Protein AF-0000000079342896 (afdb_homodimer)

Secondary structure (DSSP, 8-state):
-TTGGGHHHHHHHTTSS-HHHHHHHHHHHHHHHHHHHTT-HHHHHHHHHHHHHHHHHHTTS--TT-TTS---TTPPPGGGGGHHHHHHHHTTHHHHHHT--TT----SS-HHHHHHHHHHHTS--HHHHHHHHHH----EEEEEETT-STT-HHHHHHHHHH--STTHHHHHHPPPEEEEETTEEEEEEEEETTEEEEEETT--S-GGGS-HHHHHHHHHHHHH---EE--TTS--SS-----SS--B-SSTTSS-HHHHHHHHHHHH--/-TTGGGHHHHHHHTTSS-HHHHHHHHHHHHHHHHHHHTT-HHHHHHHHHHHHHHHHHHTTS--TT-TTS---TTPPPGGGGGHHHHHHHHTTHHHHHHT--TT----SS-HHHHHHHHHHHTS--HHHHHHHHHH----EEEEEETT-STT-HHHHHHHHHH--STTHHHHHHPPPEEEEETTEEEEEEEEETTEEEEEETT--S-GGGS-HHHHHHHHHHHHHS--EE--TTS--SS-----SS--B-SSTTSS-HHHHHHHHHHHH--

Solvent-accessible surface area (backbone atoms only — not comparable to full-atom values): 28451 Å² total; per-residue (Å²): 104,46,34,61,69,36,44,27,59,41,35,23,41,49,44,64,34,51,71,63,50,26,50,52,41,45,53,50,42,53,50,29,52,54,27,47,75,68,66,36,32,53,62,21,38,51,47,51,48,50,48,54,51,47,49,27,59,73,48,34,17,51,21,53,48,24,57,74,52,88,30,16,68,83,50,70,55,70,74,61,72,46,36,65,58,49,35,51,42,46,59,38,64,47,24,60,75,67,64,51,62,87,87,61,76,64,59,72,70,48,68,66,60,47,62,70,41,40,43,44,70,68,50,84,50,60,69,59,54,29,49,42,62,61,73,45,84,60,35,41,30,36,58,29,10,38,33,9,54,69,66,21,26,32,11,52,48,52,44,62,73,62,47,72,43,89,56,39,69,57,49,69,68,51,67,69,42,75,35,69,45,96,77,19,48,43,28,35,33,38,72,47,93,47,39,36,40,36,39,28,55,86,14,16,48,48,37,65,80,38,52,71,51,54,38,42,47,55,44,54,58,40,67,71,44,54,39,34,30,48,20,77,79,57,68,58,82,85,76,82,67,84,52,70,59,45,51,70,32,55,77,44,60,63,59,49,67,56,55,53,42,50,51,45,47,60,63,61,51,119,103,44,35,59,70,37,45,27,59,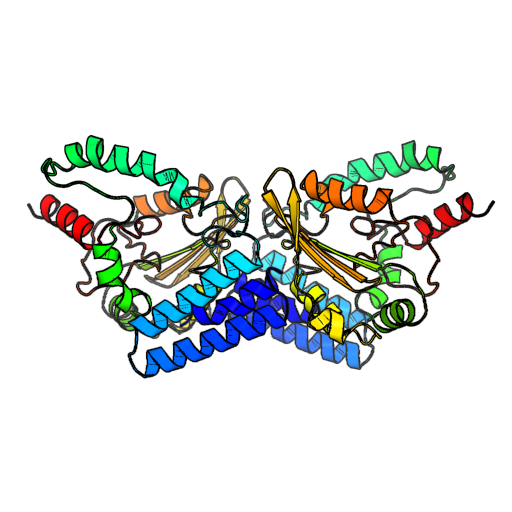40,35,24,42,48,42,65,33,51,70,65,49,27,50,53,40,46,52,49,42,53,50,28,52,53,27,48,76,69,65,36,32,52,61,21,39,51,47,50,49,50,49,54,52,48,49,26,58,71,51,35,18,50,22,52,47,25,57,73,53,88,29,17,68,83,50,70,54,69,73,60,73,45,36,66,59,48,35,50,42,46,60,39,62,47,23,60,72,68,65,52,63,85,87,61,77,64,59,71,71,48,68,67,58,48,62,70,41,40,44,44,70,69,51,84,48,61,69,58,54,30,48,41,60,61,74,46,83,60,35,42,31,36,60,28,10,39,33,10,55,69,68,20,26,31,11,51,48,53,46,62,73,62,48,72,43,87,55,38,67,58,50,69,68,50,66,69,42,74,36,70,47,97,77,19,48,43,28,35,33,38,70,47,93,47,39,36,40,35,39,28,55,86,16,18,49,50,36,64,80,43,51,71,51,53,37,44,48,54,43,53,56,39,69,71,44,56,36,33,28,48,22,78,78,58,66,57,82,84,76,81,67,83,52,67,60,41,50,70,32,56,77,43,60,65,59,48,67,55,54,55,42,49,49,46,47,60,63,62,51,120

Foldseek 3Di:
DLLLCCLLVVCVVVPLDHPVLSVVSNVLSVVLVVCVVVLVQLVSLVSVVVNVVVSCQSNQHQALQFRPDDDGNPDDHPLCVCFVVCQVCCQPVVCVVLVPDNVDRDGLADPVLCVVCSSQQRDDPLVVVQCCQAPHQAAEEEEFECRNNRRHPSSVVVSLQPRDHPCNVVQVPWDWDFQDDPNDRQWIWTDDRRYIYTYGYPGGQLNVVDDPRSVCCVVVVQVPQLHQHPHPRAPGDDDPPPRSHHPPCSSVPRPPPVVVVVSCVVVPPD/DLLLCCLLVVCVVVPLDHPVLSVVSNVLSVVLVVCVVVLVQLVSLVSVVVNVVVSCQSNQHQQLQFRPDDDGNPDDHCVCVCFVVCQVCCQPVVCVVLVPDNVDRDGLADPVLCVVCSSQQRDDPLVVVQCCQAPHQAAEEEEFECRNNRRHPSSVVVSLQPRDHPCNVVQVVWDWDFQDDPNDRQWIWTDDRRYIYTYGYPGGLLNPVDDPRSVCCVVVVQVPQLHQHPHPGPPGDDDPPSRSHHPNCSSVPRDPPVVVVVSCVVVPPD

Radius of gyration: 25.64 Å; Cα contacts (8 Å, |Δi|>4): 870; chains: 2; bounding box: 44×83×66 Å

Organism: Tenebrio molitor (NCBI:txid7067)

Nearest PDB structures (foldseek):
  1cpy-assembly1_A  TM=7.586E-01  e=1.362E-06  Saccharomyces cerevisiae
  1ysc-assembly1_A  TM=7.633E-01  e=9.150E-06  Saccharomyces cerevisiae
  6wia-assembly1_A-2  TM=6.286E-01  e=1.088E-05  Homo sapiens
  4az0-assembly1_B-2  TM=7.547E-01  e=3.277E-04  Homo sapiens
  1bcs-assembly1_B  TM=6.449E-01  e=1.961E-03  Triticum aestivum

InterPro domains:
  IPR001563 Peptidase S10, serine carboxypeptidase [PF00450] (3-210)
  IPR029058 Alpha/Beta hydrolase fold [G3DSA:3.40.50.1820] (1-225)
  IPR029058 Alpha/Beta hydrolase fold [SSF53474] (3-210)

pLDDT: mean 73.76, std 23.99, range [26.17, 98.62]

Structure (mmCIF, N/CA/C/O backbone):
data_AF-0000000079342896-model_v1
#
loop_
_entity.id
_entity.type
_entity.pdbx_description
1 polymer 'Uncharacterized protein'
#
loop_
_atom_site.group_PDB
_atom_site.id
_atom_site.type_symbol
_atom_site.label_atom_id
_atom_site.label_alt_id
_atom_site.label_comp_id
_atom_site.label_asym_id
_atom_site.label_entity_id
_atom_site.label_seq_id
_atom_site.pdbx_PDB_ins_code
_atom_site.Cartn_x
_atom_site.Cartn_y
_atom_site.Cartn_z
_atom_site.occupancy
_atom_site.B_iso_or_equiv
_atom_site.auth_seq_id
_atom_site.auth_comp_id
_atom_site.auth_asym_id
_atom_site.auth_atom_id
_atom_site.pdbx_PDB_model_num
ATOM 1 N N . MET A 1 1 ? -5.762 18.531 -2.926 1 91.44 1 MET A N 1
ATOM 2 C CA . MET A 1 1 ? -6.246 17.453 -3.793 1 91.44 1 MET A CA 1
ATOM 3 C C . MET A 1 1 ? -5.223 16.328 -3.889 1 91.44 1 MET A C 1
ATOM 5 O O . MET A 1 1 ? -5.551 15.219 -4.312 1 91.44 1 MET A O 1
ATOM 9 N N . ASP A 1 2 ? -4.047 16.562 -3.357 1 88.69 2 ASP A N 1
ATOM 10 C CA . ASP A 1 2 ? -2.977 15.578 -3.541 1 88.69 2 ASP A CA 1
ATOM 11 C C . ASP A 1 2 ? -3.311 14.258 -2.85 1 88.69 2 ASP A C 1
ATOM 13 O O . ASP A 1 2 ? -3.182 13.188 -3.447 1 88.69 2 ASP A O 1
ATOM 17 N N . TYR A 1 3 ? -3.807 14.344 -1.65 1 88.56 3 TYR A N 1
ATOM 18 C CA . TYR A 1 3 ? -4.121 13.109 -0.942 1 88.56 3 TYR A CA 1
ATOM 19 C C . TYR A 1 3 ? -5.355 12.438 -1.533 1 88.56 3 TYR A C 1
ATOM 21 O O . TYR A 1 3 ? -5.375 11.219 -1.732 1 88.56 3 TYR A O 1
ATOM 29 N N . VAL A 1 4 ? -6.352 13.266 -1.819 1 94.06 4 VAL A N 1
ATOM 30 C CA . VAL A 1 4 ? -7.633 12.75 -2.289 1 94.06 4 VAL A CA 1
ATOM 31 C C . VAL A 1 4 ? -7.449 12.062 -3.641 1 94.06 4 VAL A C 1
ATOM 33 O O . VAL A 1 4 ? -8.086 11.047 -3.92 1 94.06 4 VAL A O 1
ATOM 36 N N . ASN A 1 5 ? -6.57 12.594 -4.488 1 95.75 5 ASN A N 1
ATOM 37 C CA . ASN A 1 5 ? -6.301 12.023 -5.805 1 95.75 5 ASN A CA 1
ATOM 38 C C . ASN A 1 5 ? -5.699 10.625 -5.703 1 95.75 5 ASN A C 1
ATOM 40 O O . ASN A 1 5 ? -5.734 9.859 -6.668 1 95.75 5 ASN A O 1
ATOM 44 N N . HIS A 1 6 ? -5.184 10.289 -4.555 1 96 6 HIS A N 1
ATOM 45 C CA . HIS A 1 6 ? -4.523 8.992 -4.41 1 96 6 HIS A CA 1
ATOM 46 C C . HIS A 1 6 ? -5.402 8.008 -3.645 1 96 6 HIS A C 1
ATOM 48 O O . HIS A 1 6 ? -5 6.867 -3.4 1 96 6 HIS A O 1
ATOM 54 N N . TYR A 1 7 ? -6.637 8.398 -3.254 1 97.19 7 TYR A N 1
ATOM 55 C CA . TYR A 1 7 ? -7.527 7.484 -2.545 1 97.19 7 TYR A CA 1
ATOM 56 C C . TYR A 1 7 ? -7.836 6.254 -3.389 1 97.19 7 TYR A C 1
ATOM 58 O O . TYR A 1 7 ? -7.641 5.121 -2.943 1 97.19 7 TYR A O 1
ATOM 66 N N . ALA A 1 8 ? -8.258 6.477 -4.648 1 97.81 8 ALA A N 1
ATOM 67 C CA . ALA A 1 8 ? -8.68 5.367 -5.5 1 97.81 8 ALA A CA 1
ATOM 68 C C . ALA A 1 8 ? -7.496 4.465 -5.848 1 97.81 8 ALA A C 1
ATOM 70 O O . ALA A 1 8 ? -7.551 3.252 -5.633 1 97.81 8 ALA A O 1
ATOM 71 N N . PRO A 1 9 ? -6.367 5.055 -6.312 1 96.69 9 PRO A N 1
ATOM 72 C CA . PRO A 1 9 ? -5.227 4.184 -6.613 1 96.69 9 PRO A CA 1
ATOM 73 C C . PRO A 1 9 ? -4.715 3.438 -5.383 1 96.69 9 PRO A C 1
ATOM 75 O O . PRO A 1 9 ? -4.352 2.262 -5.477 1 96.69 9 PRO A O 1
ATOM 78 N N . LEU A 1 10 ? -4.648 4.066 -4.277 1 96.62 10 LEU A N 1
ATOM 79 C CA . LEU A 1 10 ? -4.168 3.412 -3.066 1 96.62 10 LEU A CA 1
ATOM 80 C C . LEU A 1 10 ? -5.082 2.258 -2.672 1 96.62 10 LEU A C 1
ATOM 82 O O . LEU A 1 10 ? -4.609 1.164 -2.359 1 96.62 10 LEU A O 1
ATOM 86 N N . ALA A 1 11 ? -6.395 2.5 -2.689 1 97 11 ALA A N 1
ATOM 87 C CA . ALA A 1 11 ? -7.359 1.469 -2.318 1 97 11 ALA A CA 1
ATOM 88 C C . ALA A 1 11 ? -7.25 0.257 -3.238 1 97 11 ALA A C 1
ATOM 90 O O . ALA A 1 11 ? -7.277 -0.887 -2.775 1 97 11 ALA A O 1
ATOM 91 N N . LEU A 1 12 ? -7.094 0.497 -4.473 1 95.56 12 LEU A N 1
ATOM 92 C CA . LEU A 1 12 ? -6.988 -0.597 -5.43 1 95.56 12 LEU A CA 1
ATOM 93 C C . LEU A 1 12 ? -5.668 -1.344 -5.258 1 95.56 12 LEU A C 1
ATOM 95 O O . LEU A 1 12 ? -5.645 -2.576 -5.242 1 95.56 12 LEU A O 1
ATOM 99 N N . ASN A 1 13 ? -4.617 -0.559 -5.164 1 93.62 13 ASN A N 1
ATOM 100 C CA . ASN A 1 13 ? -3.299 -1.182 -5.137 1 93.62 13 ASN A CA 1
ATOM 101 C C . ASN A 1 13 ? -3.084 -1.979 -3.854 1 93.62 13 ASN A C 1
ATOM 103 O O . ASN A 1 13 ? -2.295 -2.926 -3.83 1 93.62 13 ASN A O 1
ATOM 107 N N . LEU A 1 14 ? -3.832 -1.652 -2.871 1 91.5 14 LEU A N 1
ATOM 108 C CA . LEU A 1 14 ? -3.756 -2.412 -1.629 1 91.5 14 LEU A CA 1
ATOM 109 C C . LEU A 1 14 ? -4.789 -3.535 -1.614 1 91.5 14 LEU A C 1
ATOM 111 O O . LEU A 1 14 ? -4.867 -4.297 -0.648 1 91.5 14 LEU A O 1
ATOM 115 N N . GLY A 1 15 ? -5.57 -3.631 -2.635 1 89.44 15 GLY A N 1
ATOM 116 C CA . GLY A 1 15 ? -6.547 -4.703 -2.723 1 89.44 15 GLY A CA 1
ATOM 117 C C . GLY A 1 15 ? -7.758 -4.48 -1.836 1 89.44 15 GLY A C 1
ATOM 118 O O . GLY A 1 15 ? -8.477 -5.426 -1.515 1 89.44 15 GLY A O 1
ATOM 119 N N . LEU A 1 16 ? -7.969 -3.254 -1.384 1 93.5 16 LEU A N 1
ATOM 120 C CA . LEU A 1 16 ? -9.117 -2.947 -0.535 1 93.5 16 LEU A CA 1
ATOM 121 C C . LEU A 1 16 ? -10.398 -2.891 -1.355 1 93.5 16 LEU A C 1
ATOM 123 O O . LEU A 1 16 ? -11.484 -3.148 -0.833 1 93.5 16 LEU A O 1
ATOM 127 N N . VAL A 1 17 ? -10.25 -2.529 -2.615 1 93.88 17 VAL A N 1
ATOM 128 C CA . VAL A 1 17 ? -11.398 -2.469 -3.51 1 93.88 17 VAL A CA 1
ATOM 129 C C . VAL A 1 17 ? -11.023 -3.033 -4.879 1 93.88 17 VAL A C 1
ATOM 131 O O . VAL A 1 17 ? -9.836 -3.186 -5.188 1 93.88 17 VAL A O 1
ATOM 134 N N . ASP A 1 18 ? -12.055 -3.379 -5.605 1 91.5 18 ASP A N 1
ATOM 135 C CA . ASP A 1 18 ? -11.867 -3.779 -6.996 1 91.5 18 ASP A CA 1
ATOM 136 C C . ASP A 1 18 ? -12.07 -2.6 -7.941 1 91.5 18 ASP A C 1
ATOM 138 O O . ASP A 1 18 ? -12.055 -1.443 -7.512 1 91.5 18 ASP A O 1
ATOM 142 N N . LYS A 1 19 ? -12.195 -2.834 -9.227 1 91 19 LYS A N 1
ATOM 143 C CA . LYS A 1 19 ? -12.305 -1.777 -10.227 1 91 19 LYS A CA 1
ATOM 144 C C . LYS A 1 19 ? -13.562 -0.949 -10.016 1 91 19 LYS A C 1
ATOM 146 O O . LYS A 1 19 ? -13.57 0.258 -10.273 1 91 19 LYS A O 1
ATOM 151 N N . ARG A 1 20 ? -14.602 -1.6 -9.609 1 92.06 20 ARG A N 1
ATOM 152 C CA . ARG A 1 20 ? -15.828 -0.875 -9.305 1 92.06 20 ARG A CA 1
ATOM 153 C C . ARG A 1 20 ? -15.617 0.119 -8.172 1 92.06 20 ARG A C 1
ATOM 155 O O . ARG A 1 20 ? -16.062 1.264 -8.242 1 92.06 20 ARG A O 1
ATOM 162 N N . GLY A 1 21 ? -15.023 -0.456 -7.117 1 94.19 21 GLY A N 1
ATOM 163 C CA . GLY A 1 21 ? -14.695 0.439 -6.02 1 94.19 21 GLY A CA 1
ATOM 164 C C . GLY A 1 21 ? -13.773 1.575 -6.426 1 94.19 21 GLY A C 1
ATOM 165 O O . GLY A 1 21 ? -13.969 2.719 -6.008 1 94.19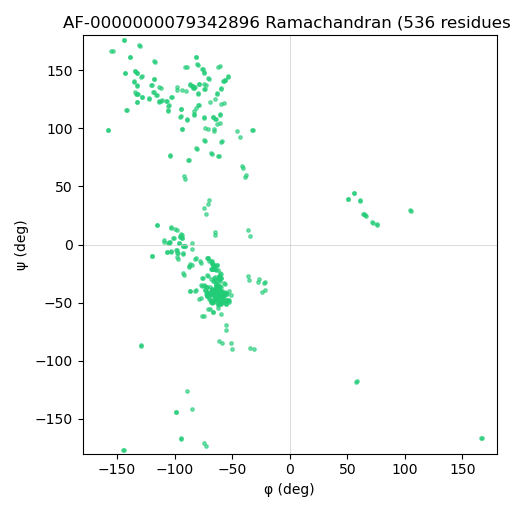 21 GLY A O 1
ATOM 166 N N . PHE A 1 22 ? -12.789 1.288 -7.258 1 96.5 22 PHE A N 1
ATOM 167 C CA . PHE A 1 22 ? -11.906 2.318 -7.797 1 96.5 22 PHE A CA 1
ATOM 168 C C . PHE A 1 22 ? -12.711 3.406 -8.5 1 96.5 22 PHE A C 1
ATOM 170 O O . PHE A 1 22 ? -12.516 4.594 -8.242 1 96.5 22 PHE A O 1
ATOM 177 N N . THR A 1 23 ? -13.555 3.012 -9.375 1 96.38 23 THR A N 1
ATOM 178 C CA . THR A 1 23 ? -14.344 3.943 -10.18 1 96.38 23 THR A CA 1
ATOM 179 C C . THR A 1 23 ? -15.219 4.82 -9.289 1 96.38 23 THR A C 1
ATOM 181 O O . THR A 1 23 ? -15.32 6.031 -9.516 1 96.38 23 THR A O 1
ATOM 184 N N . ARG A 1 24 ? -15.805 4.219 -8.312 1 96.31 24 ARG A N 1
ATOM 185 C CA . ARG A 1 24 ? -16.656 4.973 -7.398 1 96.31 24 ARG A CA 1
ATOM 186 C C . ARG A 1 24 ? -15.852 6.066 -6.695 1 96.31 24 ARG A C 1
ATOM 188 O O . ARG A 1 24 ? -16.266 7.227 -6.668 1 96.31 24 ARG A O 1
ATOM 195 N N . ILE A 1 25 ? -14.727 5.684 -6.125 1 98.19 25 ILE A N 1
ATOM 196 C CA . ILE A 1 25 ? -13.898 6.645 -5.414 1 98.19 25 ILE A CA 1
ATOM 197 C C . ILE A 1 25 ? -13.406 7.719 -6.383 1 98.19 25 ILE A C 1
ATOM 199 O O . ILE A 1 25 ? -13.398 8.906 -6.055 1 98.19 25 ILE A O 1
ATOM 203 N N . ASP A 1 26 ? -13.016 7.301 -7.559 1 98.12 26 ASP A N 1
ATOM 204 C CA . ASP A 1 26 ? -12.484 8.219 -8.562 1 98.12 26 ASP A CA 1
ATOM 205 C C . ASP A 1 26 ? -13.531 9.25 -8.977 1 98.12 26 ASP A C 1
ATOM 207 O O . ASP A 1 26 ? -13.211 10.422 -9.18 1 98.12 26 ASP A O 1
ATOM 211 N N . GLU A 1 27 ? -14.719 8.836 -9.156 1 98.44 27 GLU A N 1
ATOM 212 C CA . GLU A 1 27 ? -15.805 9.742 -9.531 1 98.44 27 GLU A CA 1
ATOM 213 C C . GLU A 1 27 ? -16.062 10.773 -8.445 1 98.44 27 GLU A C 1
ATOM 215 O O . GLU A 1 27 ? -16.234 11.961 -8.734 1 98.44 27 GLU A O 1
ATOM 220 N N . LEU A 1 28 ? -16.141 10.32 -7.246 1 98.62 28 LEU A N 1
ATOM 221 C CA . LEU A 1 28 ? -16.328 11.242 -6.133 1 98.62 28 LEU A CA 1
ATOM 222 C C . LEU A 1 28 ? -15.141 12.195 -6.004 1 98.62 28 LEU A C 1
ATOM 224 O O 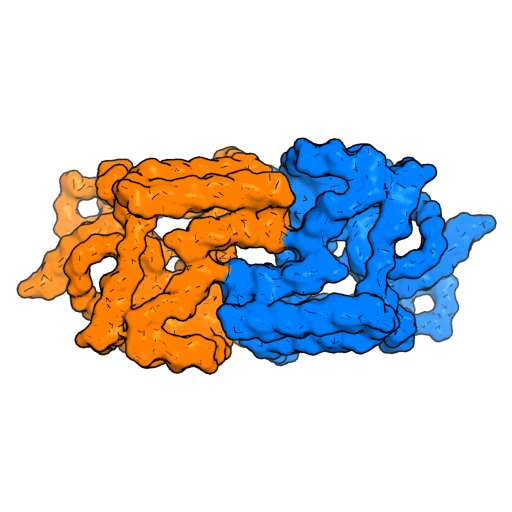. LEU A 1 28 ? -15.312 13.359 -5.645 1 98.62 28 LEU A O 1
ATOM 228 N N . THR A 1 29 ? -13.945 11.688 -6.25 1 98.38 29 THR A N 1
ATOM 229 C CA . THR A 1 29 ? -12.75 12.523 -6.234 1 98.38 29 THR A CA 1
ATOM 230 C C . THR A 1 29 ? -12.859 13.648 -7.254 1 98.38 29 THR A C 1
ATOM 232 O O . THR A 1 29 ? -12.523 14.797 -6.957 1 98.38 29 THR A O 1
ATOM 235 N N . LYS A 1 30 ? -13.312 13.352 -8.422 1 98.5 30 LYS A N 1
ATOM 236 C CA . LYS A 1 30 ? -13.508 14.367 -9.453 1 98.5 30 LYS A CA 1
ATOM 237 C C . LYS A 1 30 ? -14.539 15.406 -9.016 1 98.5 30 LYS A C 1
ATOM 239 O O . LYS A 1 30 ? -14.383 16.594 -9.305 1 98.5 30 LYS A O 1
ATOM 244 N N . GLN A 1 31 ? -15.57 14.961 -8.375 1 98.56 31 GLN A N 1
ATOM 245 C CA . GLN A 1 31 ? -16.562 15.891 -7.84 1 98.56 31 GLN A CA 1
ATOM 246 C C . GLN A 1 31 ? -15.938 16.844 -6.82 1 98.56 31 GLN A C 1
ATOM 248 O O . GLN A 1 31 ? -16.281 18.016 -6.777 1 98.56 31 GLN A O 1
ATOM 253 N N . ILE A 1 32 ? -15.086 16.312 -5.98 1 97.94 32 ILE A N 1
ATOM 254 C CA . ILE A 1 32 ? -14.406 17.141 -4.988 1 97.94 32 ILE A CA 1
ATOM 255 C C . ILE A 1 32 ? -13.609 18.25 -5.695 1 97.94 32 ILE A C 1
ATOM 257 O O . ILE A 1 32 ? -13.648 19.406 -5.281 1 97.94 32 ILE A O 1
ATOM 261 N N . GLN A 1 33 ? -12.914 17.922 -6.742 1 97.56 33 GLN A N 1
ATOM 262 C CA . GLN A 1 33 ? -12.148 18.906 -7.496 1 97.56 33 GLN A CA 1
ATOM 263 C C . GLN A 1 33 ? -13.047 20.016 -8.031 1 97.56 33 GLN A C 1
ATOM 265 O O . GLN A 1 33 ? -12.688 21.188 -7.977 1 97.56 33 GLN A O 1
ATOM 270 N N . VAL A 1 34 ? -14.164 19.625 -8.555 1 98.25 34 VAL A N 1
ATOM 271 C CA . VAL A 1 34 ? -15.117 20.594 -9.078 1 98.25 34 VAL A CA 1
ATOM 272 C C . VAL A 1 34 ? -15.586 21.516 -7.961 1 98.25 34 VAL A C 1
ATOM 274 O O . VAL A 1 34 ? -15.648 22.734 -8.141 1 98.25 34 VAL A O 1
ATOM 277 N N . LEU A 1 35 ? -15.922 20.969 -6.844 1 97.94 35 LEU A N 1
ATOM 278 C CA . LEU A 1 35 ? -16.391 21.734 -5.703 1 97.94 35 LEU A CA 1
ATOM 279 C C . LEU A 1 35 ? -15.312 22.688 -5.195 1 97.94 35 LEU A C 1
ATOM 281 O O . LEU A 1 35 ? -15.602 23.844 -4.852 1 97.94 35 LEU A O 1
ATOM 285 N N . ILE A 1 36 ? -14.109 22.25 -5.117 1 95.75 36 ILE A N 1
ATOM 286 C CA . ILE A 1 36 ? -13 23.094 -4.684 1 95.75 36 ILE A CA 1
ATOM 287 C C . ILE A 1 36 ? -12.82 24.25 -5.656 1 95.75 36 ILE A C 1
ATOM 289 O O . ILE A 1 36 ? -12.609 25.391 -5.242 1 95.75 36 ILE A O 1
ATOM 293 N N . ASN A 1 37 ? -12.906 23.984 -6.965 1 97 37 ASN A N 1
ATOM 294 C CA . ASN A 1 37 ? -12.797 25.031 -7.973 1 97 37 ASN A CA 1
ATOM 295 C C . ASN A 1 37 ? -13.883 26.094 -7.801 1 97 37 ASN A C 1
ATOM 297 O O . ASN A 1 37 ? -13.656 27.266 -8.094 1 97 37 ASN A O 1
ATOM 301 N N . LYS A 1 38 ? -14.969 25.703 -7.285 1 97.69 38 LYS A N 1
ATOM 302 C CA . LYS A 1 38 ? -16.094 26.609 -7.043 1 97.69 38 LYS A CA 1
ATOM 303 C C . LYS A 1 38 ? -16.016 27.219 -5.648 1 97.69 38 LYS A C 1
ATOM 305 O O . LYS A 1 38 ? -16.922 27.938 -5.227 1 9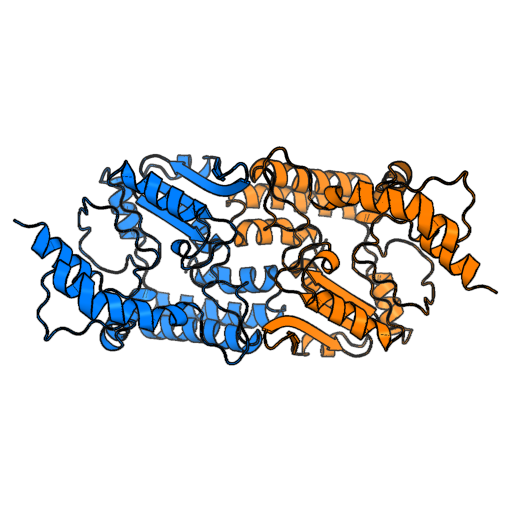7.69 38 LYS A O 1
ATOM 310 N N . LYS A 1 39 ? -15.039 26.844 -4.93 1 95.69 39 LYS A N 1
ATOM 311 C CA . LYS A 1 39 ? -14.789 27.328 -3.572 1 95.69 39 LYS A CA 1
ATOM 312 C C . LYS A 1 39 ? -15.891 26.875 -2.619 1 95.69 39 LYS A C 1
ATOM 314 O O . LYS A 1 39 ? -16.234 27.578 -1.667 1 95.69 39 LYS A O 1
ATOM 319 N N . GLU A 1 40 ? -16.516 25.797 -2.998 1 96.25 40 GLU A N 1
ATOM 320 C CA . GLU A 1 40 ? -17.469 25.141 -2.107 1 96.25 40 GLU A CA 1
ATOM 321 C C . GLU A 1 40 ? -16.781 24.141 -1.195 1 96.25 40 GLU A C 1
ATOM 323 O O . GLU A 1 40 ? -17.078 22.938 -1.247 1 96.25 40 GLU A O 1
ATOM 328 N N . PHE A 1 41 ? -16.078 24.609 -0.256 1 92.31 41 PHE A N 1
ATOM 329 C CA . PHE A 1 41 ? -15.141 23.812 0.526 1 92.31 41 PHE A CA 1
ATOM 330 C C . PHE A 1 41 ? -15.883 22.906 1.493 1 92.31 41 PHE A C 1
ATOM 332 O O . PHE A 1 41 ? -15.477 21.766 1.72 1 92.31 41 PHE A O 1
ATOM 339 N N . GLU A 1 42 ? -16.891 23.344 2.07 1 91.81 42 GLU A N 1
ATOM 340 C CA . GLU A 1 42 ? -17.656 22.516 2.996 1 91.81 42 GLU A CA 1
ATOM 341 C C . GLU A 1 42 ? -18.234 21.297 2.287 1 91.81 42 GLU A C 1
ATOM 343 O O . GLU A 1 42 ? -18.156 20.172 2.795 1 91.81 42 GLU A O 1
ATOM 348 N N . LYS A 1 43 ? -18.828 21.562 1.113 1 95.81 43 LYS A N 1
ATOM 349 C CA . LYS A 1 43 ? -19.391 20.453 0.326 1 95.81 43 LYS A CA 1
ATOM 350 C C . LYS A 1 43 ? -18.297 19.5 -0.141 1 95.81 43 LYS A C 1
ATOM 352 O O . LYS A 1 43 ? -18.516 18.297 -0.232 1 95.81 43 LYS A O 1
ATOM 357 N N . ALA A 1 44 ? -17.172 20.047 -0.523 1 95.38 44 ALA A N 1
ATOM 358 C CA . ALA A 1 44 ? -16.016 19.234 -0.917 1 95.38 44 ALA A CA 1
ATOM 359 C C . ALA A 1 44 ? -15.586 18.312 0.22 1 95.38 44 ALA A C 1
ATOM 361 O O . ALA A 1 44 ? -15.344 17.125 0.004 1 95.38 44 ALA A O 1
ATOM 362 N N . HIS A 1 45 ? -15.531 18.875 1.38 1 91.56 45 HIS A N 1
ATOM 363 C CA . HIS A 1 45 ? -15.164 18.078 2.547 1 91.56 45 HIS A CA 1
ATOM 364 C C . HIS A 1 45 ? -16.188 17 2.822 1 91.56 45 HIS A C 1
ATOM 366 O O . HIS A 1 45 ? -15.836 15.867 3.18 1 91.56 45 HIS A O 1
ATOM 372 N N . ASP A 1 46 ? -17.422 17.312 2.713 1 94.5 46 ASP A N 1
ATOM 373 C CA . ASP A 1 46 ? -18.484 16.328 2.906 1 94.5 46 ASP A CA 1
ATOM 374 C C . ASP A 1 46 ? -18.375 15.188 1.897 1 94.5 46 ASP A C 1
ATOM 376 O O . ASP A 1 46 ? -18.625 14.031 2.232 1 94.5 46 ASP A O 1
ATOM 380 N N . THR A 1 47 ? -18.031 15.516 0.658 1 97.5 47 THR A N 1
ATOM 381 C CA . THR A 1 47 ? -17.844 14.5 -0.373 1 97.5 47 THR A CA 1
ATOM 382 C C . THR A 1 47 ? -16.641 13.609 -0.04 1 97.5 47 THR A C 1
ATOM 384 O O . THR A 1 47 ? -16.688 12.406 -0.273 1 97.5 47 THR A O 1
ATOM 387 N N . GLN A 1 48 ? -15.617 14.219 0.466 1 94.81 48 GLN A N 1
ATOM 388 C CA . GLN A 1 48 ? -14.492 13.422 0.94 1 94.81 48 GLN A CA 1
ATOM 389 C C . GLN A 1 48 ? -14.922 12.445 2.027 1 94.81 48 GLN A C 1
ATOM 391 O O . GLN A 1 48 ? -14.523 11.281 2.018 1 94.81 48 GLN A O 1
ATOM 396 N N . ASN A 1 49 ? -15.711 12.922 2.963 1 92.12 49 ASN A N 1
ATOM 397 C CA . ASN A 1 49 ? -16.234 12.055 4.02 1 92.12 49 ASN A CA 1
ATOM 398 C C . ASN A 1 49 ? -17.062 10.914 3.447 1 92.12 49 ASN A C 1
ATOM 400 O O . ASN A 1 49 ? -17.078 9.805 3.986 1 92.12 49 ASN A O 1
ATOM 404 N N . THR A 1 50 ? -17.781 11.203 2.412 1 96.94 50 THR A N 1
ATOM 405 C CA . THR A 1 50 ? -18.578 10.164 1.747 1 96.94 50 THR A CA 1
ATOM 406 C C . THR A 1 50 ? -17.672 9.047 1.238 1 96.94 50 THR A C 1
ATOM 408 O O . THR A 1 50 ? -18 7.867 1.374 1 96.94 50 THR A O 1
ATOM 411 N N . ILE A 1 51 ? -16.531 9.414 0.623 1 97.38 51 ILE A N 1
ATOM 412 C CA . ILE A 1 51 ? -15.578 8.43 0.14 1 97.38 51 ILE A CA 1
ATOM 413 C C . ILE A 1 51 ? -15.086 7.574 1.305 1 97.38 51 ILE A C 1
ATOM 415 O O . ILE A 1 51 ? -15.125 6.344 1.234 1 97.38 51 ILE A O 1
ATOM 419 N N . THR A 1 52 ? -14.672 8.18 2.412 1 94 52 THR A N 1
ATOM 420 C CA . THR A 1 52 ? -14.031 7.469 3.512 1 94 52 THR A CA 1
ATOM 421 C C . THR A 1 52 ? -15.047 6.617 4.27 1 94 52 THR A C 1
ATOM 423 O O . THR A 1 52 ? -14.734 5.496 4.68 1 94 52 THR A O 1
ATOM 426 N N . ASP A 1 53 ? -16.25 7.141 4.398 1 93.44 53 ASP A N 1
ATOM 427 C CA . ASP A 1 53 ? -17.312 6.359 5.027 1 93.44 53 ASP A CA 1
ATOM 428 C C . ASP A 1 53 ? -17.641 5.121 4.199 1 93.44 53 ASP A C 1
ATOM 430 O O . ASP A 1 53 ? -17.812 4.027 4.746 1 93.44 53 ASP A O 1
ATOM 434 N N . TRP A 1 54 ? -17.781 5.309 2.98 1 95.19 54 TRP A N 1
ATOM 435 C CA . TRP A 1 54 ? -18.109 4.191 2.096 1 95.19 54 TRP A CA 1
ATOM 436 C C . TRP A 1 54 ? -17 3.148 2.113 1 95.19 54 TRP A C 1
ATOM 438 O O . TRP A 1 54 ? -17.266 1.945 2.115 1 95.19 54 TRP A O 1
ATOM 448 N N . LEU A 1 55 ? -15.758 3.629 2.049 1 95.75 55 LEU A N 1
ATOM 449 C CA . LEU A 1 55 ? -14.625 2.705 2.078 1 95.75 55 LEU A CA 1
ATOM 450 C C . LEU A 1 55 ? -14.641 1.871 3.355 1 95.75 55 LEU A C 1
ATOM 452 O O . LEU A 1 55 ? -14.406 0.661 3.314 1 95.75 55 LEU A O 1
ATOM 456 N N . CYS A 1 56 ? -14.859 2.514 4.488 1 92.62 56 CYS A N 1
ATOM 457 C CA . CYS A 1 56 ? -14.953 1.79 5.754 1 92.62 56 CYS A CA 1
ATOM 458 C C . CYS A 1 56 ? -16.062 0.746 5.703 1 92.62 56 CYS A C 1
ATOM 460 O O . CYS A 1 56 ? -15.891 -0.375 6.184 1 92.62 56 CYS A O 1
ATOM 462 N N . PHE A 1 57 ? -17.141 1.126 5.129 1 91.38 57 PHE A N 1
ATOM 463 C CA . PHE A 1 57 ? -18.281 0.211 4.996 1 91.38 57 PHE A CA 1
ATOM 464 C C . PHE A 1 57 ? -17.922 -0.955 4.082 1 91.38 57 PHE A C 1
ATOM 466 O O . PHE A 1 57 ? -18.109 -2.117 4.449 1 91.38 57 PHE A O 1
ATOM 473 N N . GLU A 1 58 ? -17.359 -0.675 2.9 1 91.19 58 GLU A N 1
ATOM 474 C CA . GLU A 1 58 ? -17.047 -1.668 1.876 1 91.19 58 GLU A CA 1
ATOM 475 C C . GLU A 1 58 ? -15.977 -2.645 2.359 1 91.19 58 GLU A C 1
ATOM 477 O O . GLU A 1 58 ? -15.961 -3.807 1.947 1 91.19 58 GLU A O 1
ATOM 482 N N . THR A 1 59 ? -15.133 -2.186 3.256 1 92.38 59 THR A N 1
ATOM 483 C CA . THR A 1 59 ? -14.016 -3 3.717 1 92.38 59 THR A CA 1
ATOM 484 C C . THR A 1 59 ? -14.32 -3.621 5.078 1 92.38 59 THR A C 1
ATOM 486 O O . THR A 1 59 ? -13.43 -4.18 5.723 1 92.38 59 THR A O 1
ATOM 489 N N . PHE A 1 60 ? -15.523 -3.4 5.469 1 90.38 60 PHE A N 1
ATOM 490 C CA . PHE A 1 60 ? -15.977 -4.016 6.711 1 90.38 60 PHE A CA 1
ATOM 491 C C . PHE A 1 60 ? -15.141 -3.541 7.891 1 90.38 60 PHE A C 1
ATOM 493 O O . PHE A 1 60 ? -14.711 -4.348 8.719 1 90.38 60 PHE A O 1
ATOM 500 N N . GLY A 1 61 ? -14.797 -2.293 7.844 1 90.81 61 GLY A N 1
ATOM 501 C CA . GLY A 1 61 ? -14.297 -1.651 9.055 1 90.81 61 GLY A CA 1
ATOM 502 C C . GLY A 1 61 ? -12.797 -1.429 9.039 1 90.81 61 GLY A C 1
ATOM 503 O O . GLY A 1 61 ? -12.148 -1.466 10.086 1 90.81 61 GLY A O 1
ATOM 504 N N . ILE A 1 62 ? -12.18 -1.262 7.953 1 91.25 62 ILE A N 1
ATOM 505 C CA . ILE A 1 62 ? -10.766 -0.899 7.949 1 91.25 62 ILE A CA 1
ATOM 506 C C . ILE A 1 62 ? -10.562 0.393 8.734 1 91.25 62 ILE A C 1
ATOM 508 O O . ILE A 1 62 ? -11.438 1.26 8.758 1 91.25 62 ILE A O 1
ATOM 512 N N . ASP A 1 63 ? -9.5 0.443 9.477 1 91.81 63 ASP A N 1
ATOM 513 C CA . ASP A 1 63 ? -9.117 1.68 10.148 1 91.81 63 ASP A CA 1
ATOM 514 C C . ASP A 1 63 ? -8.336 2.598 9.219 1 91.81 63 ASP A C 1
ATOM 516 O O . ASP A 1 63 ? -7.184 2.312 8.875 1 91.81 63 ASP A O 1
ATOM 520 N N . LEU A 1 64 ? -8.906 3.686 8.859 1 91.12 64 LEU A N 1
ATOM 521 C CA . LEU A 1 64 ? -8.312 4.586 7.871 1 91.12 64 LEU A CA 1
ATOM 522 C C . LEU A 1 64 ? -7.035 5.219 8.414 1 91.12 64 LEU A C 1
ATOM 524 O O . LEU A 1 64 ? -6.227 5.746 7.648 1 91.12 64 LEU A O 1
ATOM 528 N N . TYR A 1 65 ? -6.797 5.184 9.719 1 85 65 TYR A N 1
ATOM 529 C CA . TYR A 1 65 ? -5.609 5.754 10.344 1 85 65 TYR A CA 1
ATOM 530 C C . TYR A 1 65 ? -4.465 4.754 10.359 1 85 65 TYR A C 1
ATOM 532 O O . TYR A 1 65 ? -3.307 5.125 10.57 1 85 65 TYR A O 1
ATOM 540 N N . ASN A 1 66 ? -4.797 3.559 10.203 1 88.62 66 ASN A N 1
ATOM 541 C CA . ASN A 1 66 ? -3.885 2.424 10.102 1 88.62 66 ASN A CA 1
ATOM 542 C C . ASN A 1 66 ? -4.539 1.237 9.406 1 88.62 66 ASN A C 1
ATOM 544 O O . ASN A 1 66 ? -5.184 0.408 10.047 1 88.62 66 ASN A O 1
ATOM 548 N N . ILE A 1 67 ? -4.305 1.063 8.195 1 91.19 67 ILE A N 1
ATOM 549 C CA . ILE A 1 67 ? -5.078 0.179 7.332 1 91.19 67 ILE A CA 1
ATOM 550 C C . ILE A 1 67 ? -4.859 -1.273 7.746 1 91.19 67 ILE A C 1
ATOM 552 O O . ILE A 1 67 ? -5.637 -2.156 7.383 1 91.19 67 ILE A O 1
ATOM 556 N N . LEU A 1 68 ? -3.846 -1.531 8.562 1 89.38 68 LEU A N 1
ATOM 557 C CA . LEU A 1 68 ? -3.588 -2.922 8.922 1 89.38 68 LEU A CA 1
ATOM 558 C C . LEU A 1 68 ? -3.959 -3.186 10.375 1 89.38 68 LEU A C 1
ATOM 560 O O . LEU A 1 68 ? -3.742 -4.289 10.891 1 89.38 68 LEU A O 1
ATOM 564 N N . ALA A 1 69 ? -4.48 -2.16 11.008 1 88.06 69 ALA A N 1
ATOM 565 C CA . ALA A 1 69 ? -4.988 -2.396 12.359 1 88.06 69 ALA A CA 1
ATOM 566 C C . ALA A 1 69 ? -6.027 -3.518 12.367 1 88.06 69 ALA A C 1
ATOM 568 O O . ALA A 1 69 ? -6.824 -3.635 11.43 1 88.06 69 ALA A O 1
ATOM 569 N N . LYS A 1 70 ? -5.957 -4.305 13.406 1 86.94 70 LYS A N 1
ATOM 570 C CA . LYS A 1 70 ? -6.98 -5.336 13.562 1 86.94 70 LYS A CA 1
ATOM 571 C C . LYS A 1 70 ? -8.305 -4.73 14.016 1 86.94 70 LYS A C 1
ATOM 573 O O . LYS A 1 70 ? -8.398 -4.199 15.125 1 86.94 70 LYS A O 1
ATOM 578 N N . THR A 1 71 ? -9.258 -4.73 13.094 1 90.25 71 THR A N 1
ATOM 579 C CA . THR A 1 71 ? -10.57 -4.137 13.336 1 90.25 71 THR A CA 1
ATOM 580 C C . THR A 1 71 ? -11.664 -4.953 12.656 1 90.25 71 THR A C 1
ATOM 582 O O . THR A 1 71 ? -11.406 -6.031 12.125 1 90.25 71 THR A O 1
ATOM 585 N 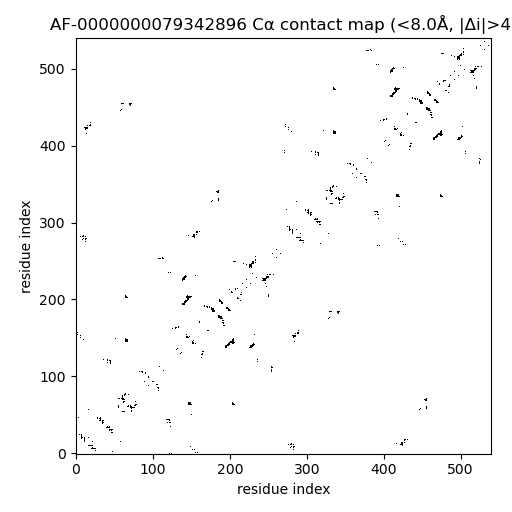N . ASN A 1 72 ? -12.898 -4.52 12.898 1 85.31 72 ASN A N 1
ATOM 586 C CA . ASN A 1 72 ? -14.07 -5.105 12.25 1 85.31 72 ASN A CA 1
ATOM 587 C C . ASN A 1 72 ? -15.125 -4.047 11.945 1 85.31 72 ASN A C 1
ATOM 589 O O . ASN A 1 72 ? -14.883 -2.852 12.133 1 85.31 72 ASN A O 1
ATOM 593 N N . ALA A 1 73 ? -16.281 -4.496 11.406 1 87.19 73 ALA A N 1
ATOM 594 C CA . ALA A 1 73 ? -17.281 -3.578 10.891 1 87.19 73 ALA A CA 1
ATOM 595 C C . ALA A 1 73 ? -17.906 -2.768 12.023 1 87.19 73 ALA A C 1
ATOM 597 O O . ALA A 1 73 ? -18.484 -1.702 11.789 1 87.19 73 ALA A O 1
ATOM 598 N N . THR A 1 74 ? -17.75 -3.197 13.195 1 84.5 74 THR A N 1
ATOM 599 C CA . THR A 1 74 ? -18.438 -2.531 14.297 1 84.5 74 THR A CA 1
ATOM 600 C C . THR A 1 74 ? -17.469 -1.72 15.133 1 84.5 74 THR A C 1
ATOM 602 O O . THR A 1 74 ? -17.875 -0.991 16.047 1 84.5 74 THR A O 1
ATOM 605 N N . ARG A 1 75 ? -16.25 -1.875 14.805 1 82.19 75 ARG A N 1
ATOM 606 C CA . ARG A 1 75 ? -15.242 -1.2 15.617 1 82.19 75 ARG A CA 1
ATOM 607 C C . ARG A 1 75 ? -15 0.22 15.117 1 82.19 75 ARG A C 1
ATOM 609 O O . ARG A 1 75 ? -14.984 0.465 13.906 1 82.19 75 ARG A O 1
ATOM 616 N N . ILE A 1 76 ? -14.891 1.062 16.047 1 78.31 76 ILE A N 1
ATOM 617 C CA . ILE A 1 76 ? -14.5 2.424 15.711 1 78.31 76 ILE A CA 1
ATOM 618 C C . ILE A 1 76 ? -12.984 2.496 15.547 1 78.31 76 ILE A C 1
ATOM 620 O O . ILE A 1 76 ? -12.258 1.626 16.031 1 78.31 76 ILE A O 1
ATOM 624 N N . PRO A 1 77 ? -12.539 3.512 14.898 1 79.06 77 PRO A N 1
ATOM 625 C CA . PRO A 1 77 ? -11.094 3.639 14.719 1 79.06 77 PRO A CA 1
ATOM 626 C C . PRO A 1 77 ? -10.328 3.559 16.047 1 79.06 77 PRO A C 1
ATOM 628 O O . PRO A 1 77 ? -10.797 4.062 17.062 1 79.06 77 PRO A O 1
ATOM 631 N N . GLN A 1 78 ? -9.172 2.955 15.945 1 75.31 78 GLN A N 1
ATOM 632 C CA . GLN A 1 78 ? -8.375 2.646 17.125 1 75.31 78 GLN A CA 1
ATOM 633 C C . GLN A 1 78 ? -7.922 3.922 17.844 1 75.31 78 GLN A C 1
ATOM 635 O O . GLN A 1 78 ? -7.609 3.9 19.031 1 75.31 78 GLN A O 1
ATOM 640 N N . VAL A 1 79 ? -7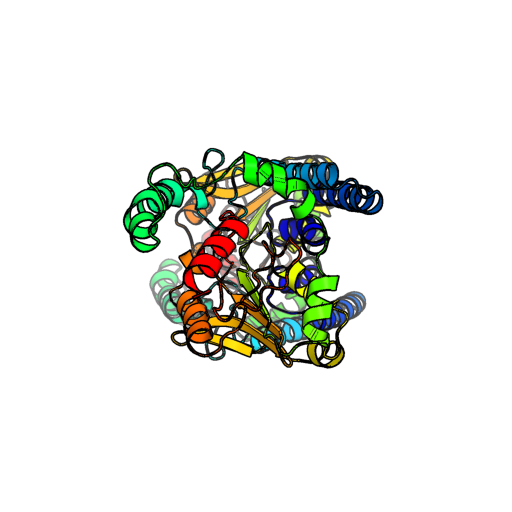.926 4.922 17.094 1 72.88 79 VAL A N 1
ATOM 641 C CA . VAL A 1 79 ? -7.5 6.188 17.672 1 72.88 79 VAL A CA 1
ATOM 642 C C . VAL A 1 79 ? -8.414 6.555 18.844 1 72.88 79 VAL A C 1
ATOM 644 O O . VAL A 1 79 ? -7.977 7.172 19.812 1 72.88 79 VAL A O 1
ATOM 647 N N . TRP A 1 80 ? -9.594 6.082 18.859 1 78.5 80 TRP A N 1
ATOM 648 C CA . TRP A 1 80 ? -10.578 6.414 19.891 1 78.5 80 TRP A CA 1
ATOM 649 C C . TRP A 1 80 ? -10.312 5.641 21.172 1 78.5 80 TRP A C 1
ATOM 651 O O . TRP A 1 80 ? -10.836 5.988 22.234 1 78.5 80 TRP A O 1
ATOM 661 N N . ASP A 1 81 ? -9.477 4.633 21.062 1 74.31 81 ASP A N 1
ATOM 662 C CA . ASP A 1 81 ? -9.086 3.887 22.25 1 74.31 81 ASP A CA 1
ATOM 663 C C . ASP A 1 81 ? -8.266 4.762 23.203 1 74.31 81 ASP A C 1
ATOM 665 O O . ASP A 1 81 ? -8.195 4.484 24.406 1 74.31 81 ASP A O 1
ATOM 669 N N . TYR A 1 82 ? -7.777 5.805 22.719 1 73.5 82 TYR A N 1
ATOM 670 C CA . TYR A 1 82 ? -6.914 6.676 23.5 1 73.5 82 TYR A CA 1
ATOM 671 C C . TYR A 1 82 ? -7.719 7.785 24.172 1 73.5 82 TYR A C 1
ATOM 673 O O . TYR A 1 82 ? -7.203 8.5 25.031 1 73.5 82 TYR A O 1
ATOM 681 N N . LYS A 1 83 ? -8.969 7.914 23.859 1 78.94 83 LYS A N 1
ATOM 682 C CA . LYS A 1 83 ? -9.812 9.008 24.344 1 78.94 83 LYS A CA 1
ATOM 683 C C . LYS A 1 83 ? -9.852 9.055 25.859 1 78.94 83 LYS A C 1
ATOM 685 O O . LYS A 1 83 ? -9.594 10.102 26.469 1 78.94 83 LYS A O 1
ATOM 690 N N . PRO A 1 84 ? -10.102 7.961 26.547 1 82.38 84 PRO A N 1
ATOM 691 C CA . PRO A 1 84 ? -10.148 8.055 28 1 82.38 84 PRO A CA 1
ATOM 692 C C . PRO A 1 84 ? -8.82 8.492 28.609 1 82.38 84 PRO A C 1
ATOM 694 O O . PRO A 1 84 ? -8.797 9.297 29.547 1 82.38 84 PRO A O 1
ATOM 697 N N . LEU A 1 85 ? -7.801 7.938 28.094 1 77.12 85 LEU A N 1
ATOM 698 C CA . LEU A 1 85 ? -6.477 8.281 28.594 1 77.12 85 LEU A CA 1
ATOM 699 C C . LEU A 1 85 ? -6.184 9.766 28.391 1 77.12 85 LEU A C 1
ATOM 701 O O . LEU A 1 85 ? -5.773 10.453 29.328 1 77.12 85 LEU A O 1
ATOM 705 N N . PHE A 1 86 ? -6.457 10.242 27.219 1 74.88 86 PHE A N 1
ATOM 706 C CA . PHE A 1 86 ? -6.117 11.625 26.906 1 74.88 86 PHE A CA 1
ATOM 707 C C . PHE A 1 86 ? -7.039 12.594 27.641 1 74.88 86 PHE A C 1
ATOM 709 O O . PHE A 1 86 ? -6.59 13.633 28.125 1 74.88 86 PHE A O 1
ATOM 716 N N . GLU A 1 87 ? -8.281 12.266 27.688 1 82.19 87 GLU A N 1
ATOM 717 C CA . GLU A 1 87 ? -9.195 13.125 28.422 1 82.19 87 GLU A CA 1
ATOM 718 C C . GLU A 1 87 ? -8.812 13.188 29.906 1 82.19 87 GLU A C 1
ATOM 720 O O . GLU A 1 87 ? -8.883 14.25 30.531 1 82.19 87 GLU A O 1
ATOM 725 N N . ASN A 1 88 ? -8.367 12.086 30.391 1 82.38 88 ASN A N 1
ATOM 726 C CA . ASN A 1 88 ? -7.938 12.039 31.781 1 82.38 88 ASN A CA 1
ATOM 727 C C . ASN A 1 88 ? -6.676 12.875 32 1 82.38 88 ASN A C 1
ATOM 729 O O . ASN A 1 88 ? -6.633 13.711 32.906 1 82.38 88 ASN A O 1
ATOM 733 N N . ILE A 1 89 ? -5.68 12.695 31.203 1 79 89 ILE A N 1
ATOM 734 C CA . ILE A 1 89 ? -4.391 13.359 31.375 1 79 89 ILE A CA 1
ATOM 735 C C . ILE A 1 89 ? -4.543 14.859 31.141 1 79 89 ILE A C 1
ATOM 737 O O . ILE A 1 89 ? -3.984 15.672 31.875 1 79 89 ILE A O 1
ATOM 741 N N . MET A 1 90 ? -5.352 15.227 30.172 1 77.62 90 MET A N 1
ATOM 742 C CA . MET A 1 90 ? -5.492 16.625 29.781 1 77.62 90 MET A CA 1
ATOM 743 C C . MET A 1 90 ? -6.309 17.391 30.812 1 77.62 90 MET A C 1
ATOM 745 O O . MET A 1 90 ? -6.031 18.562 31.078 1 77.62 90 MET A O 1
ATOM 749 N N . ASN A 1 91 ? -7.258 16.766 31.391 1 86.69 91 ASN A N 1
ATOM 750 C CA . ASN A 1 91 ? -8.156 17.469 32.312 1 86.69 91 ASN A CA 1
ATOM 751 C C . ASN A 1 91 ? -7.676 17.359 33.75 1 86.69 91 ASN A C 1
ATOM 753 O O . ASN A 1 91 ? -8.336 17.859 34.656 1 86.69 91 ASN A O 1
ATOM 757 N N . ASN A 1 92 ? -6.469 16.75 33.906 1 85.12 92 ASN A N 1
ATOM 758 C CA . ASN A 1 92 ? -5.883 16.656 35.219 1 85.12 92 ASN A CA 1
ATOM 759 C C . ASN A 1 92 ? -4.434 17.141 35.25 1 85.12 92 ASN A C 1
ATOM 761 O O . ASN A 1 92 ? -4.176 18.328 35.344 1 85.12 92 ASN A O 1
ATOM 765 N N . GLU A 1 93 ? -3.445 16.156 34.938 1 72.5 93 GLU A N 1
ATOM 766 C CA . GLU A 1 93 ? -2.02 16.469 35.031 1 72.5 93 GLU A CA 1
ATOM 767 C C . GLU A 1 93 ? -1.644 17.625 34.125 1 72.5 93 GLU A C 1
ATOM 769 O O . GLU A 1 93 ? -0.91 18.531 34.531 1 72.5 93 GLU A O 1
ATOM 774 N N . VAL A 1 94 ? -2.104 17.594 33 1 71.31 94 VAL A N 1
ATOM 775 C CA . VAL A 1 94 ? -1.73 18.609 32.031 1 71.31 94 VAL A CA 1
ATOM 776 C C . VAL A 1 94 ? -2.383 19.938 32.406 1 71.31 94 VAL A C 1
ATOM 778 O O . VAL A 1 94 ? -1.744 20.984 32.312 1 71.31 94 VAL A O 1
ATOM 781 N N . ARG A 1 95 ? -3.635 19.875 32.75 1 76 95 ARG A N 1
ATOM 782 C CA . ARG A 1 95 ? -4.328 21.094 33.156 1 76 95 ARG A CA 1
ATOM 783 C C . ARG A 1 95 ? -3.605 21.75 34.344 1 76 95 ARG A C 1
ATOM 785 O O . ARG A 1 95 ? -3.408 22.953 34.344 1 76 95 ARG A O 1
ATOM 792 N N . GLU A 1 96 ? -3.205 20.953 35.25 1 74.12 96 GLU A N 1
ATOM 793 C CA . GLU A 1 96 ? -2.482 21.453 36.406 1 74.12 96 GLU A CA 1
ATOM 794 C C . GLU A 1 96 ? -1.134 22.047 36 1 74.12 96 GLU A C 1
ATOM 796 O O . GLU A 1 96 ? -0.764 23.125 36.469 1 74.12 96 GLU A O 1
ATOM 801 N N . THR A 1 97 ? -0.496 21.281 35.188 1 66.56 97 THR A N 1
ATOM 802 C CA . THR A 1 97 ? 0.841 21.688 34.781 1 66.56 97 THR A CA 1
ATOM 803 C C . THR A 1 97 ? 0.791 23 34 1 66.56 97 THR A C 1
ATOM 805 O O . THR A 1 97 ? 1.68 23.844 34.156 1 66.56 97 THR A O 1
ATOM 808 N N . LEU A 1 98 ? -0.278 23.172 33.25 1 67.81 98 LEU A N 1
ATOM 809 C CA . LEU A 1 98 ? -0.393 24.359 32.406 1 67.81 98 LEU A CA 1
ATOM 810 C C . LEU A 1 98 ? -1.196 25.453 33.094 1 67.81 98 LEU A C 1
ATOM 812 O O . LEU A 1 98 ? -1.366 26.547 32.562 1 67.81 98 LEU A O 1
ATOM 816 N N . ASN A 1 99 ? -1.604 25.156 34.281 1 77.69 99 ASN A N 1
ATOM 817 C CA . ASN A 1 99 ? -2.367 26.094 35.094 1 77.69 99 ASN A CA 1
ATOM 818 C C . ASN A 1 99 ? -3.615 26.578 34.375 1 77.69 99 ASN A C 1
ATOM 820 O O . ASN A 1 99 ? -3.869 27.781 34.312 1 77.69 99 ASN A O 1
ATOM 824 N N . ILE A 1 100 ? -4.297 25.719 33.781 1 75.5 100 ILE A N 1
ATOM 825 C CA . ILE A 1 100 ? -5.566 26 33.125 1 75.5 100 ILE A CA 1
ATOM 826 C C . ILE A 1 100 ? -6.703 25.953 34.125 1 75.5 100 ILE A C 1
ATOM 828 O O . ILE A 1 100 ? -6.734 25.078 35 1 75.5 100 ILE A O 1
ATOM 832 N N . THR A 1 101 ? -7.547 26.984 34 1 81.69 101 THR A N 1
ATOM 833 C CA . THR A 1 101 ? -8.648 27.094 34.969 1 81.69 101 THR A CA 1
ATOM 834 C C . THR A 1 101 ? -9.547 25.859 34.875 1 81.69 101 THR A C 1
ATOM 836 O O . THR A 1 101 ? -9.656 25.234 33.812 1 81.69 101 THR A O 1
ATOM 839 N N . ALA A 1 102 ? -10.234 25.531 36 1 78.25 102 ALA A N 1
ATOM 840 C CA . ALA A 1 102 ? -11.039 24.312 36.125 1 78.25 102 ALA A CA 1
ATOM 841 C C . ALA A 1 102 ? -12.305 24.406 35.25 1 78.25 102 ALA A C 1
ATOM 843 O O . ALA A 1 102 ? -12.922 23.375 34.969 1 78.25 102 ALA A O 1
ATOM 844 N N . ASN A 1 103 ? -12.594 25.531 34.812 1 83.81 103 ASN A N 1
ATOM 845 C CA . ASN A 1 103 ? -13.812 25.703 34.031 1 83.81 103 ASN A CA 1
ATOM 846 C C . ASN A 1 103 ? -13.625 25.281 32.562 1 83.81 103 ASN A C 1
ATOM 848 O O . ASN A 1 103 ? -14.594 25.203 31.812 1 83.81 103 ASN A O 1
ATOM 852 N N . VAL A 1 104 ? -12.359 25.094 32.281 1 79.38 104 VAL A N 1
ATOM 853 C CA . VAL A 1 104 ? -12.062 24.625 30.938 1 79.38 104 VAL A CA 1
ATOM 854 C C . VAL A 1 104 ? -11.945 23.109 30.922 1 79.38 104 VAL A C 1
ATOM 856 O O . VAL A 1 104 ? -11.156 22.531 31.688 1 79.38 104 VAL A O 1
ATOM 859 N N . THR A 1 105 ? -12.859 22.438 30.172 1 82.25 105 THR A N 1
ATOM 860 C CA . THR A 1 105 ? -12.781 20.984 30.031 1 82.25 105 THR A CA 1
ATOM 861 C C . THR A 1 105 ? -12.266 20.609 28.641 1 82.25 105 THR A C 1
ATOM 863 O O . THR A 1 105 ? -12.844 21.016 27.625 1 82.25 105 THR A O 1
ATOM 866 N N . TRP A 1 106 ? -11.164 19.938 28.641 1 77.75 106 TRP A N 1
ATOM 867 C CA . TRP A 1 106 ? -10.594 19.422 27.391 1 77.75 106 TRP A CA 1
ATOM 868 C C . TRP A 1 106 ? -11.383 18.234 26.875 1 77.75 106 TRP A C 1
ATOM 870 O O . TRP A 1 106 ? -11.836 17.391 27.672 1 77.75 106 TRP A O 1
ATOM 880 N N . LYS A 1 107 ? -11.68 18.219 25.656 1 79.5 107 LYS A N 1
ATOM 881 C CA . LYS A 1 107 ? -12.336 17.094 24.984 1 79.5 107 LYS A CA 1
ATOM 882 C C . LYS A 1 107 ? -11.453 16.5 23.891 1 79.5 107 LYS A C 1
ATOM 884 O O . LYS A 1 107 ? -10.734 17.25 23.203 1 79.5 107 LYS A O 1
ATOM 889 N N . PHE A 1 108 ? -11.508 15.172 23.766 1 75.75 108 PHE A N 1
ATOM 890 C CA . PHE A 1 108 ? -10.734 14.461 22.766 1 75.75 108 PHE A CA 1
ATOM 891 C C . PHE A 1 108 ? -11.055 14.984 21.359 1 75.75 108 PHE A C 1
ATOM 893 O O . PHE A 1 108 ? -10.148 15.164 20.547 1 75.75 108 PHE A O 1
ATOM 900 N N . VAL A 1 109 ? -12.32 15.195 21.094 1 73.69 109 VAL A N 1
ATOM 901 C CA . VAL A 1 109 ? -12.789 15.859 19.875 1 73.69 109 VAL A CA 1
ATOM 902 C C . VAL A 1 109 ? -13.82 16.922 20.234 1 73.69 109 VAL A C 1
ATOM 904 O O . VAL A 1 109 ? -14.766 16.656 20.984 1 73.69 109 VAL A O 1
ATOM 907 N N . GLY A 1 110 ? -13.5 18.125 19.828 1 70.56 110 GLY A N 1
ATOM 908 C CA . GLY A 1 110 ? -14.461 19.203 20 1 70.56 110 GLY A CA 1
ATOM 909 C C . GLY A 1 110 ? -15.328 19.438 18.781 1 70.56 110 GLY A C 1
ATOM 910 O O . GLY A 1 110 ? -14.836 19.859 17.734 1 70.56 110 GLY A O 1
ATOM 911 N N . ASP A 1 111 ? -16.594 19.125 18.891 1 72.38 111 ASP A N 1
ATOM 912 C CA . ASP A 1 111 ? -17.516 19.234 17.766 1 72.38 111 ASP A CA 1
ATOM 913 C C . ASP A 1 111 ? -17.516 20.656 17.203 1 72.38 111 ASP A C 1
ATOM 915 O O . ASP A 1 111 ? -17.562 20.844 15.992 1 72.38 111 ASP A O 1
ATOM 919 N N . ASP A 1 112 ? -17.484 21.625 18.062 1 71.25 112 ASP A N 1
ATOM 920 C CA . ASP A 1 112 ? -17.547 23.031 17.625 1 71.25 112 ASP A CA 1
ATOM 921 C C . ASP A 1 112 ? -16.281 23.422 16.875 1 71.25 112 ASP A C 1
ATOM 923 O O . ASP A 1 112 ? -16.344 24.125 15.867 1 71.25 112 ASP A O 1
ATOM 927 N N . VAL A 1 113 ? -15.188 22.938 17.5 1 64.44 113 VAL A N 1
ATOM 928 C CA . VAL A 1 113 ? -13.914 23.219 16.844 1 64.44 113 VAL A CA 1
ATOM 929 C C . VAL A 1 113 ? -13.867 22.547 15.477 1 64.44 113 VAL A C 1
ATOM 931 O O . VAL A 1 113 ? -13.484 23.172 14.484 1 64.44 113 VAL A O 1
ATOM 934 N N . TYR A 1 114 ? -14.312 21.344 15.438 1 70.12 114 TYR A N 1
ATOM 935 C CA . TYR A 1 114 ? -14.336 20.594 14.188 1 70.12 114 TYR A CA 1
ATOM 936 C C . TYR A 1 114 ? -15.211 21.297 13.148 1 70.12 114 TYR A C 1
ATOM 938 O O . TYR A 1 114 ? -14.805 21.453 11.992 1 70.12 114 TYR A O 1
ATOM 946 N N . LYS A 1 115 ? -16.328 21.672 13.57 1 72.75 115 LYS A N 1
ATOM 947 C CA . LYS A 1 115 ? -17.25 22.328 12.656 1 72.75 115 LYS A CA 1
ATOM 948 C C . LYS A 1 115 ? -16.656 23.641 12.133 1 72.75 115 LYS A C 1
ATOM 950 O O . LYS A 1 115 ? -16.859 23.984 10.969 1 72.75 115 LYS A O 1
ATOM 955 N N . SER A 1 116 ? -15.961 24.281 12.969 1 70.69 116 SER A N 1
ATOM 956 C CA . SER A 1 116 ? -15.383 25.562 12.586 1 70.69 116 SER A CA 1
ATOM 957 C C . SER A 1 116 ? -14.234 25.375 11.609 1 70.69 116 SER A C 1
ATOM 959 O O . SER A 1 116 ? -13.992 26.234 10.75 1 70.69 116 SER A O 1
ATOM 961 N N . LEU A 1 117 ? -13.586 24.219 11.664 1 69.75 117 LEU A N 1
ATOM 962 C CA . LEU A 1 117 ? -12.398 23.984 10.852 1 69.75 117 LEU A CA 1
ATOM 963 C C . LEU A 1 117 ? -12.742 23.203 9.594 1 69.75 117 LEU A C 1
ATOM 965 O O . LEU A 1 117 ? -11.906 23.078 8.688 1 69.75 117 LEU A O 1
ATOM 969 N N . LYS A 1 118 ? -13.914 22.812 9.5 1 73.19 118 LYS A N 1
ATOM 970 C CA . LYS A 1 118 ? -14.359 21.922 8.438 1 73.19 118 LYS A CA 1
ATOM 971 C C . LYS A 1 118 ? -14.039 22.5 7.062 1 73.19 118 LYS A C 1
ATOM 973 O O . LYS A 1 118 ? -13.484 21.812 6.203 1 73.19 118 LYS A O 1
ATOM 978 N N . PRO A 1 119 ? -14.352 23.75 6.852 1 71.25 119 PRO A N 1
ATOM 979 C CA . PRO A 1 119 ? -14.039 24.266 5.516 1 71.25 119 PRO A CA 1
ATOM 980 C C . PRO A 1 119 ? -12.539 24.375 5.258 1 71.25 119 PRO A C 1
ATOM 982 O O . PRO A 1 119 ? -12.109 24.391 4.105 1 71.25 119 PRO A O 1
ATOM 985 N N . ASP A 1 120 ? -11.828 24.422 6.281 1 73.38 120 ASP A N 1
ATOM 986 C CA . ASP A 1 120 ? -10.391 24.656 6.141 1 73.38 120 ASP A CA 1
ATOM 987 C C . ASP A 1 120 ? -9.648 23.344 5.883 1 73.38 120 ASP A C 1
ATOM 989 O O . ASP A 1 120 ? -8.547 23.344 5.336 1 73.38 120 ASP A O 1
ATOM 993 N N . VAL A 1 121 ? -10.32 22.312 6.195 1 73.56 121 VAL A N 1
ATOM 994 C CA . VAL A 1 121 ? -9.656 21 6.164 1 73.56 121 VAL A CA 1
ATOM 995 C C . VAL A 1 121 ? -9.227 20.672 4.738 1 73.56 121 VAL A C 1
ATOM 997 O O . VAL A 1 121 ? -8.148 20.125 4.52 1 73.56 121 VAL A O 1
ATOM 1000 N N . ILE A 1 122 ? -10.039 21.094 3.801 1 81.44 122 ILE A N 1
ATOM 1001 C CA . ILE A 1 122 ? -9.766 20.656 2.436 1 81.44 122 ILE A CA 1
ATOM 1002 C C . ILE A 1 122 ? -9.164 21.797 1.635 1 81.44 122 ILE A C 1
ATOM 1004 O O . ILE A 1 122 ? -8.844 21.641 0.453 1 81.44 122 ILE A O 1
ATOM 1008 N N . LYS A 1 123 ? -8.953 22.984 2.289 1 80.69 123 LYS A N 1
ATOM 1009 C CA . LYS A 1 123 ? -8.328 24.125 1.626 1 80.69 123 LYS A CA 1
ATOM 1010 C C . LYS A 1 123 ? -6.812 23.953 1.561 1 80.69 123 LYS A C 1
ATOM 1012 O O . LYS A 1 123 ? -6.184 23.562 2.545 1 80.69 123 LYS A O 1
ATOM 1017 N N . SER A 1 124 ? -6.301 24.312 0.393 1 82.75 124 SER A N 1
ATOM 1018 C CA . SER A 1 124 ? -4.855 24.203 0.224 1 82.75 124 SER A CA 1
ATOM 1019 C C . SER A 1 124 ? -4.117 25.281 0.999 1 82.75 124 SER A C 1
ATOM 1021 O O . SER A 1 124 ? -4.539 26.438 1.011 1 82.75 124 SER A O 1
ATOM 1023 N N . ILE A 1 125 ? -3.049 24.875 1.644 1 76.19 125 ILE A N 1
ATOM 1024 C CA . ILE A 1 125 ? -2.16 25.828 2.314 1 76.19 125 ILE A CA 1
ATOM 1025 C C . ILE A 1 125 ? -0.788 25.812 1.647 1 76.19 125 ILE A C 1
ATOM 1027 O O . ILE A 1 125 ? 0.199 26.266 2.229 1 76.19 125 ILE A O 1
ATOM 1031 N N . THR A 1 126 ? -0.75 25.281 0.51 1 83.5 126 THR A N 1
ATOM 1032 C CA . THR A 1 126 ? 0.498 25.094 -0.221 1 83.5 126 THR A CA 1
ATOM 1033 C C . THR A 1 126 ? 1.256 26.406 -0.357 1 83.5 126 THR A C 1
ATOM 1035 O O . THR A 1 126 ? 2.469 26.453 -0.143 1 83.5 126 THR A O 1
ATOM 1038 N N . HIS A 1 127 ? 0.581 27.453 -0.645 1 85.31 127 HIS A N 1
ATOM 1039 C CA . HIS A 1 127 ? 1.217 28.75 -0.861 1 85.31 127 HIS A CA 1
ATOM 1040 C C . HIS A 1 127 ? 1.901 29.25 0.408 1 85.31 127 HIS A C 1
ATOM 1042 O O . HIS A 1 127 ? 2.939 29.906 0.34 1 85.31 127 HIS A O 1
ATOM 1048 N N . LYS A 1 128 ? 1.338 28.922 1.567 1 77.06 128 LYS A N 1
ATOM 1049 C CA . LYS A 1 128 ? 1.949 29.312 2.834 1 77.06 128 LYS A CA 1
ATOM 1050 C C . LYS A 1 128 ? 3.258 28.562 3.068 1 77.06 128 LYS A C 1
ATOM 1052 O O . LYS A 1 128 ? 4.246 29.156 3.514 1 77.06 128 LYS A O 1
ATOM 1057 N N . VAL A 1 129 ? 3.27 27.312 2.742 1 79.88 129 VAL A N 1
ATOM 1058 C CA . VAL A 1 129 ? 4.473 26.5 2.895 1 79.88 129 VAL A CA 1
ATOM 1059 C C . VAL A 1 129 ? 5.555 26.984 1.936 1 79.88 129 VAL A C 1
ATOM 1061 O O . VAL A 1 129 ? 6.715 27.141 2.324 1 79.88 129 VAL A O 1
ATOM 1064 N N . GLU A 1 130 ? 5.137 27.312 0.738 1 86.81 130 GLU A N 1
ATOM 1065 C CA . GLU A 1 130 ? 6.07 27.828 -0.256 1 86.81 130 GLU A CA 1
ATOM 1066 C C . GLU A 1 130 ? 6.672 29.156 0.196 1 86.81 130 GLU A C 1
ATOM 1068 O O . GLU A 1 130 ? 7.867 29.391 0.023 1 86.81 130 GLU A O 1
ATOM 1073 N N . THR A 1 131 ? 5.832 29.984 0.787 1 83.38 131 THR A N 1
ATOM 1074 C CA . THR A 1 131 ? 6.309 31.266 1.292 1 83.38 131 THR A CA 1
ATOM 1075 C C . THR A 1 131 ? 7.344 31.062 2.393 1 83.38 131 THR A C 1
ATOM 1077 O O . THR A 1 131 ? 8.398 31.703 2.387 1 83.38 131 THR A O 1
ATOM 1080 N N . ILE A 1 132 ? 7.133 30.109 3.291 1 78.38 132 ILE A N 1
ATOM 1081 C CA . ILE A 1 132 ? 8.055 29.844 4.391 1 78.38 132 ILE A CA 1
ATOM 1082 C C . ILE A 1 132 ? 9.367 29.297 3.84 1 78.38 132 ILE A C 1
ATOM 1084 O O . ILE A 1 132 ? 10.445 29.766 4.219 1 78.38 132 ILE A O 1
ATOM 1088 N N . LEU A 1 133 ? 9.289 28.422 2.904 1 84.19 133 LEU A N 1
ATOM 1089 C CA . LEU A 1 133 ? 10.469 27.781 2.328 1 84.19 133 LEU A CA 1
ATOM 1090 C C . LEU A 1 133 ? 11.312 28.797 1.562 1 84.19 133 LEU A C 1
ATOM 1092 O O . LEU A 1 133 ? 12.539 28.688 1.54 1 84.19 133 LEU A O 1
ATOM 1096 N N . ASN A 1 134 ? 10.664 29.781 1.004 1 90.56 134 ASN A N 1
ATOM 1097 C CA . ASN A 1 134 ? 11.352 30.719 0.119 1 90.56 134 ASN A CA 1
ATOM 1098 C C . ASN A 1 134 ? 11.875 31.922 0.881 1 90.56 134 ASN A C 1
ATOM 1100 O O . ASN A 1 134 ? 12.828 32.594 0.443 1 90.56 134 ASN A O 1
ATOM 1104 N N . THR A 1 135 ? 11.266 32.25 1.968 1 86.94 135 THR A N 1
ATOM 1105 C CA . THR A 1 135 ? 11.547 33.562 2.521 1 86.94 135 THR A CA 1
ATOM 1106 C C . THR A 1 135 ? 12.133 33.438 3.924 1 86.94 135 THR A C 1
ATOM 1108 O O . THR A 1 135 ? 12.57 34.438 4.508 1 86.94 135 THR A O 1
ATOM 1111 N N . THR A 1 136 ? 12.094 32.219 4.48 1 74.94 136 THR A N 1
ATOM 1112 C CA . THR A 1 136 ? 12.609 32.031 5.832 1 74.94 136 THR A CA 1
ATOM 1113 C C . THR A 1 136 ? 13.578 30.859 5.895 1 74.94 136 THR A C 1
ATOM 1115 O O . THR A 1 136 ? 13.742 30.125 4.91 1 74.94 136 THR A O 1
ATOM 1118 N N . ASP A 1 137 ? 14.242 30.719 7.027 1 74.19 137 ASP A N 1
ATOM 1119 C CA . ASP A 1 137 ? 15.125 29.578 7.281 1 74.19 137 ASP A CA 1
ATOM 1120 C C . ASP A 1 137 ? 14.453 28.562 8.203 1 74.19 137 ASP A C 1
ATOM 1122 O O . ASP A 1 137 ? 15.117 27.656 8.727 1 74.19 137 ASP A O 1
ATOM 1126 N N . VAL A 1 138 ? 13.195 28.766 8.305 1 71 138 VAL A N 1
ATOM 1127 C CA . VAL A 1 138 ? 12.445 27.844 9.141 1 71 138 VAL A CA 1
ATOM 1128 C C . VAL A 1 138 ? 12.516 26.438 8.555 1 71 138 VAL A C 1
ATOM 1130 O O . VAL A 1 138 ? 12.32 26.25 7.352 1 71 138 VAL A O 1
ATOM 1133 N N . LYS A 1 139 ? 12.844 25.484 9.328 1 72.62 139 LYS A N 1
ATOM 1134 C CA . LYS A 1 139 ? 12.891 24.094 8.898 1 72.62 139 LYS A CA 1
ATOM 1135 C C . LYS A 1 139 ? 11.492 23.484 8.883 1 72.62 139 LYS A C 1
ATOM 1137 O O . LYS A 1 139 ? 10.719 23.656 9.828 1 72.62 139 LYS A O 1
ATOM 1142 N N . ILE A 1 140 ? 11.133 22.875 7.863 1 77.88 140 ILE A N 1
ATOM 1143 C CA . ILE A 1 140 ? 9.852 22.188 7.727 1 77.88 140 ILE A CA 1
ATOM 1144 C C . ILE A 1 140 ? 10.078 20.688 7.66 1 77.88 140 ILE A C 1
ATOM 1146 O O . ILE A 1 140 ? 10.836 20.203 6.816 1 77.88 140 ILE A O 1
ATOM 1150 N N . ILE A 1 141 ? 9.461 19.938 8.547 1 77.75 141 ILE A N 1
ATOM 1151 C CA . ILE A 1 141 ? 9.5 18.484 8.57 1 77.75 141 ILE A CA 1
ATOM 1152 C C . ILE A 1 141 ? 8.109 17.922 8.258 1 77.75 141 ILE A C 1
ATOM 1154 O O . ILE A 1 141 ? 7.125 18.297 8.891 1 77.75 141 ILE A O 1
ATOM 1158 N N . VAL A 1 142 ? 8.062 17.141 7.285 1 81.25 142 VAL A N 1
ATOM 1159 C CA . VAL A 1 142 ? 6.844 16.422 6.926 1 81.25 142 VAL A CA 1
ATOM 1160 C C . VAL A 1 142 ? 7.047 14.922 7.148 1 81.25 142 VAL A C 1
ATOM 1162 O O . VAL A 1 142 ? 8.102 14.375 6.809 1 81.25 142 VAL A O 1
ATOM 1165 N N . TYR A 1 143 ? 6.141 14.211 7.727 1 79.62 143 TYR A N 1
ATOM 1166 C CA . TYR A 1 143 ? 6.293 12.773 7.91 1 79.62 143 TYR A CA 1
ATOM 1167 C C . TYR A 1 143 ? 4.957 12.055 7.742 1 79.62 143 TYR A C 1
ATOM 1169 O O . TYR A 1 143 ? 3.904 12.609 8.07 1 79.62 143 TYR A O 1
ATOM 1177 N N . ASN A 1 144 ? 4.98 10.914 7.266 1 83.94 144 ASN A N 1
ATOM 1178 C CA . ASN A 1 144 ? 3.834 10.031 7.07 1 83.94 144 ASN A CA 1
ATOM 1179 C C . ASN A 1 144 ? 4.137 8.609 7.52 1 83.94 144 ASN A C 1
ATOM 1181 O O . ASN A 1 144 ? 5.258 8.125 7.352 1 83.94 144 ASN A O 1
ATOM 1185 N N . GLY A 1 145 ? 3.127 8 8.164 1 84.56 145 GLY A N 1
ATOM 1186 C CA . GLY A 1 145 ? 3.111 6.547 8.164 1 84.56 145 GLY A CA 1
ATOM 1187 C C . GLY A 1 145 ? 2.508 5.949 6.91 1 84.56 145 GLY A C 1
ATOM 1188 O O . GLY A 1 145 ? 1.444 6.383 6.461 1 84.56 145 GLY A O 1
ATOM 1189 N N . ILE A 1 146 ? 3.166 4.926 6.359 1 89.62 146 ILE A N 1
ATOM 1190 C CA . ILE A 1 146 ? 2.766 4.469 5.031 1 89.62 146 ILE A CA 1
ATOM 1191 C C . ILE A 1 146 ? 1.421 3.75 5.117 1 89.62 146 ILE A C 1
ATOM 1193 O O . ILE A 1 146 ? 0.781 3.492 4.098 1 89.62 146 ILE A O 1
ATOM 1197 N N . LEU A 1 147 ? 0.985 3.453 6.375 1 90.5 147 LEU A N 1
ATOM 1198 C CA . LEU A 1 147 ? -0.272 2.736 6.555 1 90.5 147 LEU A CA 1
ATOM 1199 C C . LEU A 1 147 ? -1.421 3.707 6.805 1 90.5 147 LEU A C 1
ATOM 1201 O O . LEU A 1 147 ? -2.533 3.287 7.133 1 90.5 147 LEU A O 1
ATOM 1205 N N . ASP A 1 148 ? -1.148 4.992 6.688 1 88.56 148 ASP A N 1
ATOM 1206 C CA . ASP A 1 148 ? -2.176 6.027 6.758 1 88.56 148 ASP A CA 1
ATOM 1207 C C . ASP A 1 148 ? -2.939 6.133 5.438 1 88.56 148 ASP A C 1
ATOM 1209 O O . ASP A 1 148 ? -2.352 6.441 4.398 1 88.56 148 ASP A O 1
ATOM 1213 N N . PHE A 1 149 ? -4.25 5.906 5.504 1 92.69 149 PHE A N 1
ATOM 1214 C CA . PHE A 1 149 ? -5.039 6.008 4.281 1 92.69 149 PHE A CA 1
ATOM 1215 C C . PHE A 1 149 ? -5.484 7.445 4.039 1 92.69 149 PHE A C 1
ATOM 1217 O O . PHE A 1 149 ? -5.539 7.898 2.893 1 92.69 149 PHE A O 1
ATOM 1224 N N . LEU A 1 150 ? -5.855 8.109 5.043 1 88.62 150 LEU A N 1
ATOM 1225 C CA . LEU A 1 150 ? -6.469 9.43 4.953 1 88.62 150 LEU A CA 1
ATOM 1226 C C . LEU A 1 150 ? -5.473 10.453 4.426 1 88.62 150 LEU A C 1
ATOM 1228 O O . LEU A 1 150 ? -5.746 11.148 3.441 1 88.62 150 LEU A O 1
ATOM 1232 N N . VAL A 1 151 ? -4.426 10.547 5.133 1 87 151 VAL A N 1
ATOM 1233 C CA . VAL A 1 151 ? -3.305 11.367 4.68 1 87 151 VAL A CA 1
ATOM 1234 C C . VAL A 1 151 ? -2.189 10.461 4.152 1 87 151 VAL A C 1
ATOM 1236 O O . VAL A 1 151 ? -1.164 10.281 4.812 1 87 151 VAL A O 1
ATOM 1239 N N . ASN A 1 152 ? -2.447 9.977 2.971 1 91.56 152 ASN A N 1
ATOM 1240 C CA . ASN A 1 152 ? -1.606 8.906 2.434 1 91.56 152 ASN A CA 1
ATOM 1241 C C . ASN A 1 152 ? -0.256 9.445 1.966 1 91.56 152 ASN A C 1
ATOM 1243 O O . ASN A 1 152 ? -0.146 10.609 1.571 1 91.56 152 ASN A O 1
ATOM 1247 N N . THR A 1 153 ? 0.703 8.609 2.035 1 90.88 153 THR A N 1
ATOM 1248 C CA . THR A 1 153 ? 2.088 8.961 1.746 1 90.88 153 THR A CA 1
ATOM 1249 C C . THR A 1 153 ? 2.246 9.391 0.292 1 90.88 153 THR A C 1
ATOM 1251 O O . THR A 1 153 ? 2.994 10.328 -0.007 1 90.88 153 THR A O 1
ATOM 1254 N N . ALA A 1 154 ? 1.566 8.758 -0.632 1 93.88 154 ALA A N 1
ATOM 1255 C CA . ALA A 1 154 ? 1.653 9.109 -2.047 1 93.88 154 ALA A CA 1
ATOM 1256 C C . ALA A 1 154 ? 1.19 10.547 -2.287 1 93.88 154 ALA A C 1
ATOM 1258 O O . ALA A 1 154 ? 1.773 11.266 -3.102 1 93.88 154 ALA A O 1
ATOM 1259 N N . GLY A 1 155 ? 0.131 10.883 -1.64 1 91.94 155 GLY A N 1
ATOM 1260 C CA . GLY A 1 155 ? -0.332 12.258 -1.738 1 91.94 155 GLY A CA 1
ATOM 1261 C C . GLY A 1 155 ? 0.681 13.266 -1.229 1 91.94 155 GLY A C 1
ATOM 1262 O O . GLY A 1 155 ? 0.875 14.32 -1.839 1 91.94 155 GLY A O 1
ATOM 1263 N N . THR A 1 156 ? 1.308 12.891 -0.113 1 90.06 156 THR A N 1
ATOM 1264 C CA . THR A 1 156 ? 2.34 13.766 0.441 1 90.06 156 THR A CA 1
ATOM 1265 C C . THR A 1 156 ? 3.516 13.891 -0.524 1 90.06 156 THR A C 1
ATOM 1267 O O . THR A 1 156 ? 4.023 14.992 -0.75 1 90.06 156 THR A O 1
ATOM 1270 N N . ILE A 1 157 ? 3.918 12.805 -1.077 1 92.75 157 ILE A N 1
ATOM 1271 C CA . ILE A 1 157 ? 5.016 12.812 -2.037 1 92.75 157 ILE A CA 1
ATOM 1272 C C . ILE A 1 157 ? 4.648 13.688 -3.234 1 92.75 157 ILE A C 1
ATOM 1274 O O . ILE A 1 157 ? 5.441 14.523 -3.668 1 92.75 157 ILE A O 1
ATOM 1278 N N . SER A 1 158 ? 3.451 13.516 -3.736 1 92.25 158 SER A N 1
ATOM 1279 C CA . SER A 1 158 ? 2.99 14.305 -4.867 1 92.25 158 SER A CA 1
ATOM 1280 C C . SER A 1 158 ? 2.98 15.797 -4.531 1 92.25 158 SER A C 1
ATOM 1282 O O . SER A 1 158 ? 3.361 16.625 -5.355 1 92.25 158 SER A O 1
ATOM 1284 N N . TRP A 1 159 ? 2.516 16.125 -3.363 1 90.94 159 TRP A N 1
ATOM 1285 C CA . TRP A 1 159 ? 2.475 17.5 -2.902 1 90.94 159 TRP A CA 1
ATOM 1286 C C . TRP A 1 159 ? 3.879 18.094 -2.816 1 90.94 159 TRP A C 1
ATOM 1288 O O . TRP A 1 159 ? 4.141 19.172 -3.346 1 90.94 159 TRP A O 1
ATOM 1298 N N . LEU A 1 160 ? 4.773 17.375 -2.215 1 91.06 160 LEU A N 1
ATOM 1299 C CA . LEU A 1 160 ? 6.148 17.828 -2.047 1 91.06 160 LEU A CA 1
ATOM 1300 C C . LEU A 1 160 ? 6.824 18.031 -3.398 1 91.06 160 LEU A C 1
ATOM 1302 O O . LEU A 1 160 ? 7.531 19.016 -3.605 1 91.06 160 LEU A O 1
ATOM 1306 N N . ASP A 1 161 ? 6.609 17.125 -4.277 1 92.69 161 ASP A N 1
ATOM 1307 C CA . ASP A 1 161 ? 7.207 17.203 -5.609 1 92.69 161 ASP A CA 1
ATOM 1308 C C . ASP A 1 161 ? 6.656 18.391 -6.395 1 92.69 161 ASP A C 1
ATOM 1310 O O . ASP A 1 161 ? 7.289 18.859 -7.344 1 92.69 161 ASP A O 1
ATOM 1314 N N . GLY A 1 162 ? 5.551 18.859 -6.035 1 93.38 162 GLY A N 1
ATOM 1315 C CA . GLY A 1 162 ? 4.891 19.938 -6.77 1 93.38 162 GLY A CA 1
ATOM 1316 C C . GLY A 1 162 ? 5.133 21.312 -6.172 1 93.38 162 GLY A C 1
ATOM 1317 O O . GLY A 1 162 ? 4.734 22.312 -6.75 1 93.38 162 GLY A O 1
ATOM 1318 N N . LEU A 1 163 ? 5.746 21.406 -5.035 1 92.81 163 LEU A N 1
ATOM 1319 C CA . LEU A 1 163 ? 5.973 22.672 -4.367 1 92.81 163 LEU A CA 1
ATOM 1320 C C . LEU A 1 163 ? 6.793 23.609 -5.246 1 92.81 163 LEU A C 1
ATOM 1322 O O . LEU A 1 163 ? 7.754 23.188 -5.891 1 92.81 163 LEU A O 1
ATOM 1326 N N . LYS A 1 164 ? 6.348 24.781 -5.305 1 96.81 164 LYS A N 1
ATOM 1327 C CA . LYS A 1 164 ? 7.105 25.828 -5.977 1 96.81 164 LYS A CA 1
ATOM 1328 C C . LYS A 1 164 ? 7.988 26.594 -4.992 1 96.81 164 LYS A C 1
ATOM 1330 O O . LYS A 1 164 ? 7.535 27.547 -4.348 1 96.81 164 LYS A O 1
ATOM 1335 N N . TRP A 1 165 ? 9.219 26.312 -4.895 1 95.19 165 TRP A N 1
ATOM 1336 C CA . TRP A 1 165 ? 10.188 26.922 -3.988 1 95.19 165 TRP A CA 1
ATOM 1337 C C . TRP A 1 165 ? 11.602 26.828 -4.551 1 95.19 165 TRP A C 1
ATOM 1339 O O . TRP A 1 165 ? 11.828 26.156 -5.555 1 95.19 165 TRP A O 1
ATOM 1349 N N . GLN A 1 166 ? 12.523 27.516 -4.043 1 97 166 GLN A N 1
ATOM 1350 C CA . GLN A 1 166 ? 13.875 27.656 -4.59 1 97 166 GLN A CA 1
ATOM 1351 C C . GLN A 1 166 ? 14.586 26.312 -4.645 1 97 166 GLN A C 1
ATOM 1353 O O . GLN A 1 166 ? 15.461 26.109 -5.488 1 97 166 GLN A O 1
ATOM 1358 N N . GLY A 1 167 ? 14.273 25.375 -3.826 1 97 167 GLY A N 1
ATOM 1359 C CA . GLY A 1 167 ? 14.938 24.078 -3.773 1 97 167 GLY A CA 1
ATOM 1360 C C . GLY A 1 167 ? 14.242 23.016 -4.605 1 97 167 GLY A C 1
ATOM 1361 O O . GLY A 1 167 ? 14.609 21.844 -4.551 1 97 167 GLY A O 1
ATOM 1362 N N . ARG A 1 168 ? 13.266 23.344 -5.395 1 96.81 168 ARG A N 1
ATOM 1363 C CA . ARG A 1 168 ? 12.406 22.391 -6.086 1 96.81 168 ARG A CA 1
ATOM 1364 C C . ARG A 1 168 ? 13.227 21.422 -6.945 1 96.81 168 ARG A C 1
ATOM 1366 O O . ARG A 1 168 ? 13.008 20.219 -6.91 1 96.81 168 ARG A O 1
ATOM 1373 N N . GLU A 1 169 ? 14.133 21.938 -7.758 1 96.62 169 GLU A N 1
ATOM 1374 C CA . GLU A 1 169 ? 14.938 21.094 -8.633 1 96.62 169 GLU A CA 1
ATOM 1375 C C . GLU A 1 169 ? 15.836 20.156 -7.824 1 96.62 169 GLU A C 1
ATOM 1377 O O . GLU A 1 169 ? 16 18.984 -8.172 1 96.62 169 GLU A O 1
ATOM 1382 N N . ARG A 1 170 ? 16.438 20.688 -6.805 1 97.06 170 ARG A N 1
ATOM 1383 C CA . ARG A 1 170 ? 17.25 19.859 -5.93 1 97.06 170 ARG A CA 1
ATOM 1384 C C . ARG A 1 170 ? 16.422 18.781 -5.25 1 97.06 170 ARG A C 1
ATOM 1386 O O . ARG A 1 170 ? 16.875 17.656 -5.07 1 97.06 170 ARG A O 1
ATOM 1393 N N . TRP A 1 171 ? 15.227 19.125 -4.891 1 95.88 171 TRP A N 1
ATOM 1394 C CA . TRP A 1 171 ? 14.312 18.156 -4.289 1 95.88 171 TRP A CA 1
ATOM 1395 C C . TRP A 1 171 ? 14.023 17.016 -5.25 1 95.88 171 TRP A C 1
ATOM 1397 O O . TRP A 1 171 ? 14.078 15.844 -4.867 1 95.88 171 TRP A O 1
ATOM 1407 N N . PHE A 1 172 ? 13.727 17.391 -6.48 1 92.88 172 PHE A N 1
ATOM 1408 C CA . PHE A 1 172 ? 13.391 16.391 -7.488 1 92.88 172 PHE A CA 1
ATOM 1409 C C . PHE A 1 172 ? 14.555 15.438 -7.719 1 92.88 172 PHE A C 1
ATOM 1411 O O . PHE A 1 172 ? 14.352 14.25 -7.973 1 92.88 172 PHE A O 1
ATOM 1418 N N . ASN A 1 173 ? 15.734 15.906 -7.555 1 92.94 173 ASN A N 1
ATOM 1419 C CA . ASN A 1 173 ? 16.922 15.117 -7.895 1 92.94 173 ASN A CA 1
ATOM 1420 C C . ASN A 1 173 ? 17.5 14.43 -6.664 1 92.94 173 ASN A C 1
ATOM 1422 O O . ASN A 1 173 ? 18.375 13.562 -6.785 1 92.94 173 ASN A O 1
ATOM 1426 N N . ALA A 1 174 ? 17.062 14.805 -5.547 1 93.06 174 ALA A N 1
ATOM 1427 C CA . ALA A 1 174 ? 17.609 14.242 -4.316 1 93.06 174 ALA A CA 1
ATOM 1428 C C . ALA A 1 174 ? 17.188 12.781 -4.145 1 93.06 174 ALA A C 1
ATOM 1430 O O . ALA A 1 174 ? 16.047 12.414 -4.469 1 93.06 174 ALA A O 1
ATOM 1431 N N . SER A 1 175 ? 18.062 11.961 -3.648 1 88 175 SER A N 1
ATOM 1432 C CA . SER A 1 175 ? 17.781 10.57 -3.338 1 88 175 SER A CA 1
ATOM 1433 C C . SER A 1 175 ? 17.266 10.414 -1.907 1 88 175 SER A C 1
ATOM 1435 O O . SER A 1 175 ? 17.562 11.242 -1.044 1 88 175 SER A O 1
ATOM 1437 N N . GLN A 1 176 ? 16.516 9.414 -1.726 1 88.81 176 GLN A N 1
ATOM 1438 C CA . GLN A 1 176 ? 16.094 9.117 -0.363 1 88.81 176 GLN A CA 1
ATOM 1439 C C . GLN A 1 176 ? 17.172 8.367 0.402 1 88.81 176 GLN A C 1
ATOM 1441 O O . GLN A 1 176 ? 18.047 7.742 -0.204 1 88.81 176 GLN A O 1
ATOM 1446 N N . SER A 1 177 ? 17.109 8.516 1.711 1 86.19 177 SER A N 1
ATOM 1447 C CA . SER A 1 177 ? 17.969 7.777 2.633 1 86.19 177 SER A CA 1
ATOM 1448 C C . SER A 1 177 ? 17.141 6.887 3.561 1 86.19 177 SER A C 1
ATOM 1450 O O . SER A 1 177 ? 15.961 7.152 3.797 1 86.19 177 SER A O 1
ATOM 1452 N N . ALA A 1 178 ? 17.828 5.895 4.062 1 84.75 178 ALA A N 1
ATOM 1453 C CA . ALA A 1 178 ? 17.141 4.973 4.957 1 84.75 178 ALA A CA 1
ATOM 1454 C C . ALA A 1 178 ? 17.125 5.5 6.387 1 84.75 178 ALA A C 1
ATOM 1456 O O . ALA A 1 178 ? 18.109 6.094 6.844 1 84.75 178 ALA A O 1
ATOM 1457 N N . LEU A 1 179 ? 15.984 5.34 6.93 1 80.38 179 LEU A N 1
ATOM 1458 C CA . LEU A 1 179 ? 15.906 5.441 8.383 1 80.38 179 LEU A CA 1
ATOM 1459 C C . LEU A 1 179 ? 16.141 4.082 9.039 1 80.38 179 LEU A C 1
ATOM 1461 O O . LEU A 1 179 ? 15.273 3.197 8.953 1 80.38 179 LEU A O 1
ATOM 1465 N N . ILE A 1 180 ? 17.328 3.955 9.656 1 77.12 180 ILE A N 1
ATOM 1466 C CA . ILE A 1 180 ? 17.688 2.654 10.203 1 77.12 180 ILE A CA 1
ATOM 1467 C C . ILE A 1 180 ? 17.594 2.697 11.727 1 77.12 180 ILE A C 1
ATOM 1469 O O . ILE A 1 180 ? 18.141 3.611 12.359 1 77.12 180 ILE A O 1
ATOM 1473 N N . LEU A 1 181 ? 16.812 1.815 12.234 1 72.19 181 LEU A N 1
ATOM 1474 C CA . LEU A 1 181 ? 16.734 1.625 13.68 1 72.19 181 LEU A CA 1
ATOM 1475 C C . LEU A 1 181 ? 16.922 0.156 14.047 1 72.19 181 LEU A C 1
ATOM 1477 O O . LEU A 1 181 ? 16.219 -0.713 13.508 1 72.19 181 LEU A O 1
ATOM 1481 N N . ASP A 1 182 ? 17.875 -0.127 14.969 1 72.31 182 ASP A N 1
ATOM 1482 C CA . ASP A 1 182 ? 18.141 -1.491 15.414 1 72.31 182 ASP A CA 1
ATOM 1483 C C . ASP A 1 182 ? 18.344 -2.426 14.227 1 72.31 182 ASP A C 1
ATOM 1485 O O . ASP A 1 182 ? 17.703 -3.475 14.133 1 72.31 182 ASP A O 1
ATOM 1489 N N . GLU A 1 183 ? 19.016 -1.924 13.211 1 78.81 183 GLU A N 1
ATOM 1490 C CA . GLU A 1 183 ? 19.422 -2.688 12.039 1 78.81 183 GLU A CA 1
ATOM 1491 C C . GLU A 1 183 ? 18.234 -3.023 11.148 1 78.81 183 GLU A C 1
ATOM 1493 O O . GLU A 1 183 ? 18.266 -4.004 10.406 1 78.81 183 GLU A O 1
ATOM 1498 N N . VAL A 1 184 ? 17.219 -2.285 11.383 1 82.44 184 VAL A N 1
ATOM 1499 C CA . VAL A 1 184 ? 16.031 -2.473 10.555 1 82.44 184 VAL A CA 1
ATOM 1500 C C . VAL A 1 184 ? 15.727 -1.188 9.789 1 82.44 184 VAL A C 1
ATOM 1502 O O . VAL A 1 184 ? 15.812 -0.09 10.352 1 82.44 184 VAL A O 1
ATOM 1505 N N . THR A 1 185 ? 15.5 -1.302 8.484 1 85.12 185 THR A N 1
ATOM 1506 C CA . THR A 1 185 ? 14.984 -0.165 7.727 1 85.12 185 THR A CA 1
ATOM 1507 C C . THR A 1 185 ? 13.562 0.179 8.172 1 85.12 185 THR A C 1
ATOM 1509 O O . THR A 1 185 ? 12.617 -0.563 7.883 1 85.12 185 THR A O 1
ATOM 1512 N N . GLU A 1 186 ? 13.422 1.281 8.82 1 81 186 GLU A N 1
ATOM 1513 C CA . GLU A 1 186 ? 12.141 1.658 9.406 1 81 186 GLU A CA 1
ATOM 1514 C C . GLU A 1 186 ? 11.445 2.729 8.57 1 81 186 GLU A C 1
ATOM 1516 O O . GLU A 1 186 ? 10.305 3.102 8.852 1 81 186 GLU A O 1
ATOM 1521 N N . GLY A 1 187 ? 12.117 3.205 7.582 1 86.5 187 GLY A N 1
ATOM 1522 C CA . GLY A 1 187 ? 11.523 4.211 6.719 1 86.5 187 GLY A CA 1
ATOM 1523 C C . GLY A 1 187 ? 12.539 4.91 5.832 1 86.5 187 GLY A C 1
ATOM 1524 O O . GLY A 1 187 ? 13.641 4.398 5.613 1 86.5 187 GLY A O 1
ATOM 1525 N N . TYR A 1 188 ? 12.125 5.953 5.277 1 86.38 188 TYR A N 1
ATOM 1526 C CA . TYR A 1 188 ? 12.93 6.719 4.332 1 86.38 188 TYR A CA 1
ATOM 1527 C C . TYR A 1 188 ? 12.859 8.211 4.633 1 86.38 188 TYR A C 1
ATOM 1529 O O . TYR A 1 188 ? 11.875 8.688 5.211 1 86.38 188 TYR A O 1
ATOM 1537 N N . SER A 1 189 ? 13.922 8.844 4.32 1 84.56 189 SER A N 1
ATOM 1538 C CA . SER A 1 189 ? 13.945 10.289 4.465 1 84.56 189 SER A CA 1
ATOM 1539 C C . SER A 1 189 ? 14.516 10.961 3.221 1 84.56 189 SER A C 1
ATOM 1541 O O . SER A 1 189 ? 15.328 10.375 2.51 1 84.56 189 SER A O 1
ATOM 1543 N N . LYS A 1 190 ? 14.07 12.07 2.914 1 90.75 190 LYS A N 1
ATOM 1544 C CA . LYS A 1 190 ? 14.562 12.969 1.874 1 90.75 190 LYS A CA 1
ATOM 1545 C C . LYS A 1 190 ? 14.719 14.391 2.4 1 90.75 190 LYS A C 1
ATOM 1547 O O . LYS A 1 190 ? 13.812 14.922 3.047 1 90.75 190 LYS A O 1
ATOM 1552 N N . ARG A 1 191 ? 15.914 14.938 2.152 1 88.44 191 ARG A N 1
ATOM 1553 C CA . ARG A 1 191 ? 16.219 16.25 2.723 1 88.44 191 ARG A CA 1
ATOM 1554 C C . ARG A 1 191 ? 16.844 17.172 1.684 1 88.44 191 ARG A C 1
ATOM 1556 O O . ARG A 1 191 ? 17.734 16.766 0.949 1 88.44 191 ARG A O 1
ATOM 1563 N N . VAL A 1 192 ? 16.281 18.359 1.59 1 93.75 192 VAL A N 1
ATOM 1564 C CA . VAL A 1 192 ? 16.859 19.438 0.783 1 93.75 192 VAL A CA 1
ATOM 1565 C C . VAL A 1 192 ? 16.688 20.766 1.5 1 93.75 192 VAL A C 1
ATOM 1567 O O . VAL A 1 192 ? 15.57 21.172 1.816 1 93.75 192 VAL A O 1
ATOM 1570 N N . ASP A 1 193 ? 17.828 21.375 1.875 1 91.44 193 ASP A N 1
ATOM 1571 C CA . ASP A 1 193 ? 17.797 22.672 2.551 1 91.44 193 ASP A CA 1
ATOM 1572 C C . ASP A 1 193 ? 16.984 22.609 3.84 1 91.44 193 ASP A C 1
ATOM 1574 O O . ASP A 1 193 ? 17.266 21.781 4.711 1 91.44 193 ASP A O 1
ATOM 1578 N N . ASN A 1 194 ? 15.875 23.391 3.916 1 81.31 194 ASN A N 1
ATOM 1579 C CA . ASN A 1 194 ? 15.109 23.453 5.152 1 81.31 194 ASN A CA 1
ATOM 1580 C C . ASN A 1 194 ? 13.875 22.547 5.086 1 81.31 194 ASN A C 1
ATOM 1582 O O . ASN A 1 194 ? 12.977 22.656 5.922 1 81.31 194 ASN A O 1
ATOM 1586 N N . LEU A 1 195 ? 13.828 21.688 4.109 1 88.06 195 LEU A N 1
ATOM 1587 C CA . LEU A 1 195 ? 12.695 20.781 3.967 1 88.06 195 LEU A CA 1
ATOM 1588 C C . LEU A 1 195 ? 13.148 19.328 4.129 1 88.06 195 LEU A C 1
ATOM 1590 O O . LEU A 1 195 ? 14.125 18.906 3.514 1 88.06 195 LEU A O 1
ATOM 1594 N N . VAL A 1 196 ? 12.508 18.578 4.969 1 84.19 196 VAL A N 1
ATOM 1595 C CA . VAL A 1 196 ? 12.766 17.156 5.164 1 84.19 196 VAL A CA 1
ATOM 1596 C C . VAL A 1 196 ? 11.445 16.391 5.164 1 84.19 196 VAL A C 1
ATOM 1598 O O . VAL A 1 196 ? 10.453 16.844 5.727 1 84.19 196 VAL A O 1
ATOM 1601 N N . PHE A 1 197 ? 11.422 15.281 4.504 1 87.81 197 PHE A N 1
ATOM 1602 C CA . PHE A 1 197 ? 10.281 14.367 4.473 1 87.81 197 PHE A CA 1
ATOM 1603 C C . PHE A 1 197 ? 10.672 13 5.008 1 87.81 197 PHE A C 1
ATOM 1605 O O . PHE A 1 197 ? 11.742 12.477 4.688 1 87.81 197 PHE A O 1
ATOM 1612 N N . TYR A 1 198 ? 9.781 12.406 5.844 1 82.12 198 TYR A N 1
ATOM 1613 C CA . TYR A 1 198 ? 9.945 11.047 6.336 1 82.12 198 TYR A CA 1
ATOM 1614 C C . TYR A 1 198 ? 8.75 10.18 5.969 1 82.12 198 TYR A C 1
ATOM 1616 O O . TYR A 1 198 ? 7.602 10.562 6.215 1 82.12 198 TYR A O 1
ATOM 1624 N N . ALA A 1 199 ? 8.977 9.125 5.355 1 87.44 199 ALA A N 1
ATOM 1625 C CA . ALA A 1 199 ? 7.992 8.055 5.195 1 87.44 199 ALA A CA 1
ATOM 1626 C C . ALA A 1 199 ? 8.328 6.867 6.09 1 87.44 199 ALA A C 1
ATOM 1628 O O . ALA A 1 199 ? 9.336 6.191 5.883 1 87.44 199 ALA A O 1
ATOM 1629 N N . VAL A 1 200 ? 7.477 6.59 7.047 1 84.38 200 VAL A N 1
ATOM 1630 C CA . VAL A 1 200 ? 7.785 5.598 8.078 1 84.38 200 VAL A CA 1
ATOM 1631 C C . VAL A 1 200 ? 7.043 4.297 7.773 1 84.38 200 VAL A C 1
ATOM 1633 O O . VAL A 1 200 ? 5.824 4.293 7.605 1 84.38 200 VAL A O 1
ATOM 1636 N N . LEU A 1 201 ? 7.828 3.238 7.75 1 87.75 201 LEU A N 1
ATOM 1637 C CA . LEU A 1 201 ? 7.254 1.917 7.523 1 87.75 201 LEU A CA 1
ATOM 1638 C C . LEU A 1 201 ? 6.527 1.421 8.766 1 87.75 201 LEU A C 1
ATOM 1640 O O . LEU A 1 201 ? 6.883 1.79 9.891 1 87.75 201 LEU A O 1
ATOM 1644 N N . ARG A 1 202 ? 5.484 0.646 8.586 1 86.06 202 ARG A N 1
ATOM 1645 C CA . ARG A 1 202 ? 4.746 -0.042 9.641 1 86.06 202 ARG A CA 1
ATOM 1646 C C . ARG A 1 202 ? 4.09 0.956 10.594 1 86.06 202 ARG A C 1
ATOM 1648 O O . ARG A 1 202 ? 3.906 0.663 11.773 1 86.06 202 ARG A O 1
ATOM 1655 N N . ALA A 1 203 ? 3.818 2.135 10.07 1 81.81 203 ALA A N 1
ATOM 1656 C CA . ALA A 1 203 ? 3.143 3.162 10.859 1 81.81 203 ALA A CA 1
ATOM 1657 C C . ALA A 1 203 ? 1.938 3.725 10.109 1 81.81 203 ALA A C 1
ATOM 1659 O O . ALA A 1 203 ? 1.964 3.844 8.883 1 81.81 203 ALA A O 1
ATOM 1660 N N . GLY A 1 204 ? 0.898 4.043 10.867 1 81.44 204 GLY A N 1
ATOM 1661 C CA . GLY A 1 204 ? -0.271 4.723 10.336 1 81.44 204 GLY A CA 1
ATOM 1662 C C . GLY A 1 204 ? -0.26 6.219 10.594 1 81.44 204 GLY A C 1
ATOM 1663 O O . GLY A 1 204 ? 0.797 6.852 10.555 1 81.44 204 GLY A O 1
ATOM 1664 N N . HIS A 1 205 ? -1.451 6.688 10.828 1 69.44 205 HIS A N 1
ATOM 1665 C CA . HIS A 1 205 ? -1.669 8.125 10.969 1 69.44 205 HIS A CA 1
ATOM 1666 C C . HIS A 1 205 ? -0.921 8.672 12.18 1 69.44 205 HIS A C 1
ATOM 1668 O O . HIS A 1 205 ? -0.384 9.781 12.125 1 69.44 205 HIS A O 1
ATOM 1674 N N . SER A 1 206 ? -1.082 7.887 13.258 1 57.5 206 SER A N 1
ATOM 1675 C CA . SER A 1 206 ? -0.409 8.328 14.477 1 57.5 206 SER A CA 1
ATOM 1676 C C . SER A 1 206 ? 0.988 7.723 14.586 1 57.5 206 SER A C 1
ATOM 1678 O O . SER A 1 206 ? 1.195 6.754 15.32 1 57.5 206 SER A O 1
ATOM 1680 N N . VAL A 1 207 ? 1.781 7.898 13.688 1 50.09 207 VAL A N 1
ATOM 1681 C CA . VAL A 1 207 ? 3.15 7.395 13.633 1 50.09 207 VAL A CA 1
ATOM 1682 C C . VAL A 1 207 ? 3.643 7.078 15.047 1 50.09 207 VAL A C 1
ATOM 1684 O O . VAL A 1 207 ? 4.391 6.121 15.242 1 50.09 207 VAL A O 1
ATOM 1687 N N . ASN A 1 208 ? 3.27 7.973 16.062 1 45.28 208 ASN A N 1
ATOM 1688 C CA . ASN A 1 208 ? 3.828 7.945 17.422 1 45.28 208 ASN A CA 1
ATOM 1689 C C . ASN A 1 208 ? 3.406 6.688 18.172 1 45.28 208 ASN A C 1
ATOM 1691 O O . ASN A 1 208 ? 3.986 6.355 19.203 1 45.28 208 ASN A O 1
ATOM 1695 N N . SER A 1 209 ? 2.258 6.379 17.969 1 40.94 209 SER A N 1
ATOM 1696 C CA . SER A 1 209 ? 1.896 5.223 18.781 1 40.94 209 SER A CA 1
ATOM 1697 C C . SER A 1 209 ? 2.746 4.008 18.422 1 40.94 209 SER A C 1
ATOM 1699 O O . SER A 1 209 ? 2.697 2.984 19.109 1 40.94 209 SER A O 1
ATOM 1701 N N . LEU A 1 210 ? 3.242 4.023 17.328 1 43.19 210 LEU A N 1
ATOM 1702 C CA . LEU A 1 210 ? 3.904 2.84 16.797 1 43.19 210 LEU A CA 1
ATOM 1703 C C . LEU A 1 210 ? 5.355 2.768 17.266 1 43.19 210 LEU A C 1
ATOM 1705 O O . LEU A 1 210 ? 5.801 3.609 18.047 1 43.19 210 LEU A O 1
ATOM 1709 N N . SER A 1 211 ? 6.328 2.33 16.422 1 43.53 211 SER A N 1
ATOM 1710 C CA . SER A 1 211 ? 7.605 1.725 16.781 1 43.53 211 SER A CA 1
ATOM 1711 C C . SER A 1 211 ? 8.5 2.719 17.516 1 43.53 211 SER A C 1
ATOM 1713 O O . SER A 1 211 ? 8.398 3.928 17.297 1 43.53 211 SER A O 1
ATOM 1715 N N . THR A 1 212 ? 8.93 2.328 18.656 1 45.53 212 THR A N 1
ATOM 1716 C CA . THR A 1 212 ? 9.977 3.004 19.406 1 45.53 212 THR A CA 1
ATOM 1717 C C . THR A 1 212 ? 10.914 3.77 18.484 1 45.53 212 THR A C 1
ATOM 1719 O O . THR A 1 212 ? 11.328 4.887 18.797 1 45.53 212 THR A O 1
ATOM 1722 N N . ALA A 1 213 ? 10.961 3.252 17.453 1 44 213 ALA A N 1
ATOM 1723 C CA . ALA A 1 213 ? 11.961 3.789 16.531 1 44 213 ALA A CA 1
ATOM 1724 C C . ALA A 1 213 ? 11.469 5.082 15.883 1 44 213 ALA A C 1
ATOM 1726 O O . ALA A 1 213 ? 12.219 6.059 15.797 1 44 213 ALA A O 1
ATOM 1727 N N . ALA A 1 214 ? 10.289 5.039 15.438 1 45.69 214 ALA A N 1
ATOM 1728 C CA . ALA A 1 214 ? 9.789 6.27 14.828 1 45.69 214 ALA A CA 1
ATOM 1729 C C . ALA A 1 214 ? 9.742 7.402 15.852 1 45.69 214 ALA A C 1
ATOM 1731 O O . ALA A 1 214 ? 10.086 8.547 15.539 1 45.69 214 ALA A O 1
ATOM 1732 N N . ARG A 1 215 ? 9.414 7.051 17.047 1 48.28 215 ARG A N 1
ATOM 1733 C CA . ARG A 1 215 ? 9.398 8.016 18.141 1 48.28 215 ARG A CA 1
ATOM 1734 C C . ARG A 1 215 ? 10.789 8.625 18.344 1 48.28 215 ARG A C 1
ATOM 1736 O O . ARG A 1 215 ? 10.914 9.828 18.547 1 48.28 215 ARG A O 1
ATOM 1743 N N . ALA A 1 216 ? 11.68 7.645 18.359 1 47.41 216 ALA A N 1
ATOM 1744 C CA . ALA A 1 216 ? 13.055 8.102 18.578 1 47.41 216 ALA A CA 1
ATOM 1745 C C . ALA A 1 216 ? 13.484 9.07 17.484 1 47.41 216 ALA A C 1
ATOM 1747 O O . ALA A 1 216 ? 14.156 10.07 17.766 1 47.41 216 ALA A O 1
ATOM 1748 N N . LEU A 1 217 ? 13.109 8.648 16.391 1 47 217 LEU A N 1
ATOM 1749 C CA . LEU A 1 217 ? 13.516 9.484 15.266 1 47 217 LEU A CA 1
ATOM 1750 C C . LEU A 1 217 ? 12.867 10.859 15.359 1 47 217 LEU A C 1
ATOM 1752 O O . LEU A 1 217 ? 13.539 11.875 15.164 1 47 217 LEU A O 1
ATOM 1756 N N . ILE A 1 218 ? 11.609 10.742 15.609 1 45.19 218 ILE A N 1
ATOM 1757 C CA . ILE A 1 218 ? 10.891 12.008 15.688 1 45.19 218 ILE A CA 1
ATOM 1758 C C . ILE A 1 218 ? 11.406 12.82 16.875 1 45.19 218 ILE A C 1
ATOM 1760 O O . ILE A 1 218 ? 11.625 14.031 16.75 1 45.19 218 ILE A O 1
ATOM 1764 N N . ILE A 1 219 ? 11.625 12.086 17.922 1 45.06 219 ILE A N 1
ATOM 1765 C CA . ILE A 1 219 ? 12.117 12.758 19.109 1 45.06 219 ILE A CA 1
ATOM 1766 C C . ILE A 1 219 ? 13.562 13.203 18.891 1 45.06 219 ILE A C 1
ATOM 1768 O O . ILE A 1 219 ? 13.945 14.312 19.281 1 45.06 219 ILE A O 1
ATOM 1772 N N . GLY A 1 220 ? 14.398 12.227 18.531 1 43.03 220 GLY A N 1
ATOM 1773 C CA . GLY A 1 220 ? 15.781 12.617 18.312 1 43.03 220 GLY A CA 1
ATOM 1774 C C . GLY A 1 220 ? 15.938 13.773 17.359 1 43.03 220 GLY A C 1
ATOM 1775 O O . GLY A 1 220 ? 16.797 14.633 17.531 1 43.03 220 GLY A O 1
ATOM 1776 N N . LEU A 1 221 ? 15.25 13.523 16.328 1 42.66 221 LEU A N 1
ATOM 1777 C CA . LEU A 1 221 ? 15.328 14.617 15.367 1 42.66 221 LEU A CA 1
ATOM 1778 C C . LEU A 1 221 ? 14.875 15.93 16 1 42.66 221 LEU A C 1
ATOM 1780 O O . LEU A 1 221 ? 15.336 17 15.602 1 42.66 221 LEU A O 1
ATOM 1784 N N . PHE A 1 222 ? 13.875 15.68 16.938 1 40.06 222 PHE A N 1
ATOM 1785 C CA . PHE A 1 222 ? 13.359 16.844 17.656 1 40.06 222 PHE A CA 1
ATOM 1786 C C . PHE A 1 222 ? 14.414 17.438 18.578 1 40.06 222 PHE A C 1
ATOM 1788 O O . PHE A 1 222 ? 14.461 18.641 18.797 1 40.06 222 PHE A O 1
ATOM 1795 N N . GLN A 1 223 ? 14.961 16.578 19.281 1 38.25 223 GLN A N 1
ATOM 1796 C CA . GLN A 1 223 ? 15.828 17.141 20.328 1 38.25 223 GLN A CA 1
ATOM 1797 C C . GLN A 1 223 ? 16.844 18.109 19.734 1 38.25 223 GLN A C 1
ATOM 1799 O O . GLN A 1 223 ? 17.297 19.031 20.422 1 38.25 223 GLN A O 1
ATOM 1804 N N . GLY A 1 224 ? 17.469 17.75 18.734 1 34 224 GLY A N 1
ATOM 1805 C CA . GLY A 1 224 ? 18.453 18.781 18.438 1 34 224 GLY A CA 1
ATOM 1806 C C . GLY A 1 224 ? 17.844 20.031 17.828 1 34 224 GLY A C 1
ATOM 1807 O O . GLY A 1 224 ? 18.469 21.078 17.812 1 34 224 GLY A O 1
ATOM 1808 N N . THR A 1 225 ? 17.219 19.969 16.672 1 32.66 225 THR A N 1
ATOM 1809 C CA . THR A 1 225 ? 16.922 21.203 15.984 1 32.66 225 THR A CA 1
ATOM 1810 C C . THR A 1 225 ? 15.477 21.641 16.25 1 32.66 225 THR A C 1
ATOM 1812 O O . THR A 1 225 ? 14.625 20.797 16.578 1 32.66 225 THR A O 1
ATOM 1815 N N . SER A 1 226 ? 15.203 22.922 16.594 1 30.75 226 SER A N 1
ATOM 1816 C CA . SER A 1 226 ? 14.008 23.766 16.641 1 30.75 226 SER A CA 1
ATOM 1817 C C . SER A 1 226 ? 13.039 23.422 15.516 1 30.75 226 SER A C 1
ATOM 1819 O O . SER A 1 226 ? 12.18 24.219 15.148 1 30.75 226 SER A O 1
ATOM 1821 N N . GLU A 1 227 ? 13.242 22.391 14.734 1 30.11 227 GLU A N 1
ATOM 1822 C CA . GLU A 1 227 ? 12.594 22.391 13.43 1 30.11 227 GLU A CA 1
ATOM 1823 C C . GLU A 1 227 ? 11.141 21.938 13.531 1 30.11 227 GLU A C 1
ATOM 1825 O O . GLU A 1 227 ? 10.805 21.109 14.383 1 30.11 227 GLU A O 1
ATOM 1830 N N . LEU A 1 228 ? 10.203 22.891 13.148 1 30.77 228 LEU A N 1
ATOM 1831 C CA . LEU A 1 228 ? 8.758 22.828 12.945 1 30.77 228 LEU A CA 1
ATOM 1832 C C . LEU A 1 228 ? 8.367 21.562 12.195 1 30.77 228 LEU A C 1
ATOM 1834 O O . LEU A 1 228 ? 8.875 21.297 11.102 1 30.77 228 LEU A O 1
ATOM 1838 N N . VAL A 1 229 ? 8.047 20.531 12.812 1 32.34 229 VAL A N 1
ATOM 1839 C CA . VAL A 1 229 ? 7.605 19.297 12.156 1 32.34 229 VAL A CA 1
ATOM 1840 C C . VAL A 1 229 ? 6.125 19.406 11.797 1 32.34 229 VAL A C 1
ATOM 1842 O O . VAL A 1 229 ? 5.277 19.578 12.672 1 32.34 229 VAL A O 1
ATOM 1845 N N . ILE A 1 230 ? 5.684 20.047 10.617 1 31.3 230 ILE A N 1
ATOM 1846 C CA . ILE A 1 230 ? 4.324 20.188 10.109 1 31.3 230 ILE A CA 1
ATOM 1847 C C . ILE A 1 230 ? 3.801 18.812 9.672 1 31.3 230 ILE A C 1
ATOM 1849 O O . ILE A 1 230 ? 4.402 18.156 8.82 1 31.3 230 ILE A O 1
ATOM 1853 N N . SER A 1 231 ? 3.422 18.047 10.477 1 32.12 231 SER A N 1
ATOM 1854 C CA . SER A 1 231 ? 2.637 16.938 9.945 1 32.12 231 SER A CA 1
ATOM 1855 C C . SER A 1 231 ? 1.43 17.438 9.164 1 32.12 231 SER A C 1
ATOM 1857 O O . SER A 1 231 ? 0.924 18.531 9.422 1 32.12 231 SER A O 1
ATOM 1859 N N . GLN A 1 232 ? 1.275 17.125 7.949 1 31.61 232 GLN A N 1
ATOM 1860 C CA . GLN A 1 232 ? 0.257 17.594 7.016 1 31.61 232 GLN A CA 1
ATOM 1861 C C . GLN A 1 232 ? -1.084 17.781 7.715 1 31.61 232 GLN A C 1
ATOM 1863 O O . GLN A 1 232 ? -2.014 18.359 7.141 1 31.61 232 GLN A O 1
ATOM 1868 N N . SER A 1 233 ? -1.366 17.156 8.664 1 29.45 233 SER A N 1
ATOM 1869 C CA . SER A 1 233 ? -2.766 17.453 8.945 1 29.45 233 SER A CA 1
ATOM 1870 C C . SER A 1 233 ? -2.957 18.938 9.273 1 29.45 233 SER A C 1
ATOM 1872 O O . SER A 1 233 ? -4.02 19.5 9.008 1 29.45 233 SER A O 1
ATOM 1874 N N . VAL A 1 234 ? -2.248 19.438 10.219 1 29 234 VAL A N 1
ATOM 1875 C CA . VAL A 1 234 ? -2.846 20.516 11.008 1 29 234 VAL A CA 1
ATOM 1876 C C . VAL A 1 234 ? -2.629 21.844 10.305 1 29 234 VAL A C 1
ATOM 1878 O O . VAL A 1 234 ? -2.807 22.906 10.906 1 29 234 VAL A O 1
ATOM 1881 N N . ILE A 1 235 ? -1.928 21.953 9.203 1 29.69 235 ILE A N 1
ATOM 1882 C CA . ILE A 1 235 ? -1.517 23.344 9.023 1 29.69 235 ILE A CA 1
ATOM 1883 C C . ILE A 1 235 ? -2.73 24.203 8.68 1 29.69 235 ILE A C 1
ATOM 1885 O O . ILE A 1 235 ? -3.123 24.281 7.516 1 29.69 235 ILE A O 1
ATOM 1889 N N . ALA A 1 236 ? -3.768 24.016 9.195 1 27.78 236 ALA A N 1
ATOM 1890 C CA . ALA A 1 236 ? -4.762 24.922 8.633 1 27.78 236 ALA A CA 1
ATOM 1891 C C . ALA A 1 236 ? -4.254 26.359 8.648 1 27.78 236 ALA A C 1
ATOM 1893 O O . ALA A 1 236 ? -4.32 27.062 7.633 1 27.78 236 ALA A O 1
ATOM 1894 N N . GLY A 1 237 ? -4.516 27.172 9.797 1 26.47 237 GLY A N 1
ATOM 1895 C CA . GLY A 1 237 ? -4.785 28.609 9.805 1 26.47 237 GLY A CA 1
ATOM 1896 C C . GLY A 1 237 ? -3.547 29.453 9.562 1 26.47 237 GLY A C 1
ATOM 1897 O O . GLY A 1 237 ? -2.434 28.922 9.492 1 26.47 237 GLY A O 1
ATOM 1898 N N . LYS A 1 238 ? -3.65 30.984 9.766 1 31.94 238 LYS A N 1
ATOM 1899 C CA . LYS A 1 238 ? -2.967 32.219 9.344 1 31.94 238 LYS A CA 1
ATOM 1900 C C . LYS A 1 238 ? -1.515 32.219 9.812 1 31.94 238 LYS A C 1
ATOM 1902 O O . LYS A 1 238 ? -0.609 32.531 9.031 1 31.94 238 LYS A O 1
ATOM 1907 N N . GLU A 1 239 ? -1.306 32.625 11.078 1 26.77 239 GLU A N 1
ATOM 1908 C CA . GLU A 1 239 ? -0.058 33.219 11.555 1 26.77 239 GLU A CA 1
ATOM 1909 C C . GLU A 1 239 ? 1.037 32.188 11.688 1 26.77 239 GLU A C 1
ATOM 1911 O O . GLU A 1 239 ? 0.802 31.094 12.234 1 26.77 239 GLU A O 1
ATOM 1916 N N . VAL A 1 240 ? 1.908 32.188 10.664 1 28.17 240 VAL A N 1
ATOM 1917 C CA . VAL A 1 240 ? 3.205 31.5 10.719 1 28.17 240 VAL A CA 1
ATOM 1918 C C . VAL A 1 240 ? 3.842 31.719 12.086 1 28.17 240 VAL A C 1
ATOM 1920 O O . VAL A 1 240 ? 4.215 32.844 12.438 1 28.17 240 VAL A O 1
ATOM 1923 N N . PHE A 1 241 ? 3.275 31.156 13.172 1 26.72 241 PHE A N 1
ATOM 1924 C CA . PHE A 1 241 ? 3.912 31.344 14.477 1 26.72 241 PHE A CA 1
ATOM 1925 C C . PHE A 1 241 ? 5.297 30.703 14.492 1 26.72 241 PHE A C 1
ATOM 1927 O O . PHE A 1 241 ? 5.5 29.641 13.922 1 26.72 241 PHE A O 1
ATOM 1934 N N . GLN A 1 242 ? 6.34 31.531 14.391 1 27.27 242 GLN A N 1
ATOM 1935 C CA . GLN A 1 242 ? 7.738 31.219 14.664 1 27.27 242 GLN A CA 1
ATOM 1936 C C . GLN A 1 242 ? 7.871 30.297 15.867 1 27.27 242 GLN A C 1
ATOM 1938 O O . GLN A 1 242 ? 7.645 30.719 17 1 27.27 242 GLN A O 1
ATOM 1943 N N . PHE A 1 243 ? 7.293 29.141 15.812 1 28.2 243 PHE A N 1
ATOM 1944 C CA . PHE A 1 243 ? 7.41 28.266 16.969 1 28.2 243 PHE A CA 1
ATOM 1945 C C . PHE A 1 243 ? 8.859 27.844 17.203 1 28.2 243 PHE A C 1
ATOM 1947 O O . PHE A 1 243 ? 9.578 27.547 16.25 1 28.2 243 PHE A O 1
ATOM 1954 N N . LYS A 1 244 ? 9.398 28.391 18.234 1 28.47 244 LYS A N 1
ATOM 1955 C CA . LYS A 1 244 ? 10.688 27.875 18.688 1 28.47 244 LYS A CA 1
ATOM 1956 C C . LYS A 1 244 ? 10.641 26.375 18.891 1 28.47 244 LYS A C 1
ATOM 1958 O O . LYS A 1 244 ? 11.68 25.719 19.031 1 28.47 244 LYS A O 1
ATOM 1963 N N . TYR A 1 245 ? 9.539 25.844 19.453 1 26.55 245 TYR A N 1
ATOM 1964 C CA . TYR A 1 245 ? 9.461 24.438 19.797 1 26.55 245 TYR A CA 1
ATOM 1965 C C . TYR A 1 245 ? 8.836 23.625 18.672 1 26.55 245 TYR A C 1
ATOM 1967 O O . TYR A 1 245 ? 8.047 24.156 17.891 1 26.55 245 TYR A O 1
ATOM 1975 N N . ALA A 1 246 ? 9.43 22.547 18.328 1 28.16 246 ALA A N 1
ATOM 1976 C CA . ALA A 1 246 ? 9.039 21.547 17.328 1 28.16 246 ALA A CA 1
ATOM 1977 C C . ALA A 1 246 ? 7.711 20.906 17.703 1 28.16 246 ALA A C 1
ATOM 1979 O O . ALA A 1 246 ? 7.535 20.438 18.844 1 28.16 246 ALA A O 1
ATOM 1980 N N . VAL A 1 247 ? 6.559 21.531 17.531 1 27.94 247 VAL A N 1
ATOM 1981 C CA . VAL A 1 247 ? 5.312 20.812 17.797 1 27.94 247 VAL A CA 1
ATOM 1982 C C . VAL A 1 247 ? 5.129 19.672 16.812 1 27.94 247 VAL A C 1
ATOM 1984 O O . VAL A 1 247 ? 5.297 19.875 15.602 1 27.94 247 VAL A O 1
ATOM 1987 N N . SER A 1 248 ? 5.484 18.516 17.25 1 28.55 248 SER A N 1
ATOM 1988 C CA . SER A 1 248 ? 5.102 17.344 16.469 1 28.55 248 SER A CA 1
ATOM 1989 C C . SER A 1 248 ? 3.586 17.25 16.328 1 28.55 248 SER A C 1
ATOM 1991 O O . SER A 1 248 ? 2.855 17.312 17.328 1 28.55 248 SER A O 1
ATOM 1993 N N . VAL A 1 249 ? 2.984 17.844 15.352 1 28.36 249 VAL A N 1
ATOM 1994 C CA . VAL A 1 249 ? 1.549 17.797 15.086 1 28.36 249 VAL A CA 1
ATOM 1995 C C . VAL A 1 249 ? 1.141 16.359 14.734 1 28.36 249 VAL A C 1
ATOM 1997 O O . VAL A 1 249 ? 1.022 16.016 13.562 1 28.36 249 VAL A O 1
ATOM 2000 N N . THR A 1 250 ? 1.831 15.453 14.867 1 29.08 250 THR A N 1
ATOM 2001 C CA . THR A 1 250 ? 1.268 14.188 14.414 1 29.08 250 THR A CA 1
ATOM 2002 C C . THR A 1 250 ? -0.072 13.922 15.094 1 29.08 250 THR A C 1
ATOM 2004 O O . THR A 1 250 ? -1.028 13.492 14.445 1 29.08 250 THR A O 1
ATOM 2007 N N . LYS A 1 251 ? -0.15 13.57 16.359 1 27.42 251 LYS A N 1
ATOM 2008 C CA . LYS A 1 251 ? -1.303 13.312 17.203 1 27.42 251 LYS A CA 1
ATOM 2009 C C . LYS A 1 251 ? -2.186 14.547 17.328 1 27.42 251 LYS A C 1
ATOM 2011 O O . LYS A 1 251 ? -3.248 14.5 17.953 1 27.42 251 LYS A O 1
ATOM 2016 N N . LEU A 1 252 ? -1.585 15.68 17.266 1 27.03 252 LEU A N 1
ATOM 2017 C CA . LEU A 1 252 ? -2.338 16.875 17.656 1 27.03 252 LEU A CA 1
ATOM 2018 C C . LEU A 1 252 ? -3.348 17.25 16.578 1 27.03 252 LEU A C 1
ATOM 2020 O O . LEU A 1 252 ? -3.021 18 15.648 1 27.03 252 LEU A O 1
ATOM 2024 N N . MET A 1 253 ? -3.861 16.391 15.883 1 26.92 253 MET A N 1
ATOM 2025 C CA . MET A 1 253 ? -5.035 16.938 15.211 1 26.92 253 MET A CA 1
ATOM 2026 C C . MET A 1 253 ? -5.703 18.016 16.062 1 26.92 253 MET A C 1
ATOM 2028 O O . MET A 1 253 ? -5.977 19.109 15.578 1 26.92 253 MET A O 1
ATOM 2032 N N . ALA A 1 254 ? -6.641 17.453 16.891 1 26.17 254 ALA A N 1
ATOM 2033 C CA . ALA A 1 254 ? -7.742 18.25 17.406 1 26.17 254 ALA A CA 1
ATOM 2034 C C . ALA A 1 254 ? -7.227 19.344 18.328 1 26.17 254 ALA A C 1
ATOM 2036 O O . ALA A 1 254 ? -8.016 20.062 18.953 1 26.17 254 ALA A O 1
ATOM 2037 N N . LEU A 1 255 ? -6.215 19.203 19 1 26.47 255 LEU A N 1
ATOM 2038 C CA . LEU A 1 255 ? -6.082 20.359 19.891 1 26.47 255 LEU A CA 1
ATOM 2039 C C . LEU A 1 255 ? -5.957 21.656 19.078 1 26.47 255 LEU A C 1
ATOM 2041 O O . LEU A 1 255 ? -5.285 21.672 18.047 1 26.47 255 LEU A O 1
ATOM 2045 N N . SER A 1 256 ? -6.945 22.406 19.188 1 27.08 256 SER A N 1
ATOM 2046 C CA . SER A 1 256 ? -7 23.734 18.578 1 27.08 256 SER A CA 1
ATOM 2047 C C . SER A 1 256 ? -5.613 24.375 18.516 1 27.08 256 SER A C 1
ATOM 2049 O O . SER A 1 256 ? -4.898 24.406 19.516 1 27.08 256 SER A O 1
ATOM 2051 N N . VAL A 1 257 ? -4.984 24.297 17.406 1 29.67 257 VAL A N 1
ATOM 2052 C CA . VAL A 1 257 ? -3.822 25.141 17.188 1 29.67 257 VAL A CA 1
ATOM 2053 C C . VAL A 1 257 ? -3.891 26.359 18.109 1 29.67 257 VAL A C 1
ATOM 2055 O O . VAL A 1 257 ? -2.871 26.797 18.641 1 29.67 257 VAL A O 1
ATOM 2058 N N . TYR A 1 258 ? -5.102 26.672 18.266 1 29.05 258 TYR A N 1
ATOM 2059 C CA . TYR A 1 258 ? -5.32 27.859 19.078 1 29.05 258 TYR A CA 1
ATOM 2060 C C . TYR A 1 258 ? -4.938 27.609 20.531 1 29.05 258 TYR A C 1
ATOM 2062 O O . TYR A 1 258 ? -4.289 28.438 21.172 1 29.05 258 TYR A O 1
ATOM 2070 N N . ASP A 1 259 ? -5.484 26.516 20.938 1 30.56 259 ASP A N 1
ATOM 2071 C CA . ASP A 1 259 ? -5.238 26.328 22.359 1 30.56 259 ASP A CA 1
ATOM 2072 C C . ASP A 1 259 ? -3.762 26.031 22.625 1 30.56 259 ASP A C 1
ATOM 2074 O O . ASP A 1 259 ? -3.205 26.516 23.625 1 30.56 259 ASP A O 1
ATOM 2078 N N . LEU A 1 260 ? -3.168 25.328 21.781 1 31.58 260 LEU A N 1
ATOM 2079 C CA . LEU A 1 260 ? -1.717 25.203 21.891 1 31.58 260 LEU A CA 1
ATOM 2080 C C . LEU A 1 260 ? -1.045 26.547 21.672 1 31.58 260 LEU A C 1
ATOM 2082 O O . LEU A 1 260 ? -0.112 26.906 22.391 1 31.58 260 LEU A O 1
ATOM 2086 N N . TYR A 1 261 ? -1.614 27.297 20.828 1 31.64 261 TYR A N 1
ATOM 2087 C CA . TYR A 1 261 ? -1.146 28.672 20.656 1 31.64 261 TYR A CA 1
ATOM 2088 C C . TYR A 1 261 ? -1.312 29.469 21.938 1 31.64 261 TYR A C 1
ATOM 2090 O O . TYR A 1 261 ? -0.389 30.172 22.359 1 31.64 261 TYR A O 1
ATOM 2098 N N . GLU A 1 262 ? -2.449 29.406 22.406 1 34.53 262 GLU A N 1
ATOM 2099 C CA . GLU A 1 262 ? -2.709 30.141 23.641 1 34.53 262 GLU A CA 1
ATOM 2100 C C . GLU A 1 262 ? -1.83 29.625 24.781 1 34.53 262 GLU A C 1
ATOM 2102 O O . GLU A 1 262 ? -1.287 30.422 25.547 1 34.53 262 GLU A O 1
ATOM 2107 N N . ALA A 1 263 ? -1.686 28.391 24.781 1 31.69 263 ALA A N 1
ATOM 2108 C CA . ALA A 1 263 ? -0.834 27.859 25.844 1 31.69 263 ALA A CA 1
ATOM 2109 C C . ALA A 1 263 ? 0.63 28.203 25.609 1 31.69 263 ALA A C 1
ATOM 2111 O O . ALA A 1 263 ? 1.348 28.578 26.531 1 31.69 263 ALA A O 1
ATOM 2112 N N . LEU A 1 264 ? 0.95 28.062 24.438 1 32.25 264 LEU A N 1
ATOM 2113 C CA . LEU A 1 264 ? 2.322 28.438 24.125 1 32.25 264 LEU A CA 1
ATOM 2114 C C . LEU A 1 264 ? 2.514 29.953 24.234 1 32.25 264 LEU A C 1
ATOM 2116 O O . LEU A 1 264 ? 3.557 30.422 24.688 1 32.25 264 LEU A O 1
ATOM 2120 N N . ASN A 1 265 ? 1.612 30.703 23.766 1 32.16 265 ASN A N 1
ATOM 2121 C CA . ASN A 1 265 ? 1.724 32.156 23.953 1 32.16 265 ASN A CA 1
ATOM 2122 C C . ASN A 1 265 ? 1.698 32.531 25.422 1 32.16 265 ASN A C 1
ATOM 2124 O O . ASN A 1 265 ? 2.332 33.531 25.828 1 32.16 265 ASN A O 1
ATOM 2128 N N . THR A 1 266 ? 0.798 31.984 26.062 1 32.88 266 THR A N 1
ATOM 2129 C CA . THR A 1 266 ? 0.787 32.375 27.469 1 32.88 266 THR A CA 1
ATOM 2130 C C . THR A 1 266 ? 2.107 32 28.141 1 32.88 266 THR A C 1
ATOM 2132 O O . THR A 1 266 ? 2.527 32.656 29.094 1 32.88 266 THR A O 1
ATOM 2135 N N . ARG A 1 267 ? 2.611 30.891 27.844 1 30.19 267 ARG A N 1
ATOM 2136 C CA . ARG A 1 267 ? 3.848 30.594 28.562 1 30.19 267 ARG A CA 1
ATOM 2137 C C . ARG A 1 267 ? 5.039 31.281 27.922 1 30.19 267 ARG A C 1
ATOM 2139 O O . ARG A 1 267 ? 6.055 31.531 28.562 1 30.19 267 ARG A O 1
ATOM 2146 N N . ILE A 1 268 ? 4.98 31.266 26.641 1 31.45 268 ILE A N 1
ATOM 2147 C CA . ILE A 1 268 ? 6.238 31.812 26.141 1 31.45 268 ILE A CA 1
ATOM 2148 C C . ILE A 1 268 ? 6.23 33.344 26.297 1 31.45 268 ILE A C 1
ATOM 2150 O O . ILE A 1 268 ? 7.277 33.969 26.203 1 31.45 268 ILE A O 1
ATOM 2154 N N . MET A 1 269 ? 5.152 33.938 26.125 1 26.55 269 MET A N 1
ATOM 2155 C CA . MET A 1 269 ? 5.418 35.344 26.328 1 26.55 269 MET A CA 1
ATOM 2156 C C . MET A 1 269 ? 5.602 35.656 27.812 1 26.55 269 MET A C 1
ATOM 2158 O O . MET A 1 269 ? 4.688 35.438 28.609 1 26.55 269 MET A O 1
ATOM 2162 N N . PRO A 1 270 ? 6.812 35.562 28.25 1 30.72 270 PRO A N 1
ATOM 2163 C CA . PRO A 1 270 ? 6.914 36.406 29.453 1 30.72 270 PRO A CA 1
ATOM 2164 C C . PRO A 1 270 ? 6.438 37.844 29.219 1 30.72 270 PRO A C 1
ATOM 2166 O O . PRO A 1 270 ? 6.512 38.344 28.094 1 30.72 270 PRO A O 1
ATOM 2169 N N . MET B 1 1 ? 1.208 -9.117 -17.672 1 91.44 1 MET B N 1
ATOM 2170 C CA . MET B 1 1 ? 1.545 -7.703 -17.516 1 91.44 1 MET B CA 1
ATOM 2171 C C . MET B 1 1 ? 0.741 -7.074 -16.375 1 91.44 1 MET B C 1
ATOM 2173 O O . MET B 1 1 ? 1.087 -5.996 -15.891 1 91.44 1 MET B O 1
ATOM 2177 N N . ASP B 1 2 ? -0.209 -7.793 -15.875 1 88.56 2 ASP B N 1
ATOM 2178 C CA . ASP B 1 2 ? -1.11 -7.199 -14.891 1 88.56 2 ASP B CA 1
ATOM 2179 C C . ASP B 1 2 ? -0.362 -6.828 -13.609 1 88.56 2 ASP B C 1
ATOM 2181 O O . ASP B 1 2 ? -0.509 -5.719 -13.102 1 88.56 2 ASP B O 1
ATOM 2185 N N . TYR B 1 3 ? 0.493 -7.719 -13.148 1 88.56 3 TYR B N 1
ATOM 2186 C CA . TYR B 1 3 ? 1.219 -7.418 -11.922 1 88.56 3 TYR B CA 1
ATOM 2187 C C . TYR B 1 3 ? 2.275 -6.344 -12.156 1 88.56 3 TYR B C 1
ATOM 2189 O O . TYR B 1 3 ? 2.416 -5.414 -11.359 1 88.56 3 TYR B O 1
ATOM 2197 N N . VAL B 1 4 ? 2.975 -6.496 -13.273 1 94 4 VAL B N 1
ATOM 2198 C CA . VAL B 1 4 ? 4.094 -5.605 -13.578 1 94 4 VAL B CA 1
ATOM 2199 C C . VAL B 1 4 ? 3.584 -4.18 -13.766 1 94 4 VAL B C 1
ATOM 2201 O O . VAL B 1 4 ? 4.25 -3.219 -13.367 1 94 4 VAL B O 1
ATOM 2204 N N . ASN B 1 5 ? 2.398 -4.02 -14.359 1 95.69 5 ASN B N 1
ATOM 2205 C CA . ASN B 1 5 ? 1.798 -2.709 -14.594 1 95.69 5 ASN B CA 1
ATOM 2206 C C . ASN B 1 5 ? 1.495 -1.989 -13.281 1 95.69 5 ASN B C 1
ATOM 2208 O O . ASN B 1 5 ? 1.329 -0.768 -13.266 1 95.69 5 ASN B O 1
ATOM 2212 N N . HIS B 1 6 ? 1.451 -2.713 -12.203 1 96 6 HIS B N 1
ATOM 2213 C CA . HIS B 1 6 ? 1.088 -2.1 -10.93 1 96 6 HIS B CA 1
ATOM 2214 C C . HIS B 1 6 ? 2.312 -1.907 -10.039 1 96 6 HIS B C 1
ATOM 2216 O O . HIS B 1 6 ? 2.197 -1.422 -8.914 1 96 6 HIS B O 1
ATOM 2222 N N . TYR B 1 7 ? 3.535 -2.262 -10.523 1 97.19 7 TYR B N 1
ATOM 2223 C CA . TYR B 1 7 ? 4.742 -2.076 -9.719 1 97.19 7 TYR B CA 1
ATOM 2224 C C . TYR B 1 7 ? 4.949 -0.604 -9.375 1 97.19 7 TYR B C 1
ATOM 2226 O O . TYR B 1 7 ? 5.094 -0.249 -8.203 1 97.19 7 TYR B O 1
ATOM 2234 N N . ALA B 1 8 ? 4.887 0.264 -10.398 1 97.81 8 ALA B N 1
ATOM 2235 C CA . ALA B 1 8 ? 5.172 1.68 -10.188 1 97.81 8 ALA B CA 1
ATOM 2236 C C . ALA B 1 8 ? 4.102 2.332 -9.32 1 97.81 8 ALA B C 1
ATOM 2238 O O . ALA B 1 8 ? 4.414 2.953 -8.297 1 97.81 8 ALA B O 1
ATOM 2239 N N . PRO B 1 9 ? 2.803 2.141 -9.656 1 96.75 9 PRO B N 1
ATOM 2240 C CA . PRO B 1 9 ? 1.779 2.738 -8.797 1 96.75 9 PRO B CA 1
ATOM 2241 C C . PRO B 1 9 ? 1.828 2.211 -7.363 1 96.75 9 PRO B C 1
ATOM 2243 O O . PRO B 1 9 ? 1.648 2.975 -6.414 1 96.75 9 PRO B O 1
ATOM 2246 N N . LEU B 1 10 ? 2.041 0.955 -7.191 1 96.62 10 LEU B N 1
ATOM 2247 C CA . LEU B 1 10 ? 2.096 0.383 -5.848 1 96.62 10 LEU B CA 1
ATOM 2248 C C . LEU B 1 10 ? 3.262 0.965 -5.059 1 96.62 10 LEU B C 1
ATOM 2250 O O . LEU B 1 10 ? 3.098 1.35 -3.896 1 96.62 10 LEU B O 1
ATOM 2254 N N . ALA B 1 11 ? 4.434 1.036 -5.668 1 97.06 11 ALA B N 1
ATOM 2255 C CA . ALA B 1 11 ? 5.617 1.567 -5 1 97.06 11 ALA B CA 1
ATOM 2256 C C . ALA B 1 11 ? 5.402 3.016 -4.574 1 97.06 11 ALA B C 1
ATOM 2258 O O . ALA B 1 11 ? 5.762 3.402 -3.459 1 97.06 11 ALA B O 1
ATOM 2259 N N . LEU B 1 12 ? 4.812 3.77 -5.41 1 95.56 12 LEU B N 1
ATOM 2260 C CA . LEU B 1 12 ? 4.566 5.172 -5.094 1 95.56 12 LEU B CA 1
ATOM 2261 C C . LEU B 1 12 ? 3.514 5.309 -3.996 1 95.56 12 LEU B C 1
ATOM 2263 O O . LEU B 1 12 ? 3.693 6.074 -3.049 1 95.56 12 LEU B O 1
ATOM 2267 N N . ASN B 1 13 ? 2.439 4.57 -4.188 1 93.69 13 ASN B N 1
ATOM 2268 C CA . ASN B 1 13 ? 1.321 4.738 -3.268 1 93.69 13 ASN B CA 1
ATOM 2269 C C . ASN B 1 13 ? 1.671 4.246 -1.866 1 93.69 13 ASN B C 1
ATOM 2271 O O . ASN B 1 13 ? 1.095 4.707 -0.879 1 93.69 13 ASN B O 1
ATOM 2275 N N . LEU B 1 14 ? 2.643 3.418 -1.796 1 91.69 14 LEU B N 1
ATOM 2276 C CA . LEU B 1 14 ? 3.104 2.957 -0.491 1 91.69 14 LEU B CA 1
ATOM 2277 C C . LEU B 1 14 ? 4.25 3.824 0.02 1 91.69 14 LEU B C 1
ATOM 2279 O O . LEU B 1 14 ? 4.77 3.594 1.114 1 91.69 14 LEU B O 1
ATOM 2283 N N . GLY B 1 15 ? 4.645 4.781 -0.746 1 89.69 15 GLY B N 1
ATOM 2284 C CA . GLY B 1 15 ? 5.699 5.688 -0.314 1 89.69 15 GLY B CA 1
ATOM 2285 C C . GLY B 1 15 ? 7.082 5.07 -0.379 1 89.69 15 GLY B C 1
ATOM 2286 O O . GLY B 1 15 ? 8.008 5.547 0.275 1 89.69 15 GLY B O 1
ATOM 2287 N N . LEU B 1 16 ? 7.234 3.979 -1.121 1 93.69 16 LEU B N 1
ATOM 2288 C CA . LEU B 1 16 ? 8.531 3.322 -1.248 1 93.69 16 LEU B CA 1
ATOM 2289 C C . LEU B 1 16 ? 9.445 4.105 -2.182 1 93.69 16 LEU B C 1
ATOM 2291 O O . LEU B 1 16 ? 10.672 4.043 -2.055 1 93.69 16 LEU B O 1
ATOM 2295 N N . VAL B 1 17 ? 8.844 4.801 -3.117 1 94.06 17 VAL B N 1
ATOM 2296 C CA . VAL B 1 17 ? 9.609 5.621 -4.051 1 94.06 17 VAL B CA 1
ATOM 2297 C C . VAL B 1 17 ? 8.898 6.949 -4.281 1 94.06 17 VAL B C 1
ATOM 2299 O O . VAL B 1 17 ? 7.715 7.09 -3.957 1 94.06 17 VAL B O 1
ATOM 2302 N N . ASP B 1 18 ? 9.672 7.879 -4.77 1 91.62 18 ASP B N 1
ATOM 2303 C CA . ASP B 1 18 ? 9.094 9.156 -5.191 1 91.62 18 ASP B CA 1
ATOM 2304 C C . ASP B 1 18 ? 8.781 9.141 -6.688 1 91.62 18 ASP B C 1
ATOM 2306 O O . ASP B 1 18 ? 8.719 8.078 -7.309 1 91.62 18 ASP B O 1
ATOM 2310 N N . LYS B 1 19 ? 8.508 10.289 -7.285 1 91 19 LYS B N 1
ATOM 2311 C CA . LYS B 1 19 ? 8.117 10.383 -8.688 1 91 19 LYS B CA 1
ATOM 2312 C C . LYS B 1 19 ? 9.227 9.891 -9.609 1 91 19 LYS B C 1
ATOM 2314 O O . LYS B 1 19 ? 8.961 9.312 -10.664 1 91 19 LYS B O 1
ATOM 2319 N N . ARG B 1 20 ? 10.43 10.164 -9.219 1 92.06 20 ARG B N 1
ATOM 2320 C CA . ARG B 1 20 ? 11.562 9.672 -10 1 92.06 20 ARG B CA 1
ATOM 2321 C C . ARG B 1 20 ? 11.578 8.148 -10.031 1 92.06 20 ARG B C 1
ATOM 2323 O O . ARG B 1 20 ? 11.789 7.547 -11.086 1 92.06 20 ARG B O 1
ATOM 2330 N N . GLY B 1 21 ? 11.461 7.621 -8.82 1 94.19 21 GLY B N 1
ATOM 2331 C CA . GLY B 1 21 ? 11.375 6.172 -8.758 1 94.19 21 GLY B CA 1
ATOM 2332 C C . GLY B 1 21 ? 10.203 5.609 -9.539 1 94.19 21 GLY B C 1
ATOM 2333 O O . GLY B 1 21 ? 10.344 4.594 -10.227 1 94.19 21 GLY B O 1
ATOM 2334 N N . PHE B 1 22 ? 9.055 6.262 -9.461 1 96.5 22 PHE B N 1
ATOM 2335 C CA . PHE B 1 22 ? 7.898 5.867 -10.25 1 96.5 22 PHE B CA 1
ATOM 2336 C C . PHE B 1 22 ? 8.242 5.832 -11.734 1 96.5 22 PHE B C 1
ATOM 2338 O O . PHE B 1 22 ? 7.949 4.848 -12.422 1 96.5 22 PHE B O 1
ATOM 2345 N N . THR B 1 23 ? 8.805 6.879 -12.219 1 96.31 23 THR B N 1
ATOM 2346 C CA . THR B 1 23 ? 9.117 7.016 -13.633 1 96.31 23 THR B CA 1
ATOM 2347 C C . THR B 1 23 ? 10.086 5.926 -14.078 1 96.31 23 THR B C 1
ATOM 2349 O O . THR B 1 23 ? 9.914 5.34 -15.156 1 96.31 23 THR B O 1
ATOM 2352 N N . ARG B 1 24 ? 11.047 5.672 -13.273 1 96.31 24 ARG B N 1
ATOM 2353 C CA . ARG B 1 24 ? 12.016 4.633 -13.602 1 96.31 24 ARG B CA 1
ATOM 2354 C C . ARG B 1 24 ? 11.336 3.279 -13.766 1 96.31 24 ARG B C 1
ATOM 2356 O O . ARG B 1 24 ? 11.547 2.586 -14.758 1 96.31 24 ARG B O 1
ATOM 2363 N N . ILE B 1 25 ? 10.547 2.908 -12.773 1 98.19 25 ILE B N 1
ATOM 2364 C CA . ILE B 1 25 ? 9.859 1.626 -12.82 1 98.19 25 ILE B CA 1
ATOM 2365 C C . ILE B 1 25 ? 8.906 1.593 -14.016 1 98.19 25 ILE B C 1
ATOM 2367 O O . ILE B 1 25 ? 8.828 0.586 -14.727 1 98.19 25 ILE B O 1
ATOM 2371 N N . ASP B 1 26 ? 8.219 2.688 -14.25 1 98.19 26 ASP B N 1
ATOM 2372 C CA . ASP B 1 26 ? 7.242 2.771 -15.328 1 98.19 26 ASP B CA 1
ATOM 2373 C C . ASP B 1 26 ? 7.914 2.598 -16.688 1 98.19 26 ASP B C 1
ATOM 2375 O O . ASP B 1 26 ? 7.363 1.946 -17.578 1 98.19 26 ASP B O 1
ATOM 2379 N N . GLU B 1 27 ? 9.031 3.182 -16.875 1 98.44 27 GLU B N 1
ATOM 2380 C CA . GLU B 1 27 ? 9.766 3.055 -18.125 1 98.44 27 GLU B CA 1
ATOM 2381 C C . GLU B 1 27 ? 10.203 1.612 -18.375 1 98.44 27 GLU B C 1
ATOM 2383 O O . GLU B 1 27 ? 10.086 1.103 -19.484 1 98.44 27 GLU B O 1
ATOM 2388 N N . LEU B 1 28 ? 10.734 1.015 -17.375 1 98.62 28 LEU B N 1
ATOM 2389 C CA . LEU B 1 28 ? 11.133 -0.383 -17.5 1 98.62 28 LEU B CA 1
ATOM 2390 C C . LEU B 1 28 ? 9.922 -1.275 -17.75 1 98.62 28 LEU B C 1
ATOM 2392 O O . LEU B 1 28 ? 10.016 -2.262 -18.484 1 98.62 28 LEU B O 1
ATOM 2396 N N . THR B 1 29 ? 8.812 -0.955 -17.109 1 98.38 29 THR B N 1
ATOM 2397 C CA . THR B 1 29 ? 7.566 -1.688 -17.328 1 98.38 29 THR B CA 1
ATOM 2398 C C . THR B 1 29 ? 7.156 -1.624 -18.797 1 98.38 29 THR B C 1
ATOM 2400 O O . THR B 1 29 ? 6.766 -2.635 -19.391 1 98.38 29 THR B O 1
ATOM 2403 N N . LYS B 1 30 ? 7.234 -0.483 -19.391 1 98.5 30 LYS B N 1
ATOM 2404 C CA . LYS B 1 30 ? 6.918 -0.32 -20.797 1 98.5 30 LYS B CA 1
ATOM 2405 C C . LYS B 1 30 ? 7.855 -1.151 -21.672 1 98.5 30 LYS B C 1
ATOM 2407 O O . LYS B 1 30 ? 7.43 -1.718 -22.688 1 98.5 30 LYS B O 1
ATOM 2412 N N . GLN B 1 31 ? 9.102 -1.188 -21.312 1 98.56 31 GLN B N 1
ATOM 2413 C CA . GLN B 1 31 ? 10.055 -2.021 -22.047 1 98.56 31 GLN B CA 1
ATOM 2414 C C . GLN B 1 31 ? 9.656 -3.494 -21.969 1 98.56 31 GLN B C 1
ATOM 2416 O O . GLN B 1 31 ? 9.797 -4.227 -22.953 1 98.56 31 GLN B O 1
ATOM 2421 N N . ILE B 1 32 ? 9.227 -3.936 -20.828 1 97.94 32 ILE B N 1
ATOM 2422 C CA . ILE B 1 32 ? 8.789 -5.316 -20.656 1 97.94 32 ILE B CA 1
ATOM 2423 C C . ILE B 1 32 ? 7.645 -5.613 -21.625 1 97.94 32 ILE B C 1
ATOM 2425 O O . ILE B 1 32 ? 7.633 -6.66 -22.281 1 97.94 32 ILE B O 1
ATOM 2429 N N . GLN B 1 33 ? 6.691 -4.723 -21.734 1 97.56 33 GLN B N 1
ATOM 2430 C CA . GLN B 1 33 ? 5.574 -4.902 -22.656 1 97.56 33 GLN B CA 1
ATOM 2431 C C . GLN B 1 33 ? 6.062 -5.066 -24.094 1 97.56 33 GLN B C 1
ATOM 2433 O O . GLN B 1 33 ? 5.562 -5.922 -24.828 1 97.56 33 GLN B O 1
ATOM 2438 N N . VAL B 1 34 ? 7.004 -4.246 -24.469 1 98.25 34 VAL B N 1
ATOM 2439 C CA . VAL B 1 34 ? 7.566 -4.312 -25.812 1 98.25 34 VAL B CA 1
ATOM 2440 C C . VAL B 1 34 ? 8.227 -5.676 -26.031 1 98.25 34 VAL B C 1
ATOM 2442 O O . VAL B 1 34 ? 8.023 -6.309 -27.062 1 98.25 34 VAL B O 1
ATOM 2445 N N . LEU B 1 35 ? 8.977 -6.113 -25.078 1 97.88 35 LEU B N 1
ATOM 2446 C CA . LEU B 1 35 ? 9.672 -7.391 -25.172 1 97.88 35 LEU B CA 1
ATOM 2447 C C . LEU B 1 35 ? 8.688 -8.547 -25.234 1 97.88 35 LEU B C 1
ATOM 2449 O O . LEU B 1 35 ? 8.883 -9.5 -26 1 97.88 35 LEU B O 1
ATOM 2453 N N . ILE B 1 36 ? 7.664 -8.523 -24.484 1 95.81 36 ILE B N 1
ATOM 2454 C CA . ILE B 1 36 ? 6.641 -9.562 -24.5 1 95.81 36 ILE B CA 1
ATOM 2455 C C . ILE B 1 36 ? 5.961 -9.602 -25.859 1 95.81 36 ILE B C 1
ATOM 2457 O O . ILE B 1 36 ? 5.727 -10.672 -26.422 1 95.81 36 ILE B O 1
ATOM 2461 N N . ASN B 1 37 ? 5.656 -8.422 -26.406 1 97 37 ASN B N 1
ATOM 2462 C CA . ASN B 1 37 ? 5.047 -8.344 -27.734 1 97 37 ASN B CA 1
ATOM 2463 C C . ASN B 1 37 ? 5.941 -8.977 -28.797 1 97 37 ASN B C 1
ATOM 2465 O O . ASN B 1 37 ? 5.445 -9.539 -29.781 1 97 37 ASN B O 1
ATOM 2469 N N . LYS B 1 38 ? 7.18 -8.945 -28.578 1 97.69 38 LYS B N 1
ATOM 2470 C CA . LYS B 1 38 ? 8.156 -9.523 -29.5 1 97.69 38 LYS B CA 1
ATOM 2471 C C . LYS B 1 38 ? 8.445 -10.977 -29.141 1 97.69 38 LYS B C 1
ATOM 2473 O O . LYS B 1 38 ? 9.312 -11.609 -29.766 1 97.69 38 LYS B O 1
ATOM 2478 N N . LYS B 1 39 ? 7.848 -11.438 -28.141 1 95.69 39 LYS B N 1
ATOM 2479 C CA . LYS B 1 39 ? 7.988 -12.805 -27.641 1 95.69 39 LYS B CA 1
ATOM 2480 C C . LYS B 1 39 ? 9.406 -13.062 -27.125 1 95.69 39 LYS B C 1
ATOM 2482 O O . LYS B 1 39 ? 9.914 -14.18 -27.234 1 95.69 39 LYS B O 1
ATOM 2487 N N . GLU B 1 40 ? 10.039 -11.984 -26.734 1 96.19 40 GLU B N 1
ATOM 2488 C CA . GLU B 1 40 ? 11.328 -12.086 -26.062 1 96.19 40 GLU B CA 1
ATOM 2489 C C . GLU B 1 40 ? 11.148 -12.242 -24.562 1 96.19 40 GLU B C 1
ATOM 2491 O O . GLU B 1 40 ? 11.594 -11.398 -23.781 1 96.19 40 GLU B O 1
ATOM 2496 N N . PHE B 1 41 ? 10.719 -13.375 -24.141 1 92.31 41 PHE B N 1
ATOM 2497 C CA . PHE B 1 41 ? 10.234 -13.602 -22.781 1 92.31 41 PHE B CA 1
ATOM 2498 C C . PHE B 1 41 ? 11.398 -13.633 -21.797 1 92.31 41 PHE B C 1
ATOM 2500 O O . PHE B 1 41 ? 11.273 -13.141 -20.672 1 92.31 41 PHE B O 1
ATOM 2507 N N . GLU B 1 42 ? 12.453 -14.188 -22.141 1 91.69 42 GLU B N 1
ATOM 2508 C CA . GLU B 1 42 ? 13.602 -14.227 -21.234 1 91.69 42 GLU B CA 1
ATOM 2509 C C . GLU B 1 42 ? 14.102 -12.82 -20.922 1 91.69 42 GLU B C 1
ATOM 2511 O O . GLU B 1 42 ? 14.367 -12.508 -19.75 1 91.69 42 GLU B O 1
ATOM 2516 N N . LYS B 1 43 ? 14.219 -12.016 -21.969 1 95.81 43 LYS B N 1
ATOM 2517 C CA . LYS B 1 43 ? 14.648 -10.633 -21.781 1 95.81 43 LYS B CA 1
ATOM 2518 C C . LYS B 1 43 ? 13.625 -9.852 -20.969 1 95.81 43 LYS B C 1
ATOM 2520 O O . LYS B 1 43 ? 13.992 -8.977 -20.172 1 95.81 43 LYS B O 1
ATOM 2525 N N . ALA B 1 44 ? 12.367 -10.094 -21.219 1 95.31 44 ALA B N 1
ATOM 2526 C CA . ALA B 1 44 ? 11.305 -9.461 -20.453 1 95.31 44 ALA B CA 1
ATOM 2527 C C . ALA B 1 44 ? 11.43 -9.797 -18.969 1 95.31 44 ALA B C 1
ATOM 2529 O O . ALA B 1 44 ? 11.312 -8.914 -18.109 1 95.31 44 ALA B O 1
ATOM 2530 N N . HIS B 1 45 ? 11.672 -11.055 -18.719 1 91.56 45 HIS B N 1
ATOM 2531 C CA . HIS B 1 45 ? 11.844 -11.484 -17.328 1 91.56 45 HIS B CA 1
ATOM 2532 C C . HIS B 1 45 ? 13.07 -10.836 -16.703 1 91.56 45 HIS B C 1
ATOM 2534 O O . HIS B 1 45 ? 13.031 -10.445 -15.531 1 91.56 45 HIS B O 1
ATOM 2540 N N . ASP B 1 46 ? 14.125 -10.742 -17.406 1 94.44 46 ASP B N 1
ATOM 2541 C CA . ASP B 1 46 ? 15.336 -10.094 -16.906 1 94.44 46 ASP B CA 1
ATOM 2542 C C . ASP B 1 46 ? 15.07 -8.625 -16.578 1 94.44 46 ASP B C 1
ATOM 2544 O O . ASP B 1 46 ? 15.602 -8.094 -15.602 1 94.44 46 ASP B O 1
ATOM 2548 N N . THR B 1 47 ? 14.289 -7.953 -17.422 1 97.44 47 THR B N 1
ATOM 2549 C CA . THR B 1 47 ? 13.93 -6.562 -17.172 1 97.44 47 THR B CA 1
ATOM 2550 C C . THR B 1 47 ? 13.07 -6.438 -15.922 1 97.44 47 THR B C 1
ATOM 2552 O O . THR B 1 47 ? 13.219 -5.484 -15.156 1 97.44 47 THR B O 1
ATOM 2555 N N . GLN B 1 48 ? 12.188 -7.367 -15.758 1 94.75 48 GLN B N 1
ATOM 2556 C CA . GLN B 1 48 ? 11.422 -7.402 -14.516 1 94.75 48 GLN B CA 1
ATOM 2557 C C . GLN B 1 48 ? 12.344 -7.531 -13.305 1 94.75 48 GLN B C 1
ATOM 2559 O O . GLN B 1 48 ? 12.148 -6.844 -12.297 1 94.75 48 GLN B O 1
ATOM 2564 N N . ASN B 1 49 ? 13.312 -8.414 -13.391 1 91.94 49 ASN B N 1
ATOM 2565 C CA . ASN B 1 49 ? 14.281 -8.57 -12.312 1 91.94 49 ASN B CA 1
ATOM 2566 C C . ASN B 1 49 ? 15.055 -7.281 -12.055 1 91.94 49 ASN B C 1
ATOM 2568 O O . ASN B 1 49 ? 15.406 -6.98 -10.914 1 91.94 49 ASN B O 1
ATOM 2572 N N . THR B 1 50 ? 15.328 -6.566 -13.102 1 96.88 50 THR B N 1
ATOM 2573 C CA . THR B 1 50 ? 16 -5.281 -12.953 1 96.88 50 THR B CA 1
ATOM 2574 C C . THR B 1 50 ? 15.172 -4.328 -12.102 1 96.88 50 THR B C 1
ATOM 2576 O O . THR B 1 50 ? 15.711 -3.623 -11.242 1 96.88 50 THR B O 1
ATOM 2579 N N . ILE B 1 51 ? 13.859 -4.273 -12.359 1 97.38 51 ILE B N 1
ATOM 2580 C CA . ILE B 1 51 ? 12.961 -3.436 -11.57 1 97.38 51 ILE B CA 1
ATOM 2581 C C . ILE B 1 51 ? 13.031 -3.842 -10.102 1 97.38 51 ILE B C 1
ATOM 2583 O O . ILE B 1 51 ? 13.242 -2.998 -9.227 1 97.38 51 ILE B O 1
ATOM 2587 N N . THR B 1 52 ? 12.914 -5.137 -9.797 1 93.94 52 THR B N 1
ATOM 2588 C CA . THR B 1 52 ? 12.797 -5.613 -8.422 1 93.94 52 THR B CA 1
ATOM 2589 C C . THR B 1 52 ? 14.125 -5.477 -7.684 1 93.94 52 THR B C 1
ATOM 2591 O O . THR B 1 52 ? 14.156 -5.121 -6.504 1 93.94 52 THR B O 1
ATOM 2594 N N . ASP B 1 53 ? 15.211 -5.715 -8.406 1 93.31 53 ASP B N 1
ATOM 2595 C CA . ASP B 1 53 ? 16.531 -5.523 -7.812 1 93.31 53 ASP B CA 1
ATOM 2596 C C . ASP B 1 53 ? 16.766 -4.055 -7.461 1 93.31 53 ASP B C 1
ATOM 2598 O O . ASP B 1 53 ? 17.266 -3.742 -6.383 1 93.31 53 ASP B O 1
ATOM 2602 N N . TRP B 1 54 ? 16.453 -3.246 -8.344 1 95.19 54 TRP B N 1
ATOM 2603 C CA . TRP B 1 54 ? 16.641 -1.816 -8.109 1 95.19 54 TRP B CA 1
ATOM 2604 C C . TRP B 1 54 ? 15.781 -1.338 -6.949 1 95.19 54 TRP B C 1
ATOM 2606 O O . TRP B 1 54 ? 16.219 -0.527 -6.133 1 95.19 54 TRP B O 1
ATOM 2616 N N . LEU B 1 55 ? 14.523 -1.786 -6.938 1 95.69 55 LEU B N 1
ATOM 2617 C CA . LEU B 1 55 ? 13.633 -1.393 -5.852 1 95.69 55 LEU B CA 1
ATOM 2618 C C . LEU B 1 55 ? 14.203 -1.819 -4.504 1 95.69 55 LEU B C 1
ATOM 2620 O O . LEU B 1 55 ? 14.164 -1.051 -3.539 1 95.69 55 LEU B O 1
ATOM 2624 N N . CYS B 1 56 ? 14.68 -3.053 -4.41 1 92.56 56 CYS B N 1
ATOM 2625 C CA . CYS B 1 56 ? 15.305 -3.527 -3.178 1 92.56 56 CYS B CA 1
ATOM 2626 C C . CYS B 1 56 ? 16.484 -2.645 -2.787 1 92.56 56 CYS B C 1
ATOM 2628 O O . CYS B 1 56 ? 16.656 -2.32 -1.611 1 92.56 56 CYS B O 1
ATOM 2630 N N . PHE B 1 57 ? 17.25 -2.275 -3.756 1 91.19 57 PHE B N 1
ATOM 2631 C CA . PHE B 1 57 ? 18.406 -1.411 -3.516 1 91.19 57 PHE B CA 1
ATOM 2632 C C . PHE B 1 57 ? 17.953 -0.033 -3.043 1 91.19 57 PHE B C 1
ATOM 2634 O O . PHE B 1 57 ? 18.438 0.464 -2.021 1 91.19 57 PHE B O 1
ATOM 2641 N N . GLU B 1 58 ? 16.984 0.577 -3.738 1 91.12 58 GLU B N 1
ATOM 2642 C CA . GLU B 1 58 ? 16.516 1.933 -3.473 1 91.12 58 GLU B CA 1
ATOM 2643 C C . GLU B 1 58 ? 15.844 2.025 -2.107 1 91.12 58 GLU B C 1
ATOM 2645 O O . GLU B 1 58 ? 15.875 3.074 -1.462 1 91.12 58 GLU B O 1
ATOM 2650 N N . THR B 1 59 ? 15.273 0.933 -1.661 1 92.44 59 THR B N 1
ATOM 2651 C CA . THR B 1 59 ? 14.516 0.931 -0.414 1 92.44 59 THR B CA 1
ATOM 2652 C C . THR B 1 59 ? 15.352 0.354 0.725 1 92.44 59 THR B C 1
ATOM 2654 O O . THR B 1 59 ? 14.836 0.088 1.811 1 92.44 59 THR B O 1
ATOM 2657 N N . PHE B 1 60 ? 16.562 0.105 0.387 1 90.5 60 PHE B N 1
ATOM 2658 C CA . PHE B 1 60 ? 17.5 -0.365 1.403 1 90.5 60 PHE B CA 1
ATOM 2659 C C . PHE B 1 60 ? 17.031 -1.688 1.998 1 90.5 60 PHE B C 1
ATOM 2661 O O . PHE B 1 60 ? 17.047 -1.865 3.217 1 90.5 60 PHE B O 1
ATOM 2668 N N . GLY B 1 61 ? 16.5 -2.516 1.154 1 90.81 61 GLY B N 1
ATOM 2669 C CA . GLY B 1 61 ? 16.328 -3.912 1.522 1 90.81 61 GLY B CA 1
ATOM 2670 C C . GLY B 1 61 ? 14.898 -4.277 1.85 1 90.81 61 GLY B C 1
ATOM 2671 O O . GLY B 1 61 ? 14.648 -5.129 2.705 1 90.81 61 GLY B O 1
ATOM 2672 N N . ILE B 1 62 ? 13.938 -3.67 1.293 1 91.31 62 ILE B N 1
ATOM 2673 C CA . ILE B 1 62 ? 12.562 -4.121 1.488 1 91.31 62 ILE B CA 1
ATOM 2674 C C . ILE B 1 62 ? 12.43 -5.574 1.032 1 91.31 62 ILE B C 1
ATOM 2676 O O . ILE B 1 62 ? 13.117 -6.004 0.102 1 91.31 62 ILE B O 1
ATOM 2680 N N . ASP B 1 63 ? 11.68 -6.328 1.77 1 91.81 63 ASP B N 1
ATOM 2681 C CA . ASP B 1 63 ? 11.352 -7.688 1.348 1 91.81 63 ASP B CA 1
ATOM 2682 C C . ASP B 1 63 ? 10.164 -7.691 0.382 1 91.81 63 ASP B C 1
ATOM 2684 O O . ASP B 1 63 ? 9.031 -7.434 0.783 1 91.81 63 ASP B O 1
ATOM 2688 N N . LEU B 1 64 ? 10.406 -8.031 -0.838 1 91.19 64 LEU B N 1
ATOM 2689 C CA . LEU B 1 64 ? 9.391 -7.957 -1.88 1 91.19 64 LEU B CA 1
ATOM 2690 C C . LEU B 1 64 ? 8.281 -8.977 -1.628 1 91.19 64 LEU B C 1
ATOM 2692 O O . LEU B 1 64 ? 7.188 -8.859 -2.191 1 91.19 64 LEU B O 1
ATOM 2696 N N . TYR B 1 65 ? 8.492 -9.969 -0.777 1 84.88 65 TYR B N 1
ATOM 2697 C CA . TYR B 1 65 ? 7.504 -10.992 -0.458 1 84.88 65 TYR B CA 1
ATOM 2698 C C . TYR B 1 65 ? 6.602 -10.539 0.682 1 84.88 65 TYR B C 1
ATOM 2700 O O . TYR B 1 65 ? 5.531 -11.109 0.903 1 84.88 65 TYR B O 1
ATOM 2708 N N . ASN B 1 66 ? 7.059 -9.602 1.39 1 88.56 66 ASN B N 1
ATOM 2709 C CA . ASN B 1 66 ? 6.355 -8.945 2.486 1 88.56 66 ASN B CA 1
ATOM 2710 C C . ASN B 1 66 ? 6.918 -7.555 2.762 1 88.56 66 ASN B C 1
ATOM 2712 O O . ASN B 1 66 ? 7.863 -7.406 3.541 1 88.56 66 ASN B O 1
ATOM 2716 N N . ILE B 1 67 ? 6.32 -6.562 2.285 1 91.25 67 ILE B N 1
ATOM 2717 C CA . ILE B 1 67 ? 6.895 -5.227 2.203 1 91.25 67 ILE B CA 1
ATOM 2718 C C . ILE B 1 67 ? 7.055 -4.645 3.605 1 91.25 67 ILE B C 1
ATOM 2720 O O . ILE B 1 67 ? 7.797 -3.68 3.805 1 91.25 67 ILE B O 1
ATOM 2724 N N . LEU B 1 68 ? 6.422 -5.262 4.598 1 89.56 68 LEU B N 1
ATOM 2725 C CA . LEU B 1 68 ? 6.523 -4.68 5.934 1 89.56 68 LEU B CA 1
ATOM 2726 C C . LEU B 1 68 ? 7.383 -5.551 6.844 1 89.56 68 LEU B C 1
ATOM 2728 O O . LEU B 1 68 ? 7.52 -5.266 8.031 1 89.56 68 LEU B O 1
ATOM 2732 N N . ALA B 1 69 ? 7.93 -6.602 6.254 1 88.06 69 ALA B N 1
ATOM 2733 C CA . ALA B 1 69 ? 8.883 -7.387 7.035 1 88.06 69 ALA B CA 1
ATOM 2734 C C . ALA B 1 69 ? 10.031 -6.512 7.543 1 88.06 69 ALA B C 1
ATOM 2736 O O . ALA B 1 69 ? 10.477 -5.602 6.844 1 88.06 69 ALA B O 1
ATOM 2737 N N . LYS B 1 70 ? 10.422 -6.809 8.75 1 87 70 LYS B N 1
ATOM 2738 C CA . LYS B 1 70 ? 11.594 -6.105 9.281 1 87 70 LYS B CA 1
ATOM 2739 C C . LYS B 1 70 ? 12.875 -6.625 8.641 1 87 70 LYS B C 1
ATOM 2741 O O . LYS B 1 70 ? 13.25 -7.781 8.844 1 87 70 LYS B O 1
ATOM 2746 N N . THR B 1 71 ? 13.461 -5.781 7.809 1 90.44 71 THR B N 1
ATOM 2747 C CA . THR B 1 71 ? 14.664 -6.133 7.059 1 90.44 71 THR B CA 1
ATOM 2748 C C . THR B 1 71 ? 15.586 -4.926 6.926 1 90.44 71 THR B C 1
ATOM 2750 O O . THR B 1 71 ? 15.336 -3.873 7.512 1 90.44 71 THR B O 1
ATOM 2753 N N . ASN B 1 72 ? 16.734 -5.191 6.324 1 85.38 72 ASN B N 1
ATOM 2754 C CA . ASN B 1 72 ? 17.703 -4.148 6.008 1 85.38 72 ASN B CA 1
ATOM 2755 C C . ASN B 1 72 ? 18.422 -4.426 4.688 1 85.38 72 ASN B C 1
ATOM 2757 O O . ASN B 1 72 ? 18.062 -5.367 3.977 1 85.38 72 ASN B O 1
ATOM 2761 N N . ALA B 1 73 ? 19.391 -3.547 4.344 1 87.25 73 ALA B N 1
ATOM 2762 C CA . ALA B 1 73 ? 20.031 -3.59 3.025 1 87.25 73 ALA B CA 1
ATOM 2763 C C . ALA B 1 73 ? 20.844 -4.863 2.854 1 87.25 73 ALA B C 1
ATOM 2765 O O . ALA B 1 73 ? 21.125 -5.281 1.729 1 87.25 73 ALA B O 1
ATOM 2766 N N . THR B 1 74 ? 21.156 -5.488 3.895 1 84.56 74 THR B N 1
ATOM 2767 C CA . THR B 1 74 ? 22.062 -6.633 3.789 1 84.56 74 THR B CA 1
ATOM 2768 C C . THR B 1 74 ? 21.297 -7.941 3.977 1 84.56 74 THR B C 1
ATOM 2770 O O . THR B 1 74 ? 21.859 -9.023 3.812 1 84.56 74 THR B O 1
ATOM 2773 N N . ARG B 1 75 ? 20.078 -7.793 4.309 1 82.19 75 ARG B N 1
ATOM 2774 C CA . ARG B 1 75 ? 19.297 -8.992 4.594 1 82.19 75 ARG B CA 1
ATOM 2775 C C . ARG B 1 75 ? 18.688 -9.562 3.32 1 82.19 75 ARG B C 1
ATOM 2777 O O . ARG B 1 75 ? 18.234 -8.812 2.453 1 82.19 75 ARG B O 1
ATOM 2784 N N . ILE B 1 76 ? 18.766 -10.812 3.25 1 78.38 76 ILE B N 1
ATOM 2785 C CA . ILE B 1 76 ? 18.062 -11.492 2.164 1 78.38 76 ILE B CA 1
ATOM 2786 C C . ILE B 1 76 ? 16.594 -11.664 2.525 1 78.38 76 ILE B C 1
ATOM 2788 O O . ILE B 1 76 ? 16.219 -11.594 3.701 1 78.38 76 ILE B O 1
ATOM 2792 N N . PRO B 1 77 ? 15.805 -11.898 1.541 1 79.25 77 PRO B N 1
ATOM 2793 C CA . PRO B 1 77 ? 14.383 -12.07 1.828 1 79.25 77 PRO B CA 1
ATOM 2794 C C . PRO B 1 77 ? 14.117 -13.125 2.896 1 79.25 77 PRO B C 1
ATOM 2796 O O . PRO B 1 77 ? 14.812 -14.148 2.943 1 79.25 77 PRO B O 1
ATOM 2799 N N . GLN B 1 78 ? 13.117 -12.852 3.686 1 75.62 78 GLN B N 1
ATOM 2800 C CA . GLN B 1 78 ? 12.828 -13.664 4.859 1 75.62 78 GLN B CA 1
ATOM 2801 C C . GLN B 1 78 ? 12.43 -15.086 4.457 1 75.62 78 GLN B C 1
ATOM 2803 O O . GLN B 1 78 ? 12.539 -16.016 5.258 1 75.62 78 GLN B O 1
ATOM 2808 N N . VAL B 1 79 ? 12.023 -15.164 3.271 1 72.94 79 VAL B N 1
ATOM 2809 C CA . VAL B 1 79 ? 11.617 -16.484 2.797 1 72.94 79 VAL B CA 1
ATOM 2810 C C . VAL B 1 79 ? 12.797 -17.438 2.873 1 72.94 79 VAL B C 1
ATOM 2812 O O . VAL B 1 79 ? 12.617 -18.641 3.109 1 72.94 79 VAL B O 1
ATOM 2815 N N . TRP B 1 80 ? 13.977 -16.984 2.844 1 78.38 80 TRP B N 1
ATOM 2816 C CA . TRP B 1 80 ? 15.18 -17.797 2.85 1 78.38 80 TRP B CA 1
ATOM 2817 C C . TRP B 1 80 ? 15.477 -18.328 4.254 1 78.38 80 TRP B C 1
ATOM 2819 O O . TRP B 1 80 ? 16.25 -19.266 4.422 1 78.38 80 TRP B O 1
ATOM 2829 N N . ASP B 1 81 ? 14.82 -17.719 5.223 1 74 81 ASP B N 1
ATOM 2830 C CA . ASP B 1 81 ? 14.961 -18.203 6.594 1 74 81 ASP B CA 1
ATOM 2831 C C . ASP B 1 81 ? 14.383 -19.609 6.742 1 74 81 ASP B C 1
ATOM 2833 O O . ASP B 1 81 ? 14.75 -20.344 7.656 1 74 81 ASP B O 1
ATOM 2837 N N . TYR B 1 82 ? 13.594 -19.984 5.844 1 73.19 82 TYR B N 1
ATOM 2838 C CA . TYR B 1 82 ? 12.914 -21.266 5.922 1 73.19 82 TYR B CA 1
ATOM 2839 C C . TYR B 1 82 ? 13.711 -22.359 5.199 1 73.19 82 TYR B C 1
ATOM 2841 O O . TYR B 1 82 ? 13.398 -23.547 5.32 1 73.19 82 TYR B O 1
ATOM 2849 N N . LYS B 1 83 ? 14.75 -22.016 4.523 1 78.62 83 LYS B N 1
ATOM 2850 C CA . LYS B 1 83 ? 15.516 -22.938 3.686 1 78.62 83 LYS B CA 1
ATOM 2851 C C . LYS B 1 83 ? 16.047 -24.109 4.5 1 78.62 83 LYS B C 1
ATOM 2853 O O . LYS B 1 83 ? 15.844 -25.266 4.137 1 78.62 83 LYS B O 1
ATOM 2858 N N . PRO B 1 84 ? 16.688 -23.891 5.633 1 81.81 84 PRO B N 1
ATOM 2859 C CA . PRO B 1 84 ? 17.203 -25.047 6.383 1 81.81 84 PRO B CA 1
ATOM 2860 C C . PRO B 1 84 ? 16.094 -25.984 6.832 1 81.81 84 PRO B C 1
ATOM 2862 O O . PRO B 1 84 ? 16.25 -27.203 6.758 1 81.81 84 PRO B O 1
ATOM 2865 N N . LEU B 1 85 ? 15.055 -25.406 7.289 1 76.69 85 LEU B N 1
ATOM 2866 C CA . LEU B 1 85 ? 13.93 -26.203 7.754 1 76.69 85 LEU B CA 1
ATOM 2867 C C . LEU B 1 85 ? 13.359 -27.047 6.617 1 76.69 85 LEU B C 1
ATOM 2869 O O . LEU B 1 85 ? 13.172 -28.25 6.766 1 76.69 85 LEU B O 1
ATOM 2873 N N . PHE B 1 86 ? 13.148 -26.422 5.504 1 74.5 86 PHE B N 1
ATOM 2874 C CA . PHE B 1 86 ? 12.508 -27.125 4.391 1 74.5 86 PHE B CA 1
ATOM 2875 C C . PHE B 1 86 ? 13.453 -28.141 3.779 1 74.5 86 PHE B C 1
ATOM 2877 O O . PHE B 1 86 ? 13.031 -29.25 3.416 1 74.5 86 PHE B O 1
ATOM 2884 N N . GLU B 1 87 ? 14.68 -27.781 3.641 1 81.62 87 GLU B N 1
ATOM 2885 C CA . GLU B 1 87 ? 15.633 -28.734 3.111 1 81.62 87 GLU B CA 1
ATOM 2886 C C . GLU B 1 87 ? 15.758 -29.953 4.027 1 81.62 87 GLU B C 1
ATOM 2888 O O . GLU B 1 87 ? 15.859 -31.094 3.557 1 81.62 87 GLU B O 1
ATOM 2893 N N . ASN B 1 88 ? 15.68 -29.688 5.281 1 81.56 88 ASN B N 1
ATOM 2894 C CA . ASN B 1 88 ? 15.742 -30.781 6.246 1 81.56 88 ASN B CA 1
ATOM 2895 C C . ASN B 1 88 ? 14.508 -31.672 6.16 1 81.56 88 ASN B C 1
ATOM 2897 O O . ASN B 1 88 ? 14.633 -32.906 6.055 1 81.56 88 ASN B O 1
ATOM 2901 N N . ILE B 1 89 ? 13.336 -31.125 6.164 1 78.56 89 ILE B N 1
ATOM 2902 C CA . ILE B 1 89 ? 12.086 -31.875 6.188 1 78.56 89 ILE B CA 1
ATOM 2903 C C . ILE B 1 89 ? 11.914 -32.625 4.867 1 78.56 89 ILE B C 1
ATOM 2905 O O . ILE B 1 89 ? 11.516 -33.781 4.855 1 78.56 89 ILE B O 1
ATOM 2909 N N . MET B 1 90 ? 12.289 -32 3.777 1 77.06 90 MET B N 1
ATOM 2910 C CA . MET B 1 90 ? 12.07 -32.562 2.451 1 77.06 90 MET B CA 1
ATOM 2911 C C . MET B 1 90 ? 13.047 -33.719 2.184 1 77.06 90 MET B C 1
ATOM 2913 O O . MET B 1 90 ? 12.695 -34.688 1.535 1 77.06 90 MET B O 1
ATOM 2917 N N . ASN B 1 91 ? 14.227 -33.594 2.676 1 86.25 91 ASN B N 1
ATOM 2918 C CA . ASN B 1 91 ? 15.25 -34.594 2.367 1 86.25 91 ASN B CA 1
ATOM 2919 C C . ASN B 1 91 ? 15.305 -35.688 3.422 1 86.25 91 ASN B C 1
ATOM 2921 O O . ASN B 1 91 ? 16.141 -36.594 3.344 1 86.25 91 ASN B O 1
ATOM 2925 N N . ASN B 1 92 ? 14.328 -35.594 4.371 1 84.38 92 ASN B N 1
ATOM 2926 C CA . ASN B 1 92 ? 14.234 -36.625 5.387 1 84.38 92 ASN B CA 1
ATOM 2927 C C . ASN B 1 92 ? 12.812 -37.188 5.512 1 84.38 92 ASN B C 1
ATOM 2929 O O . ASN B 1 92 ? 12.422 -38.062 4.758 1 84.38 92 ASN B O 1
ATOM 2933 N N . GLU B 1 93 ? 11.953 -36.469 6.395 1 71.75 93 GLU B N 1
ATOM 2934 C CA . GLU B 1 93 ? 10.609 -36.969 6.691 1 71.75 93 GLU B CA 1
ATOM 2935 C C . GLU B 1 93 ? 9.773 -37.094 5.422 1 71.75 93 GLU B C 1
ATOM 2937 O O . GLU B 1 93 ? 9.086 -38.094 5.219 1 71.75 93 GLU B O 1
ATOM 2942 N N . VAL B 1 94 ? 9.844 -36.156 4.66 1 70.25 94 VAL B N 1
ATOM 2943 C CA . VAL B 1 94 ? 9.008 -36.125 3.463 1 70.25 94 VAL B CA 1
ATOM 2944 C C . VAL B 1 94 ? 9.523 -37.156 2.459 1 70.25 94 VAL B C 1
ATOM 2946 O O . VAL B 1 94 ? 8.742 -37.875 1.839 1 70.25 94 VAL B O 1
ATOM 2949 N N . ARG B 1 95 ? 10.812 -37.188 2.295 1 75.06 95 ARG B N 1
ATOM 2950 C CA . ARG B 1 95 ? 11.406 -38.156 1.401 1 75.06 95 ARG B CA 1
ATOM 2951 C C . ARG B 1 95 ? 11.016 -39.594 1.813 1 75.06 95 ARG B C 1
ATOM 2953 O O . ARG B 1 95 ? 10.641 -40.406 0.969 1 75.06 95 ARG B O 1
ATOM 2960 N N . GLU B 1 96 ? 11.07 -39.812 3.051 1 73.25 96 GLU B N 1
ATOM 2961 C CA . GLU B 1 96 ? 10.703 -41.125 3.574 1 73.25 96 GLU B CA 1
ATOM 2962 C C . GLU B 1 96 ? 9.219 -41.406 3.346 1 73.25 96 GLU B C 1
ATOM 2964 O O . GLU B 1 96 ? 8.852 -42.531 2.916 1 73.25 96 GLU B O 1
ATOM 2969 N N . THR B 1 97 ? 8.477 -40.406 3.66 1 65.69 97 THR B N 1
ATOM 2970 C CA . THR B 1 97 ? 7.027 -40.562 3.559 1 65.69 97 THR B CA 1
ATOM 2971 C C . THR B 1 97 ? 6.613 -40.812 2.111 1 65.69 97 THR B C 1
ATOM 2973 O O . THR B 1 97 ? 5.699 -41.625 1.853 1 65.69 97 THR B O 1
ATOM 2976 N N . LEU B 1 98 ? 7.332 -40.188 1.207 1 67.12 98 LEU B N 1
ATOM 2977 C CA . LEU B 1 98 ? 6.969 -40.281 -0.203 1 67.12 98 LEU B CA 1
ATOM 2978 C C . LEU B 1 98 ? 7.77 -41.375 -0.897 1 67.12 98 LEU B C 1
ATOM 2980 O O . LEU B 1 98 ? 7.578 -41.625 -2.09 1 67.12 98 LEU B O 1
ATOM 2984 N N . ASN B 1 99 ? 8.594 -42.031 -0.126 1 76.31 99 ASN B N 1
ATOM 2985 C CA . ASN B 1 99 ? 9.414 -43.125 -0.621 1 76.31 99 ASN B CA 1
ATOM 2986 C C . ASN B 1 99 ? 10.266 -42.688 -1.816 1 76.31 99 ASN B C 1
ATOM 2988 O O . ASN B 1 99 ? 10.289 -43.375 -2.842 1 76.31 99 ASN B O 1
ATOM 2992 N N . ILE B 1 100 ? 10.836 -41.594 -1.732 1 74.69 100 ILE B N 1
ATOM 2993 C CA . ILE B 1 100 ? 11.758 -41.062 -2.736 1 74.69 100 ILE B CA 1
ATOM 2994 C C . ILE B 1 100 ? 13.156 -41.625 -2.5 1 74.69 100 ILE B C 1
ATOM 2996 O O . ILE B 1 100 ? 13.609 -41.719 -1.356 1 74.69 100 ILE B O 1
ATOM 3000 N N . THR B 1 101 ? 13.742 -42.031 -3.641 1 81.31 101 THR B N 1
ATOM 3001 C CA . THR B 1 101 ? 15.062 -42.656 -3.535 1 81.31 101 THR B CA 1
ATOM 3002 C C . THR B 1 101 ? 16.062 -41.656 -2.953 1 81.31 101 THR B C 1
ATOM 3004 O O . THR B 1 101 ? 15.914 -40.438 -3.121 1 81.31 101 THR B O 1
ATOM 3007 N N . ALA B 1 102 ? 17.125 -42.188 -2.277 1 77.88 102 ALA B N 1
ATOM 3008 C CA . ALA B 1 102 ? 18.109 -41.375 -1.555 1 77.88 102 ALA B CA 1
ATOM 3009 C C . ALA B 1 102 ? 19 -40.594 -2.52 1 77.88 102 ALA B C 1
ATOM 3011 O O . ALA B 1 102 ? 19.641 -39.625 -2.127 1 77.88 102 ALA B O 1
ATOM 3012 N N . ASN B 1 103 ? 18.938 -40.906 -3.727 1 83.38 103 ASN B N 1
ATOM 3013 C CA . ASN B 1 103 ? 19.797 -40.25 -4.699 1 83.38 103 ASN B CA 1
ATOM 3014 C C . ASN B 1 103 ? 19.219 -38.906 -5.145 1 83.38 103 ASN B C 1
ATOM 3016 O O . ASN B 1 103 ? 19.891 -38.125 -5.816 1 83.38 103 ASN B O 1
ATOM 3020 N N . VAL B 1 104 ? 17.969 -38.781 -4.75 1 78.81 104 VAL B N 1
ATOM 3021 C CA . VAL B 1 104 ? 17.328 -37.5 -5.07 1 78.81 104 VAL B CA 1
ATOM 3022 C C . VAL B 1 104 ? 17.453 -36.531 -3.889 1 78.81 104 VAL B C 1
ATOM 3024 O O . VAL B 1 104 ? 17.078 -36.875 -2.766 1 78.81 104 VAL B O 1
ATOM 3027 N N . THR B 1 105 ? 18.172 -35.406 -4.113 1 81.69 105 THR B N 1
ATOM 3028 C CA . THR B 1 105 ? 18.266 -34.375 -3.074 1 81.69 105 THR B CA 1
ATOM 3029 C C . THR B 1 105 ? 17.391 -33.188 -3.408 1 81.69 105 THR B C 1
ATOM 3031 O O . THR B 1 105 ? 17.547 -32.562 -4.477 1 81.69 105 THR B O 1
ATOM 3034 N N . TRP B 1 106 ? 16.469 -32.906 -2.555 1 77.12 106 TRP B N 1
ATOM 3035 C CA . TRP B 1 106 ? 15.602 -31.734 -2.691 1 77.12 106 TRP B CA 1
ATOM 3036 C C . TRP B 1 106 ? 16.359 -30.469 -2.336 1 77.12 106 TRP B C 1
ATOM 3038 O O . TRP B 1 106 ? 17.156 -30.453 -1.4 1 77.12 106 TRP B O 1
ATOM 3048 N N . LYS B 1 107 ? 16.234 -29.484 -3.117 1 78.94 107 LYS B N 1
ATOM 3049 C CA . LYS B 1 107 ? 16.797 -28.156 -2.861 1 78.94 107 LYS B CA 1
ATOM 3050 C C . LYS B 1 107 ? 15.711 -27.094 -2.752 1 78.94 107 LYS B C 1
ATOM 3052 O O . LYS B 1 107 ? 14.695 -27.172 -3.457 1 78.94 107 LYS B O 1
ATOM 3057 N N . PHE B 1 108 ? 15.93 -26.141 -1.833 1 75.31 108 PHE B N 1
ATOM 3058 C CA . PHE B 1 108 ? 14.992 -25.047 -1.618 1 75.31 108 PHE B CA 1
ATOM 3059 C C . PHE B 1 108 ? 14.758 -24.281 -2.91 1 75.31 108 PHE B C 1
ATOM 3061 O O . PHE B 1 108 ? 13.625 -23.891 -3.213 1 75.31 108 PHE B O 1
ATOM 3068 N N . VAL B 1 1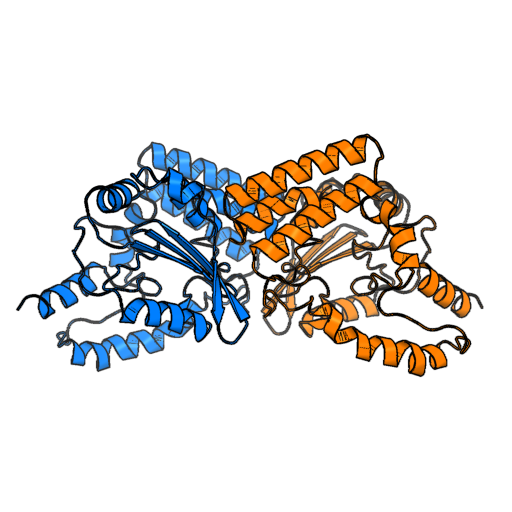09 ? 15.828 -24.031 -3.637 1 73.31 109 VAL B N 1
ATOM 3069 C CA . VAL B 1 109 ? 15.766 -23.453 -4.98 1 73.31 109 VAL B CA 1
ATOM 3070 C C . VAL B 1 109 ? 16.656 -24.25 -5.922 1 73.31 109 VAL B C 1
ATOM 3072 O O . VAL B 1 109 ? 17.812 -24.547 -5.602 1 73.31 109 VAL B O 1
ATOM 3075 N N . GLY B 1 110 ? 16.016 -24.75 -6.977 1 69.88 110 GLY B N 1
ATOM 3076 C CA . GLY B 1 110 ? 16.781 -25.422 -8.008 1 69.88 110 GLY B CA 1
ATOM 3077 C C . GLY B 1 110 ? 17.156 -24.531 -9.172 1 69.88 110 GLY B C 1
ATOM 3078 O O . GLY B 1 110 ? 16.281 -24.094 -9.922 1 69.88 110 GLY B O 1
ATOM 3079 N N . ASP B 1 111 ? 18.406 -24.219 -9.273 1 71.94 111 ASP B N 1
ATOM 3080 C CA . ASP B 1 111 ? 18.875 -23.312 -10.305 1 71.94 111 ASP B CA 1
ATOM 3081 C C . ASP B 1 111 ? 18.469 -23.797 -11.695 1 71.94 111 ASP B C 1
ATOM 3083 O O . ASP B 1 111 ? 18.078 -22.984 -12.547 1 71.94 111 ASP B O 1
ATOM 3087 N N . ASP B 1 112 ? 18.578 -25.047 -11.922 1 70.56 112 ASP B N 1
ATOM 3088 C CA . ASP B 1 112 ? 18.266 -25.609 -13.234 1 70.56 112 ASP B CA 1
ATOM 3089 C C . ASP B 1 112 ? 16.781 -25.5 -13.539 1 70.56 112 ASP B C 1
ATOM 3091 O O . ASP B 1 112 ? 16.391 -25.172 -14.664 1 70.56 112 ASP B O 1
ATOM 3095 N N . VAL B 1 113 ? 16.031 -25.828 -12.461 1 64.5 113 VAL B N 1
ATOM 3096 C CA . VAL B 1 113 ? 14.594 -25.719 -12.633 1 64.5 113 VAL B CA 1
ATOM 3097 C C . VAL B 1 113 ? 14.203 -24.266 -12.891 1 64.5 113 VAL B C 1
ATOM 3099 O O . VAL B 1 113 ? 13.422 -23.984 -13.797 1 64.5 113 VAL B O 1
ATOM 3102 N N . TYR B 1 114 ? 14.797 -23.391 -12.164 1 69.69 114 TYR B N 1
ATOM 3103 C CA . TYR B 1 114 ? 14.523 -21.969 -12.32 1 69.69 114 TYR B CA 1
ATOM 3104 C C . TYR B 1 114 ? 14.891 -21.5 -13.727 1 69.69 114 TYR B C 1
ATOM 3106 O O . TYR B 1 114 ? 14.102 -20.797 -14.375 1 69.69 114 TYR B O 1
ATOM 3114 N N . LYS B 1 115 ? 16 -21.891 -14.125 1 72.12 115 LYS B N 1
ATOM 3115 C CA . LYS B 1 115 ? 16.453 -21.469 -15.453 1 72.12 115 LYS B CA 1
ATOM 3116 C C . LYS B 1 115 ? 15.523 -22.016 -16.531 1 72.12 115 LYS B C 1
ATOM 3118 O O . LYS B 1 115 ? 15.266 -21.328 -17.531 1 72.12 115 LYS B O 1
ATOM 3123 N N . SER B 1 116 ? 15.062 -23.156 -16.312 1 70.44 116 SER B N 1
ATOM 3124 C CA . SER B 1 116 ? 14.195 -23.781 -17.297 1 70.44 116 SER B CA 1
ATOM 3125 C C . SER B 1 116 ? 12.828 -23.109 -17.344 1 70.44 116 SER B C 1
ATOM 3127 O O . SER B 1 116 ? 12.188 -23.062 -18.391 1 70.44 116 SER B O 1
ATOM 3129 N N . LEU B 1 117 ? 12.422 -22.516 -16.234 1 69.44 117 LEU B N 1
ATOM 3130 C CA . LEU B 1 117 ? 11.078 -21.938 -16.125 1 69.44 117 LEU B CA 1
ATOM 3131 C C . LEU B 1 117 ? 11.102 -20.438 -16.375 1 69.44 117 LEU B C 1
ATOM 3133 O O . LEU B 1 117 ? 10.055 -19.812 -16.516 1 69.44 117 LEU B O 1
ATOM 3137 N N . LYS B 1 118 ? 12.234 -19.953 -16.531 1 72.88 118 LYS B N 1
ATOM 3138 C CA . LYS B 1 118 ? 12.43 -18.5 -16.609 1 72.88 118 LYS B CA 1
ATOM 3139 C C . LYS B 1 118 ? 11.586 -17.891 -17.734 1 72.88 118 LYS B C 1
ATOM 3141 O O . LYS B 1 118 ? 10.898 -16.891 -17.516 1 72.88 118 LYS B O 1
ATOM 3146 N N . PRO B 1 119 ? 11.609 -18.469 -18.891 1 70.88 119 PRO B N 1
ATOM 3147 C CA . PRO B 1 119 ? 10.797 -17.859 -19.938 1 70.88 119 PRO B CA 1
ATOM 3148 C C . PRO B 1 119 ? 9.305 -17.969 -19.672 1 70.88 119 PRO B C 1
ATOM 3150 O O . PRO B 1 119 ? 8.516 -17.172 -20.188 1 70.88 119 PRO B O 1
ATOM 3153 N N . ASP B 1 120 ? 8.969 -18.875 -18.875 1 73.06 120 ASP B N 1
ATOM 3154 C CA . ASP B 1 120 ? 7.551 -19.141 -18.656 1 73.06 120 ASP B CA 1
ATOM 3155 C C . ASP B 1 120 ? 6.988 -18.234 -17.562 1 73.06 120 ASP B C 1
ATOM 3157 O O . ASP B 1 120 ? 5.777 -18 -17.516 1 73.06 120 ASP B O 1
ATOM 3161 N N . VAL B 1 121 ? 7.879 -17.688 -16.828 1 73.38 121 VAL B N 1
ATOM 3162 C CA . VAL B 1 121 ? 7.465 -16.938 -15.648 1 73.38 121 VAL B CA 1
ATOM 3163 C C . VAL B 1 121 ? 6.641 -15.727 -16.078 1 73.38 121 VAL B C 1
ATOM 3165 O O . VAL B 1 121 ? 5.648 -15.383 -15.422 1 73.38 121 VAL B O 1
ATOM 3168 N N . ILE B 1 122 ? 7.004 -15.148 -17.188 1 81.56 122 ILE B N 1
ATOM 3169 C CA . ILE B 1 122 ? 6.367 -13.883 -17.531 1 81.56 122 ILE B CA 1
ATOM 3170 C C . ILE B 1 122 ? 5.355 -14.109 -18.656 1 81.56 122 ILE B C 1
ATOM 3172 O O . ILE B 1 122 ? 4.691 -13.172 -19.109 1 81.56 122 ILE B O 1
ATOM 3176 N N . LYS B 1 123 ? 5.207 -15.391 -19.109 1 80.62 123 LYS B N 1
ATOM 3177 C CA . LYS B 1 123 ? 4.223 -15.719 -20.141 1 80.62 123 LYS B CA 1
ATOM 3178 C C . LYS B 1 123 ? 2.82 -15.812 -19.547 1 80.62 123 LYS B C 1
ATOM 3180 O O . LYS B 1 123 ? 2.621 -16.422 -18.5 1 80.62 123 LYS B O 1
ATOM 3185 N N . SER B 1 124 ? 1.898 -15.242 -20.328 1 82.62 124 SER B N 1
ATOM 3186 C CA . SER B 1 124 ? 0.519 -15.266 -19.844 1 82.62 124 SER B CA 1
ATOM 3187 C C . SER B 1 124 ? -0.083 -16.656 -19.984 1 82.62 124 SER B C 1
ATOM 3189 O O . SER B 1 124 ? 0.134 -17.344 -20.984 1 82.62 124 SER B O 1
ATOM 3191 N N . ILE B 1 125 ? -0.803 -17.062 -18.953 1 76 125 ILE B N 1
ATOM 3192 C CA . ILE B 1 125 ? -1.556 -18.312 -18.984 1 76 125 ILE B CA 1
ATOM 3193 C C . ILE B 1 125 ? -3.051 -18.016 -18.891 1 76 125 ILE B C 1
ATOM 3195 O O . ILE B 1 125 ? -3.848 -18.906 -18.578 1 76 125 ILE B O 1
ATOM 3199 N N . THR B 1 126 ? -3.377 -16.844 -19.141 1 83.25 126 THR B N 1
ATOM 3200 C CA . THR B 1 126 ? -4.75 -16.359 -19 1 83.25 126 THR B CA 1
ATOM 3201 C C . THR B 1 126 ? -5.707 -17.219 -19.812 1 83.25 126 THR B C 1
ATOM 3203 O O . THR B 1 126 ? -6.77 -17.609 -19.328 1 83.25 126 THR B O 1
ATOM 3206 N N . HIS B 1 127 ? -5.344 -17.578 -20.984 1 85.31 127 HIS B N 1
ATOM 3207 C CA . HIS B 1 127 ? -6.211 -18.344 -21.875 1 85.31 127 HIS B CA 1
ATOM 3208 C C . HIS B 1 127 ? -6.508 -19.719 -21.297 1 85.31 127 HIS B C 1
ATOM 3210 O O . HIS B 1 127 ? -7.598 -20.266 -21.5 1 85.31 127 HIS B O 1
ATOM 3216 N N . LYS B 1 128 ? -5.547 -20.281 -20.594 1 76.94 128 LYS B N 1
ATOM 3217 C CA . LYS B 1 128 ? -5.754 -21.578 -19.969 1 76.94 128 LYS B CA 1
ATOM 3218 C C . LYS B 1 128 ? -6.777 -21.5 -18.828 1 76.94 128 LYS B C 1
ATOM 3220 O O . LYS B 1 128 ? -7.641 -22.359 -18.703 1 76.94 128 LYS B O 1
ATOM 3225 N N . VAL B 1 129 ? -6.699 -20.453 -18.062 1 79.88 129 VAL B N 1
ATOM 3226 C CA . VAL B 1 129 ? -7.637 -20.234 -16.969 1 79.88 129 VAL B CA 1
ATOM 3227 C C . VAL B 1 129 ? -9.039 -20 -17.531 1 79.88 129 VAL B C 1
ATOM 3229 O O . VAL B 1 129 ? -10.016 -20.578 -17.031 1 79.88 129 VAL B O 1
ATOM 3232 N N . GLU B 1 130 ? -9.102 -19.234 -18.594 1 86.81 130 GLU B N 1
ATOM 3233 C CA . GLU B 1 130 ? -10.383 -18.969 -19.234 1 86.81 130 GLU B CA 1
ATOM 3234 C C . GLU B 1 130 ? -11 -20.25 -19.781 1 86.81 130 GLU B C 1
ATOM 3236 O O . GLU B 1 130 ? -12.211 -20.469 -19.656 1 86.81 130 GLU B O 1
ATOM 3241 N N . THR B 1 131 ? -10.148 -21.094 -20.344 1 83.56 131 THR B N 1
ATOM 3242 C CA . THR B 1 131 ? -10.625 -22.375 -20.859 1 83.56 131 THR B CA 1
ATOM 3243 C C . THR B 1 131 ? -11.188 -23.25 -19.734 1 83.56 131 THR B C 1
ATOM 3245 O O . THR B 1 131 ? -12.273 -23.812 -19.875 1 83.56 131 THR B O 1
ATOM 3248 N N . ILE B 1 132 ? -10.547 -23.266 -18.594 1 78.25 132 ILE B N 1
ATOM 3249 C CA . ILE B 1 132 ? -10.992 -24.062 -17.453 1 78.25 132 ILE B CA 1
ATOM 3250 C C . ILE B 1 132 ? -12.312 -23.516 -16.922 1 78.25 132 ILE B C 1
ATOM 3252 O O . ILE B 1 132 ? -13.266 -24.266 -16.703 1 78.25 132 ILE B O 1
ATOM 3256 N N . LEU B 1 133 ? -12.414 -22.234 -16.828 1 84.06 133 LEU B N 1
ATOM 3257 C CA . LEU B 1 133 ? -13.602 -21.594 -16.281 1 84.06 133 LEU B CA 1
ATOM 3258 C C . LEU B 1 133 ? -14.805 -21.781 -17.203 1 84.06 133 LEU B C 1
ATOM 3260 O O . LEU B 1 133 ? -15.938 -21.906 -16.734 1 84.06 133 LEU B O 1
ATOM 3264 N N . ASN B 1 134 ? -14.539 -21.891 -18.484 1 90.62 134 ASN B N 1
ATOM 3265 C CA . ASN B 1 134 ? -15.625 -21.938 -19.453 1 90.62 134 ASN B CA 1
ATOM 3266 C C . ASN B 1 134 ? -16.047 -23.359 -19.766 1 90.62 134 ASN B C 1
ATOM 3268 O O . ASN B 1 134 ? -17.188 -23.594 -20.203 1 90.62 134 ASN B O 1
ATOM 3272 N N . THR B 1 135 ? -15.164 -24.281 -19.578 1 86.88 135 THR B N 1
ATOM 3273 C CA . THR B 1 135 ? -15.461 -25.594 -20.156 1 86.88 135 THR B CA 1
ATOM 3274 C C . THR B 1 135 ? -15.523 -26.656 -19.078 1 86.88 135 THR B C 1
ATOM 3276 O O . THR B 1 135 ? -15.891 -27.812 -19.359 1 86.88 135 THR B O 1
ATOM 3279 N N . THR B 1 136 ? -15.117 -26.297 -17.859 1 75.12 136 THR B N 1
ATOM 3280 C CA . THR B 1 136 ? -15.125 -27.281 -16.781 1 75.12 136 THR B CA 1
ATOM 3281 C C . THR B 1 136 ? -15.812 -26.719 -15.539 1 75.12 136 THR B C 1
ATOM 3283 O O . THR B 1 136 ? -16.172 -25.547 -15.492 1 75.12 136 THR B O 1
ATOM 3286 N N . ASP B 1 137 ? -16.031 -27.578 -14.562 1 74.31 137 ASP B N 1
ATOM 3287 C CA . ASP B 1 137 ? -16.578 -27.188 -13.266 1 74.31 137 ASP B CA 1
ATOM 3288 C C . ASP B 1 137 ? -15.492 -27.125 -12.203 1 74.31 137 ASP B C 1
ATOM 3290 O O . ASP B 1 137 ? -15.789 -27.047 -11.008 1 74.31 137 ASP B O 1
ATOM 3294 N N . VAL B 1 138 ? -14.32 -27.141 -12.734 1 70.94 138 VAL B N 1
ATOM 3295 C CA . VAL B 1 138 ? -13.195 -27.062 -11.805 1 70.94 138 VAL B CA 1
ATOM 3296 C C . VAL B 1 138 ? -13.219 -25.734 -11.055 1 70.94 138 VAL B C 1
ATOM 3298 O O . VAL B 1 138 ? -13.414 -24.672 -11.664 1 70.94 138 VAL B O 1
ATOM 3301 N N . LYS B 1 139 ? -13.125 -25.75 -9.797 1 72.31 139 LYS B N 1
ATOM 3302 C CA . LYS B 1 139 ? -13.086 -24.547 -8.977 1 72.31 139 LYS B CA 1
ATOM 3303 C C . LYS B 1 139 ? -11.695 -23.922 -8.977 1 72.31 139 LYS B C 1
ATOM 3305 O O . LYS B 1 139 ? -10.695 -24.625 -8.836 1 72.31 139 LYS B O 1
ATOM 3310 N N . ILE B 1 140 ? -11.602 -22.703 -9.227 1 77.56 140 ILE B N 1
ATOM 3311 C CA . ILE B 1 140 ? -10.352 -21.969 -9.203 1 77.56 140 ILE B CA 1
ATOM 3312 C C . ILE B 1 140 ? -10.344 -20.984 -8.031 1 77.56 140 ILE B C 1
ATOM 3314 O O . ILE B 1 140 ? -11.25 -20.156 -7.898 1 77.56 140 ILE B O 1
ATOM 3318 N N . ILE B 1 141 ? -9.359 -21.078 -7.176 1 77.75 141 ILE B N 1
ATOM 3319 C CA . ILE B 1 141 ? -9.156 -20.172 -6.047 1 77.75 141 ILE B CA 1
ATOM 3320 C C . ILE B 1 141 ? -7.887 -19.359 -6.258 1 77.75 141 ILE B C 1
ATOM 3322 O O . ILE B 1 141 ? -6.812 -19.922 -6.5 1 77.75 141 ILE B O 1
ATOM 3326 N N . VAL B 1 142 ? -8.047 -18.125 -6.25 1 81 142 VAL B N 1
ATOM 3327 C CA . VAL B 1 142 ? -6.922 -17.188 -6.312 1 81 142 VAL B CA 1
ATOM 3328 C C . VAL B 1 142 ? -6.797 -16.438 -4.992 1 81 142 VAL B C 1
ATOM 3330 O O . VAL B 1 142 ? -7.801 -16.016 -4.418 1 81 142 VAL B O 1
ATOM 3333 N N . TYR B 1 143 ? -5.637 -16.281 -4.43 1 79.56 143 TYR B N 1
ATOM 3334 C CA . TYR B 1 143 ? -5.488 -15.523 -3.189 1 79.56 143 TYR B CA 1
ATOM 3335 C C . TYR B 1 143 ? -4.188 -14.727 -3.188 1 79.56 143 TYR B C 1
ATOM 3337 O O . TYR B 1 143 ? -3.189 -15.156 -3.768 1 79.56 143 TYR B O 1
ATOM 3345 N N . ASN B 1 144 ? -4.188 -13.641 -2.594 1 83.56 144 ASN B N 1
ATOM 3346 C CA . ASN B 1 144 ? -3.043 -12.75 -2.422 1 83.56 144 ASN B CA 1
ATOM 3347 C C . ASN B 1 144 ? -2.949 -12.234 -0.99 1 83.56 144 ASN B C 1
ATOM 3349 O O . ASN B 1 144 ? -3.971 -11.984 -0.346 1 83.56 144 ASN B O 1
ATOM 3353 N N . GLY B 1 145 ? -1.704 -12.148 -0.493 1 84.31 145 GLY B N 1
ATOM 3354 C CA . GLY B 1 145 ? -1.457 -11.227 0.603 1 84.31 145 GLY B CA 1
ATOM 3355 C C . GLY B 1 145 ? -1.218 -9.797 0.139 1 84.31 145 GLY B C 1
ATOM 3356 O O . GLY B 1 145 ? -0.448 -9.562 -0.794 1 84.31 145 GLY B O 1
ATOM 3357 N N . ILE B 1 146 ? -1.853 -8.844 0.805 1 89.44 146 ILE B N 1
ATOM 3358 C CA . ILE B 1 146 ? -1.847 -7.488 0.264 1 89.44 146 ILE B CA 1
ATOM 3359 C C . ILE B 1 146 ? -0.454 -6.883 0.411 1 89.44 146 ILE B C 1
ATOM 3361 O O . ILE B 1 146 ? -0.157 -5.844 -0.186 1 89.44 146 ILE B O 1
ATOM 3365 N N . LEU B 1 147 ? 0.417 -7.566 1.207 1 90.44 147 LEU B N 1
ATOM 3366 C CA . LEU B 1 147 ? 1.76 -7.039 1.432 1 90.44 147 LEU B CA 1
ATOM 3367 C C . LEU B 1 147 ? 2.758 -7.668 0.467 1 90.44 147 LEU B C 1
ATOM 3369 O O . LEU B 1 147 ? 3.969 -7.484 0.61 1 90.44 147 LEU B O 1
ATOM 3373 N N . ASP B 1 148 ? 2.264 -8.438 -0.488 1 88.56 148 ASP B N 1
ATOM 3374 C CA . ASP B 1 148 ? 3.08 -8.992 -1.564 1 88.56 148 ASP B CA 1
ATOM 3375 C C . ASP B 1 148 ? 3.338 -7.949 -2.648 1 88.56 148 ASP B C 1
ATOM 3377 O O . ASP B 1 148 ? 2.4 -7.449 -3.273 1 88.56 148 ASP B O 1
ATOM 3381 N N . PHE B 1 149 ? 4.609 -7.652 -2.881 1 92.62 149 PHE B N 1
ATOM 3382 C CA . PHE B 1 149 ? 4.926 -6.672 -3.912 1 92.62 149 PHE B CA 1
ATOM 3383 C C . PHE B 1 149 ? 5.031 -7.336 -5.277 1 92.62 149 PHE B C 1
ATOM 3385 O O . PHE B 1 149 ? 4.637 -6.754 -6.289 1 92.62 149 PHE B O 1
ATOM 3392 N N . LEU B 1 150 ? 5.602 -8.461 -5.332 1 88.5 150 LEU B N 1
ATOM 3393 C CA . LEU B 1 150 ? 5.93 -9.141 -6.578 1 88.5 150 LEU B CA 1
ATOM 3394 C C . LEU B 1 150 ? 4.664 -9.555 -7.32 1 88.5 150 LEU B C 1
ATOM 3396 O O . LEU B 1 150 ? 4.484 -9.211 -8.492 1 88.5 150 LEU B O 1
ATOM 3400 N N . VAL B 1 151 ? 3.916 -10.32 -6.637 1 86.75 151 VAL B N 1
ATOM 3401 C CA . VAL B 1 151 ? 2.592 -10.68 -7.137 1 86.75 151 VAL B CA 1
ATOM 3402 C C . VAL B 1 151 ? 1.526 -9.883 -6.387 1 86.75 151 VAL B C 1
ATOM 3404 O O . VAL B 1 151 ? 0.826 -10.43 -5.527 1 86.75 151 VAL B O 1
ATOM 3407 N N . ASN B 1 152 ? 1.438 -8.633 -6.789 1 91.25 152 ASN B N 1
ATOM 3408 C CA . ASN B 1 152 ? 0.652 -7.684 -6.012 1 91.25 152 ASN B CA 1
ATOM 3409 C C . ASN B 1 152 ? -0.845 -7.887 -6.23 1 91.25 152 ASN B C 1
ATOM 3411 O O . ASN B 1 152 ? -1.265 -8.352 -7.293 1 91.25 152 ASN B O 1
ATOM 3415 N N . THR B 1 153 ? -1.578 -7.551 -5.242 1 90.69 153 THR B N 1
ATOM 3416 C CA . THR B 1 153 ? -3.02 -7.773 -5.211 1 90.69 153 THR B CA 1
ATOM 3417 C C . THR B 1 153 ? -3.715 -6.98 -6.312 1 90.69 153 THR B C 1
ATOM 3419 O O . THR B 1 153 ? -4.66 -7.469 -6.934 1 90.69 153 THR B O 1
ATOM 3422 N N . ALA B 1 154 ? -3.287 -5.777 -6.586 1 93.94 154 ALA B N 1
ATOM 3423 C CA . ALA B 1 154 ? -3.891 -4.949 -7.625 1 93.94 154 ALA B CA 1
ATOM 3424 C C . ALA B 1 154 ? -3.768 -5.613 -8.992 1 93.94 154 ALA B C 1
ATOM 3426 O O . ALA B 1 154 ? -4.691 -5.551 -9.805 1 93.94 154 ALA B O 1
ATOM 3427 N N . GLY B 1 155 ? -2.621 -6.145 -9.227 1 91.88 155 GLY B N 1
ATOM 3428 C CA . GLY B 1 155 ? -2.441 -6.871 -10.477 1 91.88 155 GLY B CA 1
ATOM 3429 C C . GLY B 1 155 ? -3.377 -8.062 -10.609 1 91.88 155 GLY B C 1
ATOM 3430 O O . GLY B 1 155 ? -3.93 -8.305 -11.688 1 91.88 155 GLY B O 1
ATOM 3431 N N . THR B 1 156 ? -3.531 -8.766 -9.492 1 89.94 156 THR B N 1
ATOM 3432 C CA . THR B 1 156 ? -4.445 -9.898 -9.492 1 89.94 156 THR B CA 1
ATOM 3433 C C . THR B 1 156 ? -5.879 -9.438 -9.75 1 89.94 156 THR B C 1
ATOM 3435 O O . THR B 1 156 ? -6.602 -10.055 -10.539 1 89.94 156 THR B O 1
ATOM 3438 N N . ILE B 1 157 ? -6.27 -8.398 -9.109 1 92.5 157 ILE B N 1
ATOM 3439 C CA . ILE B 1 157 ? -7.609 -7.852 -9.305 1 92.5 157 ILE B CA 1
ATOM 3440 C C . ILE B 1 157 ? -7.797 -7.449 -10.766 1 92.5 157 ILE B C 1
ATOM 3442 O O . ILE B 1 157 ? -8.812 -7.785 -11.383 1 92.5 157 ILE B O 1
ATOM 3446 N N . SER B 1 158 ? -6.824 -6.773 -11.312 1 92.19 158 SER B N 1
ATOM 3447 C CA . SER B 1 158 ? -6.895 -6.359 -12.711 1 92.19 158 SER B CA 1
ATOM 3448 C C . SER B 1 158 ? -7.012 -7.562 -13.641 1 92.19 158 SER B C 1
ATOM 3450 O O . SER B 1 158 ? -7.773 -7.535 -14.609 1 92.19 158 SER B O 1
ATOM 3452 N N . TRP B 1 159 ? -6.25 -8.578 -13.375 1 90.62 159 TRP B N 1
ATOM 3453 C CA . TRP B 1 159 ? -6.277 -9.805 -14.172 1 90.62 159 TRP B CA 1
ATOM 3454 C C . TRP B 1 159 ? -7.648 -10.469 -14.094 1 90.62 159 TRP B C 1
ATOM 3456 O O . TRP B 1 159 ? -8.242 -10.805 -15.125 1 90.62 159 TRP B O 1
ATOM 3466 N N . LEU B 1 160 ? -8.156 -10.602 -12.922 1 90.81 160 LEU B N 1
ATOM 3467 C CA . LEU B 1 160 ? -9.453 -11.242 -12.711 1 90.81 160 LEU B CA 1
ATOM 3468 C C . LEU B 1 160 ? -10.562 -10.461 -13.406 1 90.81 160 LEU B C 1
ATOM 3470 O O . LEU B 1 160 ? -11.445 -11.055 -14.031 1 90.81 160 LEU B O 1
ATOM 3474 N N . ASP B 1 161 ? -10.523 -9.188 -13.305 1 92.5 161 ASP B N 1
ATOM 3475 C CA . ASP B 1 161 ? -11.531 -8.328 -13.922 1 92.5 161 ASP B CA 1
ATOM 3476 C C . ASP B 1 161 ? -11.461 -8.406 -15.445 1 92.5 161 ASP B C 1
ATOM 3478 O O . ASP B 1 161 ? -12.438 -8.102 -16.125 1 92.5 161 ASP B O 1
ATOM 3482 N N . GLY B 1 162 ? -10.391 -8.805 -15.961 1 93.31 162 GLY B N 1
ATOM 3483 C CA . GLY B 1 162 ? -10.188 -8.836 -17.391 1 93.31 162 GLY B CA 1
ATOM 3484 C C . GLY B 1 162 ? -10.43 -10.195 -18.016 1 93.31 162 GLY B C 1
ATOM 3485 O O . GLY B 1 162 ? -10.414 -10.352 -19.234 1 93.31 162 GLY B O 1
ATOM 3486 N N . LEU B 1 163 ? -10.641 -11.211 -17.219 1 92.62 163 LEU B N 1
ATOM 3487 C CA . LEU B 1 163 ? -10.836 -12.562 -17.734 1 92.62 163 LEU B CA 1
ATOM 3488 C C . LEU B 1 163 ? -12.039 -12.625 -18.672 1 92.62 163 LEU B C 1
ATOM 3490 O O . LEU B 1 163 ? -13.078 -12.023 -18.391 1 92.62 163 LEU B O 1
ATOM 3494 N N . LYS B 1 164 ? -11.828 -13.266 -19.734 1 96.81 164 LYS B N 1
ATOM 3495 C CA . LYS B 1 164 ? -12.93 -13.555 -20.656 1 96.81 164 LYS B CA 1
ATOM 3496 C C . LYS B 1 164 ? -13.539 -14.922 -20.375 1 96.81 164 LYS B C 1
ATOM 3498 O O . LYS B 1 164 ? -13.047 -15.938 -20.875 1 96.81 164 LYS B O 1
ATOM 3503 N N . TRP B 1 165 ? -14.609 -15.016 -19.703 1 95.06 165 TRP B N 1
ATOM 3504 C CA . TRP B 1 165 ? -15.297 -16.25 -19.328 1 95.06 165 TRP B CA 1
ATOM 3505 C C . TRP B 1 165 ? -16.781 -15.984 -19.094 1 95.06 165 TRP B C 1
ATOM 3507 O O . TRP B 1 165 ? -17.219 -14.836 -19.094 1 95.06 165 TRP B O 1
ATOM 3517 N N . GLN B 1 166 ? -17.578 -16.953 -19.016 1 97 166 GLN B N 1
ATOM 3518 C CA . GLN B 1 166 ? -19.031 -16.859 -18.984 1 97 166 GLN B CA 1
ATOM 3519 C C . GLN B 1 166 ? -19.5 -16.062 -17.766 1 97 166 GLN B C 1
ATOM 3521 O O . GLN B 1 166 ? -20.562 -15.438 -17.797 1 97 166 GLN B O 1
ATOM 3526 N N . GLY B 1 167 ? -18.797 -16.016 -16.703 1 97.06 167 GLY B N 1
ATOM 3527 C CA . GLY B 1 167 ? -19.188 -15.328 -15.477 1 97.06 167 GLY B CA 1
ATOM 3528 C C . GLY B 1 167 ? -18.641 -13.914 -15.383 1 97.06 167 GLY B C 1
ATOM 3529 O O . GLY B 1 167 ? -18.781 -13.258 -14.344 1 97.06 167 GLY B O 1
ATOM 3530 N N . ARG B 1 168 ? -18.062 -13.367 -16.406 1 96.81 168 ARG B N 1
ATOM 3531 C CA . ARG B 1 168 ? -17.344 -12.102 -16.375 1 96.81 168 ARG B CA 1
ATOM 3532 C C . ARG B 1 168 ? -18.234 -10.977 -15.867 1 96.81 168 ARG B C 1
ATOM 3534 O O . ARG B 1 168 ? -17.828 -10.195 -15.008 1 96.81 168 ARG B O 1
ATOM 3541 N N . GLU B 1 169 ? -19.438 -10.828 -16.406 1 96.62 169 GLU B N 1
ATOM 3542 C CA . GLU B 1 169 ? -20.344 -9.758 -16 1 96.62 169 GLU B CA 1
ATOM 3543 C C . GLU B 1 169 ? -20.75 -9.914 -14.539 1 96.62 169 GLU B C 1
ATOM 3545 O O . GLU B 1 169 ? -20.828 -8.93 -13.797 1 96.62 169 GLU B O 1
ATOM 3550 N N . ARG B 1 170 ? -21.047 -11.125 -14.156 1 97.06 170 ARG B N 1
ATOM 3551 C CA . ARG B 1 170 ? -21.391 -11.375 -12.758 1 97.06 170 ARG B CA 1
ATOM 3552 C C . ARG B 1 170 ? -20.219 -11.07 -11.844 1 97.06 170 ARG B C 1
ATOM 3554 O O . ARG B 1 170 ? -20.406 -10.555 -10.734 1 97.06 170 ARG B O 1
ATOM 3561 N N . TRP B 1 171 ? -19.047 -11.375 -12.297 1 95.94 171 TRP B N 1
ATOM 3562 C CA . TRP B 1 171 ? -17.844 -11.062 -11.531 1 95.94 171 TRP B CA 1
ATOM 3563 C C . TRP B 1 171 ? -17.703 -9.562 -11.312 1 95.94 171 TRP B C 1
ATOM 3565 O O . TRP B 1 171 ? -17.453 -9.109 -10.195 1 95.94 171 TRP B O 1
ATOM 3575 N N . PHE B 1 172 ? -17.906 -8.828 -12.391 1 92.94 172 PHE B N 1
ATOM 3576 C CA . PHE B 1 172 ? -17.766 -7.379 -12.328 1 92.94 172 PHE B CA 1
ATOM 3577 C C . PHE B 1 172 ? -18.781 -6.777 -11.359 1 92.94 172 PHE B C 1
ATOM 3579 O O . PHE B 1 172 ? -18.484 -5.797 -10.672 1 92.94 172 PHE B O 1
ATOM 3586 N N . ASN B 1 173 ? -19.891 -7.383 -11.211 1 93 173 ASN B N 1
ATOM 3587 C CA . ASN B 1 173 ? -20.969 -6.812 -10.422 1 93 173 ASN B CA 1
ATOM 3588 C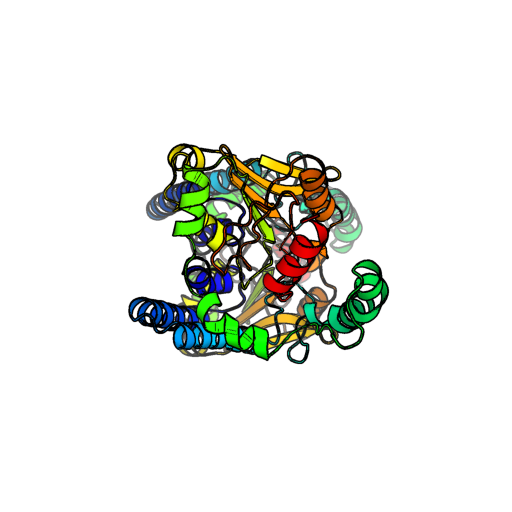 C . ASN B 1 173 ? -21 -7.395 -9.008 1 93 173 ASN B C 1
ATOM 3590 O O . ASN B 1 173 ? -21.719 -6.887 -8.141 1 93 173 ASN B O 1
ATOM 3594 N N . ALA B 1 174 ? -20.266 -8.398 -8.812 1 93.12 174 ALA B N 1
ATOM 3595 C CA . ALA B 1 174 ? -20.281 -9.055 -7.504 1 93.12 174 ALA B CA 1
ATOM 3596 C C . ALA B 1 174 ? -19.609 -8.18 -6.449 1 93.12 174 ALA B C 1
ATOM 3598 O O . ALA B 1 174 ? -18.609 -7.52 -6.73 1 93.12 174 ALA B O 1
ATOM 3599 N N . SER B 1 175 ? -20.125 -8.188 -5.25 1 88.12 175 SER B N 1
ATOM 3600 C CA . SER B 1 175 ? -19.531 -7.484 -4.117 1 88.12 175 SER B CA 1
ATOM 3601 C C . SER B 1 175 ? -18.562 -8.383 -3.354 1 88.12 175 SER B C 1
ATOM 3603 O O . SER B 1 175 ? -18.688 -9.602 -3.383 1 88.12 175 SER B O 1
ATOM 3605 N N . GLN B 1 176 ? -17.641 -7.754 -2.754 1 88.81 176 GLN B N 1
ATOM 3606 C CA . GLN B 1 176 ? -16.75 -8.516 -1.891 1 88.81 176 GLN B CA 1
ATOM 3607 C C . GLN B 1 176 ? -17.391 -8.789 -0.535 1 88.81 176 GLN B C 1
ATOM 3609 O O . GLN B 1 176 ? -18.297 -8.07 -0.118 1 88.81 176 GLN B O 1
ATOM 3614 N N . SER B 1 177 ? -16.938 -9.859 0.072 1 86 177 SER B N 1
ATOM 3615 C CA . SER B 1 177 ? -17.312 -10.219 1.434 1 86 177 SER B CA 1
ATOM 3616 C C . SER B 1 177 ? -16.109 -10.219 2.363 1 86 177 SER B C 1
ATOM 3618 O O . SER B 1 177 ? -14.969 -10.391 1.912 1 86 177 SER B O 1
ATOM 3620 N N . ALA B 1 178 ? -16.406 -10.062 3.623 1 84.44 178 ALA B N 1
ATOM 3621 C CA . ALA B 1 178 ? -15.328 -10.039 4.602 1 84.44 178 ALA B CA 1
ATOM 3622 C C . ALA B 1 178 ? -14.93 -11.453 5.012 1 84.44 178 ALA B C 1
ATOM 3624 O O . ALA B 1 178 ? -15.781 -12.336 5.145 1 84.44 178 ALA B O 1
ATOM 3625 N N . LEU B 1 179 ? -13.656 -11.578 5.062 1 80 179 LEU B N 1
ATOM 3626 C CA . LEU B 1 179 ? -13.125 -12.727 5.789 1 80 179 LEU B CA 1
ATOM 3627 C C . LEU B 1 179 ? -12.906 -12.391 7.258 1 80 179 LEU B C 1
ATOM 3629 O O . LEU B 1 179 ? -11.992 -11.625 7.594 1 80 179 LEU B O 1
ATOM 3633 N N . ILE B 1 180 ? -13.781 -12.961 8.102 1 76.62 180 ILE B N 1
ATOM 3634 C CA . ILE B 1 180 ? -13.727 -12.602 9.508 1 76.62 180 ILE B CA 1
ATOM 3635 C C . ILE B 1 180 ? -13.148 -13.766 10.32 1 76.62 180 ILE B C 1
ATOM 3637 O O . ILE B 1 180 ? -13.578 -14.914 10.164 1 76.62 180 ILE B O 1
ATOM 3641 N N . LEU B 1 181 ? -12.117 -13.461 11.008 1 72.06 181 LEU B N 1
ATOM 3642 C CA . LEU B 1 181 ? -11.523 -14.414 11.945 1 72.06 181 LEU B CA 1
ATOM 3643 C C . LEU B 1 181 ? -11.344 -13.773 13.32 1 72.06 181 LEU B C 1
ATOM 3645 O O . LEU B 1 181 ? -10.75 -12.703 13.438 1 72.06 181 LEU B O 1
ATOM 3649 N N . ASP B 1 182 ? -11.875 -14.438 14.367 1 72.25 182 ASP B N 1
ATOM 3650 C CA . ASP B 1 182 ? -11.758 -13.945 15.742 1 72.25 182 ASP B CA 1
ATOM 3651 C C . ASP B 1 182 ? -12.195 -12.484 15.836 1 72.25 182 ASP B C 1
ATOM 3653 O O . ASP B 1 182 ? -11.461 -11.648 16.359 1 72.25 182 ASP B O 1
ATOM 3657 N N . GLU B 1 183 ? -13.242 -12.148 15.102 1 78.69 183 GLU B N 1
ATOM 3658 C CA . GLU B 1 183 ? -13.898 -10.844 15.148 1 78.69 183 GLU B CA 1
ATOM 3659 C C . GLU B 1 183 ? -13.031 -9.773 14.508 1 78.69 183 GLU B C 1
ATOM 3661 O O . GLU B 1 183 ? -13.148 -8.586 14.836 1 78.69 183 GLU B O 1
ATOM 3666 N N . VAL B 1 184 ? -12.133 -10.25 13.742 1 82.25 184 VAL B N 1
ATOM 3667 C CA . VAL B 1 184 ? -11.266 -9.32 13.023 1 82.25 184 VAL B CA 1
ATOM 3668 C C . VAL B 1 184 ? -11.438 -9.523 11.516 1 82.25 184 VAL B C 1
ATOM 3670 O O . VAL B 1 184 ? -11.508 -10.656 11.039 1 82.25 184 VAL B O 1
ATOM 3673 N N . THR B 1 185 ? -11.641 -8.43 10.781 1 84.94 185 THR B N 1
ATOM 3674 C CA . THR B 1 185 ? -11.594 -8.508 9.328 1 84.94 185 THR B CA 1
ATOM 3675 C C . THR B 1 185 ? -10.18 -8.836 8.852 1 84.94 185 THR B C 1
ATOM 3677 O O . THR B 1 185 ? -9.281 -7.992 8.938 1 84.94 185 THR B O 1
ATOM 3680 N N . GLU B 1 186 ? -10 -10 8.352 1 80.69 186 GLU B N 1
ATOM 3681 C CA . GLU B 1 186 ? -8.672 -10.477 7.977 1 80.69 186 GLU B CA 1
ATOM 3682 C C . GLU B 1 186 ? -8.469 -10.422 6.465 1 80.69 186 GLU B C 1
ATOM 3684 O O . GLU B 1 186 ? -7.375 -10.688 5.969 1 80.69 186 GLU B O 1
ATOM 3689 N N . GLY B 1 187 ? -9.508 -10.102 5.766 1 86.12 187 GLY B N 1
ATOM 3690 C CA . GLY B 1 187 ? -9.398 -10 4.32 1 86.12 187 GLY B CA 1
ATOM 3691 C C . GLY B 1 187 ? -10.742 -9.938 3.623 1 86.12 187 GLY B C 1
ATOM 3692 O O . GLY B 1 187 ? -11.758 -9.633 4.246 1 86.12 187 GLY B O 1
ATOM 3693 N N . TYR B 1 188 ? -10.703 -10.117 2.387 1 86.06 188 TYR B N 1
ATOM 3694 C CA . TYR B 1 188 ? -11.891 -10.023 1.542 1 86.06 188 TYR B CA 1
ATOM 3695 C C . TYR B 1 188 ? -11.953 -11.195 0.566 1 86.06 188 TYR B C 1
ATOM 3697 O O . TYR B 1 188 ? -10.922 -11.773 0.212 1 86.06 188 TYR B O 1
ATOM 3705 N N . SER B 1 189 ? -13.148 -11.539 0.265 1 84.38 189 SER B N 1
ATOM 3706 C CA . SER B 1 189 ? -13.352 -12.578 -0.738 1 84.38 189 SER B CA 1
ATOM 3707 C C . SER B 1 189 ? -14.406 -12.156 -1.764 1 84.38 189 SER B C 1
ATOM 3709 O O . SER B 1 189 ? -15.305 -11.375 -1.455 1 84.38 189 SER B O 1
ATOM 3711 N N . LYS B 1 190 ? -14.258 -12.57 -2.926 1 90.62 190 LYS B N 1
ATOM 3712 C CA . LYS B 1 190 ? -15.211 -12.438 -4.027 1 90.62 190 LYS B CA 1
ATOM 3713 C C . LYS B 1 190 ? -15.398 -13.766 -4.75 1 90.62 190 LYS B C 1
ATOM 3715 O O . LYS B 1 190 ? -14.43 -14.438 -5.086 1 90.62 190 LYS B O 1
ATOM 3720 N N . ARG B 1 191 ? -16.688 -14.117 -4.91 1 88.38 191 ARG B N 1
ATOM 3721 C CA . ARG B 1 191 ? -16.969 -15.43 -5.473 1 88.38 191 ARG B CA 1
ATOM 3722 C C . ARG B 1 191 ? -18.047 -15.336 -6.551 1 88.38 191 ARG B C 1
ATOM 3724 O O . ARG B 1 191 ? -19.062 -14.664 -6.359 1 88.38 191 ARG B O 1
ATOM 3731 N N . VAL B 1 192 ? -17.766 -15.938 -7.68 1 93.75 192 VAL B N 1
ATOM 3732 C CA . VAL B 1 192 ? -18.734 -16.109 -8.758 1 93.75 192 VAL B CA 1
ATOM 3733 C C . VAL B 1 192 ? -18.547 -17.469 -9.406 1 93.75 192 VAL B C 1
ATOM 3735 O O . VAL B 1 192 ? -17.469 -17.781 -9.906 1 93.75 192 VAL B O 1
ATOM 3738 N N . ASP B 1 193 ? -19.578 -18.312 -9.273 1 91.44 193 ASP B N 1
ATOM 3739 C CA . ASP B 1 193 ? -19.531 -19.656 -9.867 1 91.44 193 ASP B CA 1
ATOM 3740 C C . ASP B 1 193 ? -18.328 -20.438 -9.352 1 91.44 193 ASP B C 1
ATOM 3742 O O . ASP B 1 193 ? -18.172 -20.625 -8.141 1 91.44 193 ASP B O 1
ATOM 3746 N N . ASN B 1 194 ? -17.406 -20.828 -10.273 1 81.12 194 ASN B N 1
ATOM 3747 C CA . ASN B 1 194 ? -16.281 -21.672 -9.867 1 81.12 194 ASN B CA 1
ATOM 3748 C C . ASN B 1 194 ? -15.016 -20.844 -9.625 1 81.12 194 ASN B C 1
ATOM 3750 O O . ASN B 1 194 ? -13.922 -21.406 -9.523 1 81.12 194 ASN B O 1
ATOM 3754 N N . LEU B 1 195 ? -15.164 -19.562 -9.562 1 87.94 195 LEU B N 1
ATOM 3755 C CA . LEU B 1 195 ? -14.016 -18.688 -9.328 1 87.94 195 LEU B CA 1
ATOM 3756 C C . LEU B 1 195 ? -14.156 -17.953 -7.996 1 87.94 195 LEU B C 1
ATOM 3758 O O . LEU B 1 195 ? -15.203 -17.375 -7.707 1 87.94 195 LEU B O 1
ATOM 3762 N N . VAL B 1 196 ? -13.156 -18.016 -7.168 1 84.12 196 VAL B N 1
ATOM 3763 C CA . VAL B 1 196 ? -13.109 -17.297 -5.902 1 84.12 196 VAL B CA 1
ATOM 3764 C C . VAL B 1 196 ? -11.758 -16.594 -5.758 1 84.12 196 VAL B C 1
ATOM 3766 O O . VAL B 1 196 ? -10.719 -17.141 -6.121 1 84.12 196 VAL B O 1
ATOM 3769 N N . PHE B 1 197 ? -11.789 -15.367 -5.309 1 87.62 197 PHE B N 1
ATOM 3770 C CA . PHE B 1 197 ? -10.602 -14.586 -5.02 1 87.62 197 PHE B CA 1
ATOM 3771 C C . PHE B 1 197 ? -10.562 -14.172 -3.551 1 87.62 197 PHE B C 1
ATOM 3773 O O . PHE B 1 197 ? -11.586 -13.766 -2.99 1 87.62 197 PHE B O 1
ATOM 3780 N N . TYR B 1 198 ? -9.352 -14.289 -2.926 1 81.75 198 TYR B N 1
ATOM 3781 C CA . TYR B 1 198 ? -9.125 -13.82 -1.564 1 81.75 198 TYR B CA 1
ATOM 3782 C C . TYR B 1 198 ? -7.996 -12.797 -1.521 1 81.75 198 TYR B C 1
ATOM 3784 O O . TYR B 1 198 ? -6.906 -13.047 -2.045 1 81.75 198 TYR B O 1
ATOM 3792 N N . ALA B 1 199 ? -8.25 -11.695 -0.993 1 87.12 199 ALA B N 1
ATOM 3793 C CA . ALA B 1 199 ? -7.223 -10.742 -0.601 1 87.12 199 ALA B CA 1
ATOM 3794 C C . ALA B 1 199 ? -7.047 -10.711 0.915 1 87.12 199 ALA B C 1
ATOM 3796 O O . ALA B 1 199 ? -7.949 -10.281 1.642 1 87.12 199 ALA B O 1
ATOM 3797 N N . VAL B 1 200 ? -5.891 -11.109 1.385 1 84.06 200 VAL B N 1
ATOM 3798 C CA . VAL B 1 200 ? -5.676 -11.297 2.816 1 84.06 200 VAL B CA 1
ATOM 3799 C C . VAL B 1 200 ? -4.887 -10.117 3.377 1 84.06 200 VAL B C 1
ATOM 3801 O O . VAL B 1 200 ? -3.805 -9.797 2.877 1 84.06 200 VAL B O 1
ATOM 3804 N N . LEU B 1 201 ? -5.469 -9.555 4.422 1 87.31 201 LEU B N 1
ATOM 3805 C CA . LEU B 1 201 ? -4.801 -8.445 5.098 1 87.31 201 LEU B CA 1
ATOM 3806 C C . LEU B 1 201 ? -3.635 -8.945 5.941 1 87.31 201 LEU B C 1
ATOM 3808 O O . LEU B 1 201 ? -3.658 -10.078 6.434 1 87.31 201 LEU B O 1
ATOM 3812 N N . ARG B 1 202 ? -2.596 -8.156 6.066 1 85.44 202 ARG B N 1
ATOM 3813 C CA . ARG B 1 202 ? -1.448 -8.383 6.938 1 85.44 202 ARG B CA 1
ATOM 3814 C C . ARG B 1 202 ? -0.678 -9.633 6.512 1 85.44 202 ARG B C 1
ATOM 3816 O O . ARG B 1 202 ? -0.06 -10.297 7.344 1 85.44 202 ARG B O 1
ATOM 3823 N N . ALA B 1 203 ? -0.794 -9.961 5.242 1 81.44 203 ALA B N 1
ATOM 3824 C CA . ALA B 1 203 ? -0.063 -11.102 4.695 1 81.44 203 ALA B CA 1
ATOM 3825 C C . ALA B 1 203 ? 0.719 -10.703 3.447 1 81.44 203 ALA B C 1
ATOM 3827 O O . ALA B 1 203 ? 0.271 -9.859 2.67 1 81.44 203 ALA B O 1
ATOM 3828 N N . GLY B 1 204 ? 1.892 -11.32 3.297 1 81.25 204 GLY B N 1
ATOM 3829 C CA . GLY B 1 204 ? 2.695 -11.164 2.094 1 81.25 204 GLY B CA 1
ATOM 3830 C C . GLY B 1 204 ? 2.535 -12.312 1.118 1 81.25 204 GLY B C 1
ATOM 3831 O O . GLY B 1 204 ? 1.443 -12.867 0.973 1 81.25 204 GLY B O 1
ATOM 3832 N N . HIS B 1 205 ? 3.646 -12.602 0.502 1 69.06 205 HIS B N 1
ATOM 3833 C CA . HIS B 1 205 ? 3.672 -13.594 -0.569 1 69.06 205 HIS B CA 1
ATOM 3834 C C . HIS B 1 205 ? 3.287 -14.977 -0.051 1 69.06 205 HIS B C 1
ATOM 3836 O O . HIS B 1 205 ? 2.594 -15.727 -0.738 1 69.06 205 HIS B O 1
ATOM 3842 N N . SER B 1 206 ? 3.914 -15.266 1.112 1 57.5 206 SER B N 1
ATOM 3843 C CA . SER B 1 206 ? 3.615 -16.562 1.706 1 57.5 206 SER B CA 1
ATOM 3844 C C . SER B 1 206 ? 2.453 -16.469 2.691 1 57.5 206 SER B C 1
ATOM 3846 O O . SER B 1 206 ? 2.664 -16.438 3.904 1 57.5 206 SER B O 1
ATOM 3848 N N . VAL B 1 207 ? 1.363 -16.062 2.297 1 49.88 207 VAL B N 1
ATOM 3849 C CA . VAL B 1 207 ? 0.157 -15.898 3.1 1 49.88 207 VAL B CA 1
ATOM 3850 C C . VAL B 1 207 ? 0.21 -16.828 4.312 1 49.88 207 VAL B C 1
ATOM 3852 O O . VAL B 1 207 ? -0.24 -16.453 5.402 1 49.88 207 VAL B O 1
ATOM 3855 N N . ASN B 1 208 ? 0.718 -18.141 4.078 1 45.22 208 ASN B N 1
ATOM 3856 C CA . ASN B 1 208 ? 0.636 -19.219 5.055 1 45.22 208 ASN B CA 1
ATOM 3857 C C . ASN B 1 208 ? 1.506 -18.938 6.277 1 45.22 208 ASN B C 1
ATOM 3859 O O . ASN B 1 208 ? 1.363 -19.594 7.312 1 45.22 208 ASN B O 1
ATOM 3863 N N . SER B 1 209 ? 2.545 -18.438 6.004 1 41.03 209 SER B N 1
ATOM 3864 C CA . SER B 1 209 ? 3.381 -18.297 7.195 1 41.03 209 SER B CA 1
ATOM 3865 C C . SER B 1 209 ? 2.723 -17.391 8.227 1 41.03 209 SER B C 1
ATOM 3867 O O . SER B 1 209 ? 3.156 -17.328 9.383 1 41.03 209 SER B O 1
ATOM 3869 N N . LEU B 1 210 ? 1.977 -16.531 7.828 1 42.56 210 LEU B N 1
ATOM 3870 C CA . LEU B 1 210 ? 1.485 -15.523 8.758 1 42.56 210 LEU B CA 1
ATOM 3871 C C . LEU B 1 210 ? 0.195 -15.977 9.43 1 42.56 210 LEU B C 1
ATOM 3873 O O . LEU B 1 210 ? -0.208 -17.141 9.289 1 42.56 210 LEU B O 1
ATOM 3877 N N . SER B 1 211 ? -0.943 -15.234 9.414 1 43.31 211 SER B N 1
ATOM 3878 C CA . SER B 1 211 ? -1.964 -15.266 10.453 1 43.31 211 SER B CA 1
ATOM 3879 C C . SER B 1 211 ? -2.703 -16.594 10.461 1 43.31 211 SER B C 1
ATOM 3881 O O . SER B 1 211 ? -2.859 -17.234 9.422 1 43.31 211 SER B O 1
ATOM 3883 N N . THR B 1 212 ? -2.68 -17.266 11.586 1 45.09 212 THR B N 1
ATOM 3884 C CA . THR B 1 212 ? -3.496 -18.438 11.891 1 45.09 212 THR B CA 1
ATOM 3885 C C . THR B 1 212 ? -4.797 -18.406 11.094 1 45.09 212 THR B C 1
ATOM 3887 O O . THR B 1 212 ? -5.254 -19.438 10.594 1 45.09 212 THR B O 1
ATOM 3890 N N . ALA B 1 213 ? -5.141 -17.297 10.922 1 43.56 213 ALA B N 1
ATOM 3891 C CA . ALA B 1 213 ? -6.465 -17.141 10.32 1 43.56 213 ALA B CA 1
ATOM 3892 C C . ALA B 1 213 ? -6.422 -17.422 8.82 1 43.56 213 ALA B C 1
ATOM 3894 O O . ALA B 1 213 ? -7.293 -18.125 8.289 1 43.56 213 ALA B O 1
ATOM 3895 N N . ALA B 1 214 ? -5.465 -16.875 8.211 1 45.38 214 ALA B N 1
ATOM 3896 C CA . ALA B 1 214 ? -5.391 -17.156 6.777 1 45.38 214 ALA B CA 1
ATOM 3897 C C . ALA B 1 214 ? -5.172 -18.641 6.516 1 45.38 214 ALA B C 1
ATOM 3899 O O . ALA B 1 214 ? -5.766 -19.219 5.598 1 45.38 214 ALA B O 1
ATOM 3900 N N . ARG B 1 215 ? -4.406 -19.25 7.371 1 47.66 215 ARG B N 1
ATOM 3901 C CA . ARG B 1 215 ? -4.18 -20.688 7.289 1 47.66 215 ARG B CA 1
ATOM 3902 C C . ARG B 1 215 ? -5.488 -21.469 7.414 1 47.66 215 ARG B C 1
ATOM 3904 O O . ARG B 1 215 ? -5.727 -22.422 6.672 1 47.66 215 ARG B O 1
ATOM 3911 N N . ALA B 1 216 ? -6.172 -20.969 8.438 1 46.88 216 ALA B N 1
ATOM 3912 C CA . ALA B 1 216 ? -7.441 -21.656 8.672 1 46.88 216 ALA B CA 1
ATOM 3913 C C . ALA B 1 216 ? -8.359 -21.547 7.465 1 46.88 216 ALA B C 1
ATOM 3915 O O . ALA B 1 216 ? -9.039 -22.5 7.098 1 46.88 216 ALA B O 1
ATOM 3916 N N . LEU B 1 217 ? -8.328 -20.391 7.035 1 46.12 217 LEU B N 1
ATOM 3917 C CA . LEU B 1 217 ? -9.203 -20.156 5.891 1 46.12 217 LEU B CA 1
ATOM 3918 C C . LEU B 1 217 ? -8.781 -21.016 4.703 1 46.12 217 LEU B C 1
ATOM 3920 O O . LEU B 1 217 ? -9.625 -21.625 4.047 1 46.12 217 LEU B O 1
ATOM 3924 N N . ILE B 1 218 ? -7.508 -20.922 4.531 1 44.66 218 ILE B N 1
ATOM 3925 C CA . ILE B 1 218 ? -7 -21.688 3.398 1 44.66 218 ILE B CA 1
ATOM 3926 C C . ILE B 1 218 ? -7.211 -23.188 3.646 1 44.66 218 ILE B C 1
ATOM 3928 O O . ILE B 1 218 ? -7.633 -23.906 2.748 1 44.66 218 ILE B O 1
ATOM 3932 N N . ILE B 1 219 ? -6.957 -23.531 4.863 1 44.56 219 ILE B N 1
ATOM 3933 C CA . ILE B 1 219 ? -7.141 -24.938 5.215 1 44.56 219 ILE B CA 1
ATOM 3934 C C . ILE B 1 219 ? -8.625 -25.281 5.207 1 44.56 219 ILE B C 1
ATOM 3936 O O . ILE B 1 219 ? -9.023 -26.344 4.723 1 44.56 219 ILE B O 1
ATOM 3940 N N . GLY B 1 220 ? -9.367 -24.516 5.996 1 42.34 220 GLY B N 1
ATOM 3941 C CA . GLY B 1 220 ? -10.781 -24.828 6.027 1 42.34 220 GLY B CA 1
ATOM 3942 C C . GLY B 1 220 ? -11.414 -24.859 4.652 1 42.34 220 GLY B C 1
ATOM 3943 O O . GLY B 1 220 ? -12.305 -25.672 4.391 1 42.34 220 GLY B O 1
ATOM 3944 N N . LEU B 1 221 ? -11.086 -23.828 4.012 1 42.19 221 LEU B N 1
ATOM 3945 C CA . LEU B 1 221 ? -11.633 -23.812 2.66 1 42.19 221 LEU B CA 1
ATOM 3946 C C . LEU B 1 221 ? -11.211 -25.062 1.894 1 42.19 221 LEU B C 1
ATOM 3948 O O . LEU B 1 221 ? -11.945 -25.547 1.019 1 42.19 221 LEU B O 1
ATOM 3952 N N . PHE B 1 222 ? -9.938 -25.453 2.287 1 39.81 222 PHE B N 1
ATOM 3953 C CA . PHE B 1 222 ? -9.398 -26.656 1.64 1 39.81 222 PHE B CA 1
ATOM 3954 C C . PHE B 1 222 ? -10.156 -27.891 2.082 1 39.81 222 PHE B C 1
ATOM 3956 O O . PHE B 1 222 ? -10.32 -28.844 1.305 1 39.81 222 PHE B O 1
ATOM 3963 N N . GLN B 1 223 ? -10.305 -27.984 3.281 1 37.5 223 GLN B N 1
ATOM 3964 C CA . GLN B 1 223 ? -10.859 -29.25 3.734 1 37.5 223 GLN B CA 1
ATOM 3965 C C . GLN B 1 223 ? -12.156 -29.578 2.998 1 37.5 223 GLN B C 1
ATOM 3967 O O . GLN B 1 223 ? -12.484 -30.75 2.801 1 37.5 223 GLN B O 1
ATOM 3972 N N . GLY B 1 224 ? -13.016 -28.688 2.902 1 34 224 GLY B N 1
ATOM 3973 C CA . GLY B 1 224 ? -14.203 -29.25 2.285 1 34 224 GLY B CA 1
ATOM 3974 C C . GLY B 1 224 ? -14.062 -29.453 0.788 1 34 224 GLY B C 1
ATOM 3975 O O . GLY B 1 224 ? -14.828 -30.203 0.183 1 34 224 GLY B O 1
ATOM 3976 N N . THR B 1 225 ? -13.852 -28.422 -0.014 1 32.5 225 THR B N 1
ATOM 3977 C CA . THR B 1 225 ? -14.008 -28.641 -1.449 1 32.5 225 THR B CA 1
ATOM 3978 C C . THR B 1 225 ? -12.648 -28.891 -2.107 1 32.5 225 THR B C 1
ATOM 3980 O O . THR B 1 225 ? -11.609 -28.484 -1.583 1 32.5 225 THR B O 1
ATOM 3983 N N . SER B 1 226 ? -12.508 -29.906 -3.029 1 31.02 226 SER B N 1
ATOM 3984 C CA . SER B 1 226 ? -11.523 -30.281 -4.043 1 31.02 226 SER B CA 1
ATOM 3985 C C . SER B 1 226 ? -10.93 -29.047 -4.715 1 31.02 226 SER B C 1
ATOM 3987 O O . SER B 1 226 ? -10.852 -28.984 -5.945 1 31.02 226 SER B O 1
ATOM 3989 N N . GLU B 1 227 ? -11.109 -27.875 -4.23 1 30.3 227 GLU B N 1
ATOM 3990 C CA . GLU B 1 227 ? -10.938 -26.734 -5.109 1 30.3 227 GLU B CA 1
ATOM 3991 C C . GLU B 1 227 ? -9.469 -26.344 -5.223 1 30.3 227 GLU B C 1
ATOM 3993 O O . GLU B 1 227 ? -8.711 -26.453 -4.254 1 30.3 227 GLU B O 1
ATOM 3998 N N . LEU B 1 228 ? -8.898 -26.516 -6.531 1 30.44 228 LEU B N 1
ATOM 3999 C CA . LEU B 1 228 ? -7.602 -26.125 -7.059 1 30.44 228 LEU B CA 1
ATOM 4000 C C . LEU B 1 228 ? -7.273 -24.688 -6.652 1 30.44 228 LEU B C 1
ATOM 4002 O O . LEU B 1 228 ? -8.078 -23.781 -6.867 1 30.44 228 LEU B O 1
ATOM 4006 N N . VAL B 1 229 ? -6.566 -24.531 -5.699 1 31.97 229 VAL B N 1
ATOM 4007 C CA . VAL B 1 229 ? -6.152 -23.188 -5.297 1 31.97 229 VAL B CA 1
ATOM 4008 C C . VAL B 1 229 ? -4.98 -22.719 -6.164 1 31.97 229 VAL B C 1
ATOM 4010 O O . VAL B 1 229 ? -3.936 -23.375 -6.203 1 31.97 229 VAL B O 1
ATOM 4013 N N . ILE B 1 230 ? -5.223 -22.172 -7.441 1 30.66 230 ILE B N 1
ATOM 4014 C CA . ILE B 1 230 ? -4.191 -21.641 -8.32 1 30.66 230 ILE B CA 1
ATOM 4015 C C . ILE B 1 230 ? -3.592 -20.375 -7.703 1 30.66 230 ILE B C 1
ATOM 4017 O O . ILE B 1 230 ? -4.309 -19.406 -7.43 1 30.66 230 ILE B O 1
ATOM 4021 N N . SER B 1 231 ? -2.82 -20.484 -6.848 1 31.95 231 SER B N 1
ATOM 4022 C CA . SER B 1 231 ? -2.086 -19.25 -6.586 1 31.95 231 SER B CA 1
ATOM 4023 C C . SER B 1 231 ? -1.326 -18.781 -7.824 1 31.95 231 SER B C 1
ATOM 4025 O O . SER B 1 231 ? -0.962 -19.594 -8.68 1 31.95 231 SER B O 1
ATOM 4027 N N . GLN B 1 232 ? -1.533 -17.656 -8.352 1 31.17 232 GLN B N 1
ATOM 4028 C CA . GLN B 1 232 ? -0.994 -17.094 -9.586 1 31.17 232 GLN B CA 1
ATOM 4029 C C . GLN B 1 232 ? 0.448 -17.547 -9.812 1 31.17 232 GLN B C 1
ATOM 4031 O O . GLN B 1 232 ? 1.017 -17.312 -10.875 1 31.17 232 GLN B O 1
ATOM 4036 N N . SER B 1 233 ? 1.147 -17.766 -8.922 1 29.39 233 SER B N 1
ATOM 4037 C CA . SER B 1 233 ? 2.482 -17.922 -9.492 1 29.39 233 SER B CA 1
ATOM 4038 C C . SER B 1 233 ? 2.521 -19.062 -10.508 1 29.39 233 SER B C 1
ATOM 4040 O O . SER B 1 233 ? 3.271 -19 -11.484 1 29.39 233 SER B O 1
ATOM 4042 N N . VAL B 1 234 ? 2.213 -20.234 -10.07 1 28.98 234 VAL B N 1
ATOM 4043 C CA . VAL B 1 234 ? 2.885 -21.375 -10.672 1 28.98 234 VAL B CA 1
ATOM 4044 C C . VAL B 1 234 ? 2.158 -21.797 -11.945 1 28.98 234 VAL B C 1
ATOM 4046 O O . VAL B 1 234 ? 2.361 -22.906 -12.453 1 28.98 234 VAL B O 1
ATOM 4049 N N . ILE B 1 235 ? 1.108 -21.172 -12.383 1 29.39 235 ILE B N 1
ATOM 4050 C CA . ILE B 1 235 ? 0.416 -22.016 -13.352 1 29.39 235 ILE B CA 1
ATOM 4051 C C . ILE B 1 235 ? 1.236 -22.109 -14.633 1 29.39 235 ILE B C 1
ATOM 4053 O O . ILE B 1 235 ? 1.121 -21.25 -15.516 1 29.39 235 ILE B O 1
ATOM 4057 N N . ALA B 1 236 ? 2.402 -22.125 -14.609 1 27.39 236 ALA B N 1
ATOM 4058 C CA . ALA B 1 236 ? 2.902 -22.109 -15.984 1 27.39 236 ALA B CA 1
ATOM 4059 C C . ALA B 1 236 ? 2.229 -23.203 -16.812 1 27.39 236 ALA B C 1
ATOM 4061 O O . ALA B 1 236 ? 1.817 -22.953 -17.953 1 27.39 236 ALA B O 1
ATOM 4062 N N . GLY B 1 237 ? 2.748 -24.547 -16.797 1 26.56 237 GLY B N 1
ATOM 4063 C CA . GLY B 1 237 ? 2.764 -25.469 -17.922 1 26.56 237 GLY B CA 1
ATOM 4064 C C . GLY B 1 237 ? 1.392 -26.016 -18.25 1 26.56 237 GLY B C 1
ATOM 4065 O O . GLY B 1 237 ? 0.424 -25.781 -17.531 1 26.56 237 GLY B O 1
ATOM 4066 N N . LYS B 1 238 ? 1.278 -27.125 -19.328 1 31.83 238 LYS B N 1
ATOM 4067 C CA . LYS B 1 238 ? 0.27 -27.703 -20.219 1 31.83 238 LYS B CA 1
ATOM 4068 C C . LYS B 1 238 ? -0.903 -28.266 -19.422 1 31.83 238 LYS B C 1
ATOM 4070 O O . LYS B 1 238 ? -2.062 -28.031 -19.75 1 31.83 238 LYS B O 1
ATOM 4075 N N . GLU B 1 239 ? -0.717 -29.547 -18.953 1 26.75 239 GLU B N 1
ATOM 4076 C CA . GLU B 1 239 ? -1.807 -30.469 -18.656 1 26.75 239 GLU B CA 1
ATOM 4077 C C . GLU B 1 239 ? -2.578 -30.047 -17.422 1 26.75 239 GLU B C 1
ATOM 4079 O O . GLU B 1 239 ? -1.979 -29.719 -16.391 1 26.75 239 GLU B O 1
ATOM 4084 N N . VAL B 1 240 ? -3.713 -29.406 -17.688 1 28.28 240 VAL B N 1
ATOM 4085 C CA . VAL B 1 240 ? -4.77 -29.203 -16.703 1 28.28 240 VAL B CA 1
ATOM 4086 C C . VAL B 1 240 ? -4.953 -30.453 -15.852 1 28.28 240 VAL B C 1
ATOM 4088 O O . VAL B 1 240 ? -5.395 -31.5 -16.359 1 28.28 240 VAL B O 1
ATOM 4091 N N . PHE B 1 241 ? -3.951 -30.859 -15.016 1 26.88 241 PHE B N 1
ATOM 4092 C CA . PHE B 1 241 ? -4.141 -32.031 -14.195 1 26.88 241 PHE B CA 1
ATOM 4093 C C . PHE B 1 241 ? -5.316 -31.859 -13.25 1 26.88 241 PHE B C 1
ATOM 4095 O O . PHE B 1 241 ? -5.52 -30.781 -12.695 1 26.88 241 PHE B O 1
ATOM 4102 N N . GLN B 1 242 ? -6.441 -32.5 -13.562 1 27.33 242 GLN B N 1
ATOM 4103 C CA . GLN B 1 242 ? -7.605 -32.719 -12.711 1 27.33 242 GLN B CA 1
ATOM 4104 C C . GLN B 1 242 ? -7.188 -33.031 -11.281 1 27.33 242 GLN B C 1
ATOM 4106 O O . GLN B 1 242 ? -6.676 -34.125 -11.008 1 27.33 242 GLN B O 1
ATOM 4111 N N . PHE B 1 243 ? -6.449 -32.156 -10.641 1 28.14 243 PHE B N 1
ATOM 4112 C CA . PHE B 1 243 ? -6.035 -32.469 -9.281 1 28.14 243 PHE B CA 1
ATOM 4113 C C . PHE B 1 243 ? -7.242 -32.562 -8.359 1 28.14 243 PHE B C 1
ATOM 4115 O O . PHE B 1 243 ? -8.164 -31.75 -8.445 1 28.14 243 PHE B O 1
ATOM 4122 N N . LYS B 1 244 ? -7.523 -33.75 -7.988 1 28.45 244 LYS B N 1
ATOM 4123 C CA . LYS B 1 244 ? -8.492 -33.938 -6.914 1 28.45 244 LYS B CA 1
ATOM 4124 C C . LYS B 1 244 ? -8.141 -33.094 -5.699 1 28.45 244 LYS B C 1
ATOM 4126 O O . LYS B 1 244 ? -8.961 -32.906 -4.805 1 28.45 244 LYS B O 1
ATOM 4131 N N . TYR B 1 245 ? -6.855 -33.062 -5.332 1 26.62 245 TYR B N 1
ATOM 4132 C CA . TYR B 1 245 ? -6.438 -32.375 -4.109 1 26.62 245 TYR B CA 1
ATOM 4133 C C . TYR B 1 245 ? -6.098 -30.922 -4.383 1 26.62 245 TYR B C 1
ATOM 4135 O O . TYR B 1 245 ? -5.707 -30.578 -5.496 1 26.62 245 TYR B O 1
ATOM 4143 N N . ALA B 1 246 ? -6.605 -30.031 -3.598 1 28.16 246 ALA B N 1
ATOM 4144 C CA . ALA B 1 246 ? -6.406 -28.594 -3.566 1 28.16 246 ALA B CA 1
ATOM 4145 C C . ALA B 1 246 ? -4.945 -28.234 -3.281 1 28.16 246 ALA B C 1
ATOM 4147 O O . ALA B 1 246 ? -4.352 -28.766 -2.338 1 28.16 246 ALA B O 1
ATOM 4148 N N . VAL B 1 247 ? -4.023 -28.344 -4.211 1 28.11 247 VAL B N 1
ATOM 4149 C CA . VAL B 1 247 ? -2.666 -27.891 -3.922 1 28.11 247 VAL B CA 1
ATOM 4150 C C . VAL B 1 247 ? -2.645 -26.375 -3.723 1 28.11 247 VAL B C 1
ATOM 4152 O O . VAL B 1 247 ? -3.213 -25.641 -4.523 1 28.11 247 VAL B O 1
ATOM 4155 N N . SER B 1 248 ? -2.635 -26.016 -2.475 1 28.69 248 SER B N 1
ATOM 4156 C CA . SER B 1 248 ? -2.35 -24.609 -2.176 1 28.69 248 SER B CA 1
ATOM 4157 C C . SER B 1 248 ? -0.99 -24.203 -2.725 1 28.69 248 SER B C 1
ATOM 4159 O O . SER B 1 248 ? 0.018 -24.859 -2.471 1 28.69 248 SER B O 1
ATOM 4161 N N . VAL B 1 249 ? -0.873 -23.75 -3.928 1 28.39 249 VAL B N 1
ATOM 4162 C CA . VAL B 1 249 ? 0.371 -23.297 -4.543 1 28.39 249 VAL B CA 1
ATOM 4163 C C . VAL B 1 249 ? 0.889 -22.062 -3.814 1 28.39 249 VAL B C 1
ATOM 4165 O O . VAL B 1 249 ? 0.698 -20.938 -4.277 1 28.39 249 VAL B O 1
ATOM 4168 N N . THR B 1 250 ? 0.444 -21.656 -2.84 1 29.2 250 THR B N 1
ATOM 4169 C CA . THR B 1 250 ? 1.062 -20.422 -2.355 1 29.2 250 THR B CA 1
ATOM 4170 C C . THR B 1 250 ? 2.568 -20.609 -2.189 1 29.2 250 THR B C 1
ATOM 4172 O O . THR B 1 250 ? 3.348 -19.719 -2.547 1 29.2 250 THR B O 1
ATOM 4175 N N . LYS B 1 251 ? 3.074 -21.375 -1.268 1 27.53 251 LYS B N 1
ATOM 4176 C CA . LYS B 1 251 ? 4.453 -21.766 -0.986 1 27.53 251 LYS B CA 1
ATOM 4177 C C . LYS B 1 251 ? 5.062 -22.531 -2.16 1 27.53 251 LYS B C 1
ATOM 4179 O O . LYS B 1 251 ? 6.234 -22.906 -2.121 1 27.53 251 LYS B O 1
ATOM 4184 N N . LEU B 1 252 ? 4.23 -23.172 -2.885 1 27.52 252 LEU B N 1
ATOM 4185 C CA . LEU B 1 252 ? 4.82 -24.094 -3.854 1 27.52 252 LEU B CA 1
ATOM 4186 C C . LEU B 1 252 ? 5.461 -23.312 -5.004 1 27.52 252 LEU B C 1
ATOM 4188 O O . LEU B 1 252 ? 4.836 -23.125 -6.051 1 27.52 252 LEU B O 1
ATOM 4192 N N . MET B 1 253 ? 5.855 -22.203 -4.855 1 27.05 253 MET B N 1
ATOM 4193 C CA . MET B 1 253 ? 6.684 -21.828 -6 1 27.05 253 MET B CA 1
ATOM 4194 C C . MET B 1 253 ? 7.461 -23.031 -6.52 1 27.05 253 MET B C 1
ATOM 4196 O O . MET B 1 253 ? 7.438 -23.328 -7.719 1 27.05 253 MET B O 1
ATOM 4200 N N . ALA B 1 254 ? 8.656 -23.125 -5.871 1 26.42 254 ALA B N 1
ATOM 4201 C CA . ALA B 1 254 ? 9.758 -23.844 -6.516 1 26.42 254 ALA B CA 1
ATOM 4202 C C . ALA B 1 254 ? 9.445 -25.328 -6.648 1 26.42 254 ALA B C 1
ATOM 4204 O O . ALA B 1 254 ? 10.273 -26.109 -7.117 1 26.42 254 ALA B O 1
ATOM 4205 N N . LEU B 1 255 ? 8.758 -25.922 -5.832 1 26.8 255 LEU B N 1
ATOM 4206 C CA . LEU B 1 255 ? 8.727 -27.344 -6.164 1 26.8 255 LEU B CA 1
ATOM 4207 C C . LEU B 1 255 ? 8.125 -27.562 -7.547 1 26.8 255 LEU B C 1
ATOM 4209 O O . LEU B 1 255 ? 7.148 -26.906 -7.918 1 26.8 255 LEU B O 1
ATOM 4213 N N . SER B 1 256 ? 8.984 -27.984 -8.391 1 27.59 256 SER B N 1
ATOM 4214 C CA . SER B 1 256 ? 8.609 -28.359 -9.75 1 27.59 256 SER B CA 1
ATOM 4215 C C . SER B 1 256 ? 7.203 -28.953 -9.797 1 27.59 256 SER B C 1
ATOM 4217 O O . SER B 1 256 ? 6.875 -29.844 -9.016 1 27.59 256 SER B O 1
ATOM 4219 N N . VAL B 1 257 ? 6.227 -28.156 -10.156 1 29.95 257 VAL B N 1
ATOM 4220 C CA . VAL B 1 257 ? 4.934 -28.719 -10.531 1 29.95 257 VAL B CA 1
ATOM 4221 C C . VAL B 1 257 ? 5.105 -30.188 -10.945 1 29.95 257 VAL B C 1
ATOM 4223 O O . VAL B 1 257 ? 4.266 -31.031 -10.617 1 29.95 257 VAL B O 1
ATOM 4226 N N . TYR B 1 258 ? 6.23 -30.328 -11.484 1 29.02 258 TYR B N 1
ATOM 4227 C CA . TYR B 1 258 ? 6.52 -31.672 -11.977 1 29.02 258 TYR B CA 1
ATOM 4228 C C . TYR B 1 258 ? 6.684 -32.656 -10.828 1 29.02 258 TYR B C 1
ATOM 4230 O O . TYR B 1 258 ? 6.148 -33.75 -10.859 1 29.02 258 TYR B O 1
ATOM 4238 N N . ASP B 1 259 ? 7.496 -32.156 -9.953 1 30.94 259 ASP B N 1
ATOM 4239 C CA . ASP B 1 259 ? 7.77 -33.125 -8.906 1 30.94 259 ASP B CA 1
ATOM 4240 C C . ASP B 1 259 ? 6.531 -33.406 -8.055 1 30.94 259 ASP B C 1
ATOM 4242 O O . ASP B 1 259 ? 6.27 -34.531 -7.645 1 30.94 259 ASP B O 1
ATOM 4246 N N . LEU B 1 260 ? 5.812 -32.406 -7.824 1 31.66 260 LEU B N 1
ATOM 4247 C CA . LEU B 1 260 ? 4.52 -32.625 -7.188 1 31.66 260 LEU B CA 1
ATOM 4248 C C . LEU B 1 260 ? 3.604 -33.469 -8.094 1 31.66 260 LEU B C 1
ATOM 4250 O O . LEU B 1 260 ? 2.922 -34.375 -7.633 1 31.66 260 LEU B O 1
ATOM 4254 N N . TYR B 1 261 ? 3.73 -33.219 -9.328 1 31.84 261 TYR B N 1
ATOM 4255 C CA . TYR B 1 261 ? 3.016 -34.031 -10.297 1 31.84 261 TYR B CA 1
ATOM 4256 C C . TYR B 1 261 ? 3.471 -35.469 -10.227 1 31.84 261 TYR B C 1
ATOM 4258 O O . TYR B 1 261 ? 2.646 -36.406 -10.195 1 31.84 261 TYR B O 1
ATOM 4266 N N . GLU B 1 262 ? 4.688 -35.594 -10.281 1 34.66 262 GLU B N 1
ATOM 4267 C CA . GLU B 1 262 ? 5.227 -36.969 -10.211 1 34.66 262 GLU B CA 1
ATOM 4268 C C . GLU B 1 262 ? 4.871 -37.625 -8.883 1 34.66 262 GLU B C 1
ATOM 4270 O O . GLU B 1 262 ? 4.496 -38.781 -8.844 1 34.66 262 GLU B O 1
ATOM 4275 N N . ALA B 1 263 ? 4.934 -36.844 -7.914 1 31.62 263 ALA B N 1
ATOM 4276 C CA . ALA B 1 263 ? 4.59 -37.438 -6.617 1 31.62 263 ALA B CA 1
ATOM 4277 C C . ALA B 1 263 ? 3.092 -37.719 -6.523 1 31.62 263 ALA B C 1
ATOM 4279 O O . ALA B 1 263 ? 2.682 -38.75 -6.027 1 31.62 263 ALA B O 1
ATOM 4280 N N . LEU B 1 264 ? 2.426 -36.812 -6.984 1 32.31 264 LEU B N 1
ATOM 4281 C CA . LEU B 1 264 ? 0.985 -37.031 -6.98 1 32.31 264 LEU B CA 1
ATOM 4282 C C . LEU B 1 264 ? 0.601 -38.125 -7.977 1 32.31 264 LEU B C 1
ATOM 4284 O O . LEU B 1 264 ? -0.282 -38.938 -7.707 1 32.31 264 LEU B O 1
ATOM 4288 N N . ASN B 1 265 ? 1.149 -38.094 -9.109 1 32.19 265 ASN B N 1
ATOM 4289 C CA . ASN B 1 265 ? 0.869 -39.188 -10.055 1 32.19 265 ASN B CA 1
ATOM 4290 C C . ASN B 1 265 ? 1.332 -40.531 -9.508 1 32.19 265 ASN B C 1
ATOM 4292 O O . ASN B 1 265 ? 0.72 -41.562 -9.797 1 32.19 265 ASN B O 1
ATOM 4296 N N . THR B 1 266 ? 2.471 -40.5 -9.039 1 32.91 266 THR B N 1
ATOM 4297 C CA . THR B 1 266 ? 2.893 -41.812 -8.523 1 32.91 266 THR B CA 1
ATOM 4298 C C . THR B 1 266 ? 1.957 -42.281 -7.418 1 32.91 266 THR B C 1
ATOM 4300 O O . THR B 1 266 ? 1.794 -43.469 -7.211 1 32.91 266 THR B O 1
ATOM 4303 N N . ARG B 1 267 ? 1.568 -41.438 -6.602 1 30.34 267 ARG B N 1
ATOM 4304 C CA . ARG B 1 267 ? 0.714 -41.969 -5.547 1 30.34 267 ARG B CA 1
ATOM 4305 C C . ARG B 1 267 ? -0.728 -42.094 -6.027 1 30.34 267 ARG B C 1
ATOM 4307 O O . ARG B 1 267 ? -1.493 -42.906 -5.496 1 30.34 267 ARG B O 1
ATOM 4314 N N . ILE B 1 268 ? -1.116 -41.125 -6.754 1 31.5 268 ILE B N 1
ATOM 4315 C CA . ILE B 1 268 ? -2.541 -41.281 -7.02 1 31.5 268 ILE B CA 1
ATOM 4316 C C . ILE B 1 268 ? -2.744 -42.344 -8.094 1 31.5 268 ILE B C 1
ATOM 4318 O O . ILE B 1 268 ? -3.861 -42.844 -8.297 1 31.5 268 ILE B O 1
ATOM 4322 N N . MET B 1 269 ? -1.899 -42.438 -9.008 1 26.58 269 MET B N 1
ATOM 4323 C CA . MET B 1 269 ? -2.303 -43.562 -9.867 1 26.58 269 MET B CA 1
ATOM 4324 C C . MET B 1 269 ? -2.049 -44.906 -9.188 1 26.58 269 MET B C 1
ATOM 4326 O O . MET B 1 269 ? -0.908 -45.219 -8.867 1 26.58 269 MET B O 1
ATOM 4330 N N . PRO B 1 270 ? -3.02 -45.344 -8.461 1 30.91 270 PRO B N 1
ATOM 4331 C CA . PRO B 1 270 ? -2.863 -46.812 -8.352 1 30.91 270 PRO B CA 1
ATOM 4332 C C . PRO B 1 270 ? -2.729 -47.5 -9.711 1 30.91 270 PRO B C 1
ATOM 4334 O O . PRO B 1 270 ? -3.24 -46.969 -10.719 1 30.91 270 PRO B O 1
#

Sequence (540 aa):
MDYVNHYAPLALNLGLVDKRGFTRIDELTKQIQVLINKKEFEKAHDTQNTITDWLCFETFGIDLYNILAKTNATRIPQVWDYKPLFENIMNNEVRETLNITANVTWKFVGDDVYKSLKPDVIKSITHKVETILNTTDVKIIVYNGILDFLVNTAGTISWLDGLKWQGRERWFNASQSALILDEVTEGYSKRVDNLVFYAVLRAGHSVNSLSTAARALIIGLFQGTSELVISQSVIAGKEVFQFKYAVSVTKLMALSVYDLYEALNTRIMPMDYVNHYAPLALNLGLVDKRGFTRIDELTKQIQVLINKKEFEKAHDTQNTITDWLCFETFGIDLYNILAKTNATRIPQVWDYKPLFENIMNNEVRETLNITANVTWKFVGDDVYKSLKPDVIKSITHKVETILNTTDVKIIVYNGILDFLVNTAGTISWLDGLKWQGRERWFNASQSALILDEVTEGYSKRVDNLVFYAVLRAGHSVNSLSTAARALIIGLFQGTSELVISQSVIAGKEVFQFKYAVSVTKLMALSVYDLYEALNTRIMP